Protein AF-A0A1E5V0K7-F1 (afdb_monomer_lite)

InterPro domains:
  IPR002051 Haem oxygenase [cd19165] (76-277)
  IPR002051 Haem oxygenase [cd19165] (381-585)
  IPR016053 Haem oxygenase-like [PF01126] (112-277)
  IPR016053 Haem oxygenase-like [PF01126] (389-583)
  IPR016084 Haem oxygenase-like, multi-helical [G3DSA:1.20.910.10] (64-282)
  IPR016084 Haem oxygenase-like, multi-helical [G3DSA:1.20.910.10] (379-586)
  IPR016084 Haem oxygenase-like, multi-helical [SSF48613] (85-282)
  IPR016084 Haem oxygenase-like, multi-helical [SSF48613] (390-585)
  IPR016951 Haem oxygenase (decyclizing), plant [PTHR35703] (357-586)

Structure (mmCIF, N/CA/C/O backbone):
data_AF-A0A1E5V0K7-F1
#
_entry.id   AF-A0A1E5V0K7-F1
#
loop_
_atom_site.group_PDB
_atom_site.id
_atom_site.type_symbol
_atom_site.label_atom_id
_atom_site.label_alt_id
_atom_site.label_comp_id
_atom_site.label_asym_id
_atom_site.label_entity_id
_atom_site.label_seq_id
_atom_site.pdbx_PDB_ins_code
_atom_site.Cartn_x
_atom_site.Cartn_y
_atom_site.Cartn_z
_atom_site.occupancy
_atom_site.B_iso_or_equiv
_atom_site.auth_seq_id
_atom_site.auth_comp_id
_atom_site.auth_asym_id
_atom_site.auth_atom_id
_atom_site.pdbx_PDB_model_num
ATOM 1 N N . MET A 1 1 ? 48.742 53.142 16.021 1.00 32.09 1 MET A N 1
ATOM 2 C CA . MET A 1 1 ? 50.030 52.478 16.337 1.00 32.09 1 MET A CA 1
ATOM 3 C C . MET A 1 1 ? 49.741 51.025 16.699 1.00 32.09 1 MET A C 1
ATOM 5 O O . MET A 1 1 ? 48.633 50.768 17.151 1.00 32.09 1 MET A O 1
ATOM 9 N N . ALA A 1 2 ? 50.679 50.103 16.459 1.00 31.11 2 ALA A N 1
ATOM 10 C CA . ALA A 1 2 ? 50.606 48.703 16.924 1.00 31.11 2 ALA A CA 1
ATOM 11 C C . ALA A 1 2 ? 51.073 48.598 18.407 1.00 31.11 2 ALA A C 1
ATOM 13 O O . ALA A 1 2 ? 51.435 49.647 18.953 1.00 31.11 2 ALA A O 1
ATOM 14 N N . PRO A 1 3 ? 51.017 47.430 19.091 1.00 40.12 3 PRO A N 1
ATOM 15 C CA . PRO A 1 3 ? 51.696 46.164 18.727 1.00 40.12 3 PRO A CA 1
ATOM 16 C C . PRO A 1 3 ? 50.721 44.976 18.501 1.00 40.12 3 PRO A C 1
ATOM 18 O O . PRO A 1 3 ? 49.546 45.110 18.820 1.00 40.12 3 PRO A O 1
ATOM 21 N N . ALA A 1 4 ? 51.040 43.811 17.910 1.00 26.02 4 ALA A N 1
ATOM 22 C CA . ALA A 1 4 ? 52.273 43.136 17.442 1.00 26.02 4 ALA A CA 1
ATOM 23 C C . ALA A 1 4 ? 52.945 42.101 18.391 1.00 26.02 4 ALA A C 1
ATOM 25 O O . ALA A 1 4 ? 53.364 42.445 19.490 1.00 26.02 4 ALA A O 1
ATOM 26 N N . LEU A 1 5 ? 53.171 40.884 17.847 1.00 27.39 5 LEU A N 1
ATOM 27 C CA . LEU A 1 5 ? 53.907 39.716 18.404 1.00 27.39 5 LEU A CA 1
ATOM 28 C C . LEU A 1 5 ? 53.176 38.963 19.553 1.00 27.39 5 LEU A C 1
ATOM 30 O O . LEU A 1 5 ? 52.331 39.547 20.218 1.00 27.39 5 LEU A O 1
ATOM 34 N N . LEU A 1 6 ? 53.374 37.656 19.812 1.00 27.02 6 LEU A N 1
ATOM 35 C CA . LEU A 1 6 ? 54.462 36.707 19.473 1.00 27.02 6 LEU A CA 1
ATOM 36 C C . LEU A 1 6 ? 53.987 35.370 18.833 1.00 27.02 6 LEU A C 1
ATOM 38 O O . LEU A 1 6 ? 52.801 35.169 18.589 1.00 27.02 6 LEU A O 1
ATOM 42 N N . SER A 1 7 ? 54.946 34.480 18.532 1.00 25.33 7 SER A N 1
ATOM 43 C CA . SER A 1 7 ? 54.825 33.333 17.609 1.00 25.33 7 SER A CA 1
ATOM 44 C C . SER A 1 7 ? 54.813 31.927 18.250 1.00 25.33 7 SER A C 1
ATOM 46 O O . SER A 1 7 ? 55.135 31.735 19.419 1.00 25.33 7 SER A O 1
ATOM 48 N N . VAL A 1 8 ? 54.501 30.945 17.395 1.00 27.03 8 VAL A N 1
ATOM 49 C CA . VAL A 1 8 ? 54.567 29.471 17.538 1.00 27.03 8 VAL A CA 1
ATOM 50 C C . VAL A 1 8 ? 55.904 28.938 18.095 1.00 27.03 8 VAL A C 1
ATOM 52 O O . VAL A 1 8 ? 56.964 29.453 17.736 1.00 27.03 8 VAL A O 1
ATOM 55 N N . PRO A 1 9 ? 55.873 27.814 18.839 1.00 29.50 9 PRO A N 1
ATOM 56 C CA . PRO A 1 9 ? 56.767 26.681 18.556 1.00 29.50 9 PRO A CA 1
ATOM 57 C C . PRO A 1 9 ? 56.004 25.374 18.241 1.00 29.50 9 PRO A C 1
ATOM 59 O O . PRO A 1 9 ? 54.864 25.182 18.654 1.00 29.50 9 PRO A O 1
ATOM 62 N N . SER A 1 10 ? 56.643 24.481 17.477 1.00 25.75 10 SER A N 1
ATOM 63 C CA . SER A 1 10 ? 56.070 23.214 16.984 1.00 25.75 10 SER A CA 1
ATOM 64 C C . SER A 1 10 ? 56.356 22.027 17.914 1.00 25.75 10 SER A C 1
ATOM 66 O O . SER A 1 10 ? 57.390 22.002 18.581 1.00 25.75 10 SER A O 1
ATOM 68 N N . ALA A 1 11 ? 55.495 21.005 17.880 1.00 26.42 11 ALA A N 1
ATOM 69 C CA . ALA A 1 11 ? 55.787 19.659 18.370 1.00 26.42 11 ALA A CA 1
ATOM 70 C C . ALA A 1 11 ? 55.129 18.604 17.459 1.00 26.42 11 ALA A C 1
ATOM 72 O O . ALA A 1 11 ? 53.927 18.659 17.208 1.00 26.42 11 ALA A O 1
ATOM 73 N N . HIS A 1 12 ? 55.915 17.639 16.971 1.00 27.56 12 HIS A N 1
ATOM 74 C CA . HIS A 1 12 ? 55.406 16.471 16.244 1.00 27.56 12 HIS A CA 1
ATOM 75 C C . HIS A 1 12 ? 54.978 15.371 17.223 1.00 27.56 12 HIS A C 1
ATOM 77 O O . HIS A 1 12 ? 55.759 15.026 18.107 1.00 27.56 12 HIS A O 1
ATOM 83 N N . SER A 1 13 ? 53.832 14.735 16.966 1.00 27.98 13 SER A N 1
ATOM 84 C CA . SER A 1 13 ? 53.517 13.380 17.440 1.00 27.98 13 SER A CA 1
ATOM 85 C C . SER A 1 13 ? 52.736 12.629 16.364 1.00 27.98 13 SER A C 1
ATOM 87 O O . SER A 1 13 ? 51.769 13.154 15.818 1.00 27.98 13 SER A O 1
ATOM 89 N N . ILE A 1 14 ? 53.169 11.406 16.059 1.00 31.89 14 ILE A N 1
ATOM 90 C CA . ILE A 1 14 ? 52.495 10.475 15.143 1.00 31.89 14 ILE A CA 1
ATOM 91 C C . ILE A 1 14 ? 51.407 9.728 15.923 1.00 31.89 14 ILE A C 1
ATOM 93 O O . ILE A 1 14 ? 51.673 9.278 17.037 1.00 31.89 14 ILE A O 1
ATOM 97 N N . LEU A 1 15 ? 50.228 9.544 15.325 1.00 30.67 15 LEU A N 1
ATOM 98 C CA . LEU A 1 15 ? 49.236 8.556 15.759 1.00 30.67 15 LEU A CA 1
ATOM 99 C C . LEU A 1 15 ? 48.608 7.873 14.538 1.00 30.67 15 LEU A C 1
ATOM 101 O O . LEU A 1 15 ? 47.581 8.313 14.024 1.00 30.67 15 LEU A O 1
ATOM 105 N N . ASP A 1 16 ? 49.226 6.778 14.100 1.00 28.05 16 ASP A N 1
ATOM 106 C CA . ASP A 1 16 ? 48.548 5.781 13.275 1.00 28.05 16 ASP A CA 1
ATOM 107 C C . ASP A 1 16 ? 47.546 5.015 14.150 1.00 28.05 16 ASP A C 1
ATOM 109 O O . ASP A 1 16 ? 47.929 4.373 15.131 1.00 28.05 16 ASP A O 1
ATOM 113 N N . HIS A 1 17 ? 46.266 5.042 13.778 1.00 31.77 17 HIS A N 1
ATOM 114 C CA . HIS A 1 17 ? 45.238 4.187 14.370 1.00 31.77 17 HIS A CA 1
ATOM 115 C C . HIS A 1 17 ? 44.541 3.376 13.278 1.00 31.77 17 HIS A C 1
ATOM 117 O O . HIS A 1 17 ? 43.591 3.824 12.640 1.00 31.77 17 HIS A O 1
ATOM 123 N N . THR A 1 18 ? 45.033 2.156 13.071 1.00 30.38 18 THR A N 1
ATOM 124 C CA . THR A 1 18 ? 44.388 1.139 12.238 1.00 30.38 18 THR A CA 1
ATOM 125 C C . THR A 1 18 ? 43.171 0.530 12.953 1.00 30.38 18 THR A C 1
ATOM 127 O O . THR A 1 18 ? 43.249 0.252 14.152 1.00 30.38 18 THR A O 1
ATOM 130 N N . PRO A 1 19 ? 42.046 0.281 12.252 1.00 33.84 19 PRO A N 1
ATOM 131 C CA . PRO A 1 19 ? 40.911 -0.441 12.824 1.00 33.84 19 PRO A CA 1
ATOM 132 C C . PRO A 1 19 ? 41.261 -1.888 13.198 1.00 33.84 19 PRO A C 1
ATOM 134 O O . PRO A 1 19 ? 42.067 -2.547 12.537 1.00 33.84 19 PRO A O 1
ATOM 137 N N . THR A 1 20 ? 40.637 -2.395 14.261 1.00 31.05 20 THR A N 1
ATOM 138 C CA . THR A 1 20 ? 40.946 -3.712 14.835 1.00 31.05 20 THR A CA 1
ATOM 139 C C . THR A 1 20 ? 40.478 -4.865 13.942 1.00 31.05 20 THR A C 1
ATOM 141 O O . THR A 1 20 ? 39.284 -5.036 13.707 1.00 31.05 20 THR A O 1
ATOM 144 N N . SER A 1 21 ? 41.416 -5.706 13.499 1.00 30.95 21 SER A N 1
ATOM 145 C CA . SER A 1 21 ? 41.111 -6.945 12.770 1.00 30.95 21 SER A CA 1
ATOM 146 C C . SER A 1 21 ? 40.391 -7.975 13.653 1.00 30.95 21 SER A C 1
ATOM 148 O O . SER A 1 21 ? 40.605 -8.030 14.866 1.00 30.95 21 SER A O 1
ATOM 150 N N . CYS A 1 22 ? 39.548 -8.814 13.045 1.00 35.72 22 CYS A N 1
ATOM 151 C CA . CYS A 1 22 ? 38.752 -9.822 13.746 1.00 35.72 22 CYS A CA 1
ATOM 152 C C . CYS A 1 22 ? 39.619 -10.843 14.509 1.00 35.72 22 CYS A C 1
ATOM 154 O O . CYS A 1 22 ? 40.640 -11.321 14.009 1.00 35.72 22 CYS A O 1
ATOM 156 N N . PHE A 1 23 ? 39.168 -11.231 15.707 1.00 31.86 23 PHE A N 1
ATOM 157 C CA . PHE A 1 23 ? 39.853 -12.214 16.551 1.00 31.86 23 PHE A CA 1
ATOM 158 C C . PHE A 1 23 ? 40.032 -13.566 15.843 1.00 31.86 23 PHE A C 1
ATOM 160 O O . PHE A 1 23 ? 39.068 -14.195 15.408 1.00 31.86 23 PHE A O 1
ATOM 167 N N . ARG A 1 24 ? 41.275 -14.059 15.816 1.00 28.42 24 ARG A N 1
ATOM 168 C CA . ARG A 1 24 ? 41.638 -15.395 15.328 1.00 28.42 24 ARG A CA 1
ATOM 169 C C . ARG A 1 24 ? 42.298 -16.180 16.459 1.00 28.42 24 ARG A C 1
ATOM 171 O O . ARG A 1 24 ? 43.298 -15.732 17.007 1.00 28.42 24 ARG A O 1
ATOM 178 N N . ALA A 1 25 ? 41.747 -17.341 16.806 1.00 27.17 25 ALA A N 1
ATOM 179 C CA . ALA A 1 25 ? 42.315 -18.198 17.846 1.00 27.17 25 ALA A CA 1
ATOM 180 C C . ALA A 1 25 ? 43.564 -18.949 17.341 1.00 27.17 25 ALA A C 1
ATOM 182 O O . ALA A 1 25 ? 43.553 -19.496 16.235 1.00 27.17 25 ALA A O 1
ATOM 183 N N . GLU A 1 26 ? 44.619 -19.006 18.157 1.00 29.30 26 GLU A N 1
ATOM 184 C CA . GLU A 1 26 ? 45.833 -19.781 17.868 1.00 29.30 26 GLU A CA 1
ATOM 185 C C . GLU A 1 26 ? 45.735 -21.241 18.359 1.00 29.30 26 GLU A C 1
ATOM 187 O O . GLU A 1 26 ? 45.245 -21.488 19.464 1.00 29.30 26 GLU A O 1
ATOM 192 N N . PRO A 1 27 ? 46.267 -22.218 17.599 1.00 32.12 27 PRO A N 1
ATOM 193 C CA . PRO A 1 27 ? 46.617 -23.546 18.096 1.00 32.12 27 PRO A CA 1
ATOM 194 C C . PRO A 1 27 ? 48.106 -23.626 18.521 1.00 32.12 27 PRO A C 1
ATOM 196 O O . PRO A 1 27 ? 48.951 -22.933 17.950 1.00 32.12 27 PRO A O 1
ATOM 199 N N . PRO A 1 28 ? 48.475 -24.493 19.485 1.00 35.56 28 PRO A N 1
ATOM 200 C CA . PRO A 1 28 ? 49.832 -24.539 20.033 1.00 35.56 28 PRO A CA 1
ATOM 201 C C . PRO A 1 28 ? 50.878 -25.231 19.134 1.00 35.56 28 PRO A C 1
ATOM 203 O O . PRO A 1 28 ? 50.610 -26.183 18.404 1.00 35.56 28 PRO A O 1
ATOM 206 N N . VAL A 1 29 ? 52.116 -24.757 19.277 1.00 32.62 29 VAL A N 1
ATOM 207 C CA . VAL A 1 29 ? 53.377 -25.202 18.642 1.00 32.62 29 VAL A CA 1
ATOM 208 C C . VAL A 1 29 ? 53.978 -26.359 19.499 1.00 32.62 29 VAL A C 1
ATOM 210 O O . VAL A 1 29 ? 53.774 -26.362 20.708 1.00 32.62 29 VAL A O 1
ATOM 213 N N . ARG A 1 30 ? 54.689 -27.402 19.010 1.00 31.67 30 ARG A N 1
ATOM 214 C CA . ARG A 1 30 ? 55.854 -27.416 18.091 1.00 31.67 30 ARG A CA 1
ATOM 215 C C . ARG A 1 30 ? 56.202 -28.800 17.490 1.00 31.67 30 ARG A C 1
ATOM 217 O O . ARG A 1 30 ? 56.016 -29.816 18.151 1.00 31.67 30 ARG A O 1
ATOM 224 N N . ALA A 1 31 ? 56.971 -28.722 16.386 1.00 27.22 31 ALA A N 1
ATOM 225 C CA . ALA A 1 31 ? 57.964 -29.685 15.850 1.00 27.22 31 ALA A CA 1
ATOM 226 C C . ALA A 1 31 ? 57.413 -30.883 15.031 1.00 27.22 31 ALA A C 1
ATOM 228 O O . ALA A 1 31 ? 56.237 -31.197 15.137 1.00 27.22 31 ALA A O 1
ATOM 229 N N . THR A 1 32 ? 58.187 -31.564 14.165 1.00 28.39 32 THR A N 1
ATOM 230 C CA . THR A 1 32 ? 59.632 -31.480 13.806 1.00 28.39 32 THR A CA 1
ATOM 231 C C . THR A 1 32 ? 59.856 -31.334 12.277 1.00 28.39 32 THR A C 1
ATOM 233 O O . THR A 1 32 ? 58.899 -31.290 11.511 1.00 28.39 32 THR A O 1
ATOM 236 N N . ASN A 1 33 ? 61.120 -31.264 11.818 1.00 26.86 33 ASN A N 1
ATOM 237 C CA . ASN A 1 33 ? 61.512 -31.323 10.396 1.00 26.86 33 ASN A CA 1
ATOM 238 C C . ASN A 1 33 ? 62.125 -32.689 10.029 1.00 26.86 33 ASN A C 1
ATOM 240 O O . ASN A 1 33 ? 63.016 -33.148 10.742 1.00 26.86 33 ASN A O 1
ATOM 244 N N . VAL A 1 34 ? 61.790 -33.232 8.850 1.00 25.78 34 VAL A N 1
ATOM 245 C CA . VAL A 1 34 ? 62.660 -34.127 8.051 1.00 25.78 34 VAL A CA 1
ATOM 246 C C . VAL A 1 34 ? 62.476 -33.787 6.563 1.00 25.78 34 VAL A C 1
ATOM 248 O O . VAL A 1 34 ? 61.362 -33.515 6.124 1.00 25.78 34 VAL A O 1
ATOM 251 N N . VAL A 1 35 ? 63.564 -33.787 5.788 1.00 28.94 35 VAL A N 1
ATOM 252 C CA . VAL A 1 35 ? 63.595 -33.471 4.345 1.00 28.94 35 VAL A CA 1
ATOM 253 C C . VAL A 1 35 ? 63.892 -34.734 3.540 1.00 28.94 35 VAL A C 1
ATOM 255 O O . VAL A 1 35 ? 64.806 -35.458 3.916 1.00 28.94 35 VAL A O 1
ATOM 258 N N . PHE A 1 36 ? 63.228 -34.942 2.393 1.00 25.61 36 PHE A N 1
ATOM 259 C CA . PHE A 1 36 ? 63.778 -35.742 1.285 1.00 25.61 36 PHE A CA 1
ATOM 260 C C . PHE A 1 36 ? 63.220 -35.326 -0.090 1.00 25.61 36 PHE A C 1
ATOM 262 O O . PHE A 1 36 ? 62.045 -34.999 -0.224 1.00 25.61 36 PHE A O 1
ATOM 269 N N . GLN A 1 37 ? 64.076 -35.369 -1.119 1.00 28.58 37 GLN A N 1
ATOM 270 C CA . GLN A 1 37 ? 63.733 -35.200 -2.541 1.00 28.58 37 GLN A CA 1
ATOM 271 C C . GLN A 1 37 ? 63.910 -36.534 -3.284 1.00 28.58 37 GLN A C 1
ATOM 273 O O . GLN A 1 37 ? 64.971 -37.136 -3.137 1.00 28.58 37 GLN A O 1
ATOM 278 N N . ILE A 1 38 ? 62.980 -36.924 -4.168 1.00 27.58 38 ILE A N 1
ATOM 279 C CA . ILE A 1 38 ? 63.233 -37.840 -5.307 1.00 27.58 38 ILE A CA 1
ATOM 280 C C . ILE A 1 38 ? 62.466 -37.335 -6.557 1.00 27.58 38 ILE A C 1
ATOM 282 O O . ILE A 1 38 ? 61.512 -36.567 -6.448 1.00 27.58 38 ILE A O 1
ATOM 286 N N . ARG A 1 39 ? 62.961 -37.690 -7.753 1.00 26.80 39 ARG A N 1
ATOM 287 C CA . ARG A 1 39 ? 62.566 -37.199 -9.093 1.00 26.80 39 ARG A CA 1
ATOM 288 C C . ARG A 1 39 ? 61.373 -37.948 -9.738 1.00 26.80 39 ARG A C 1
ATOM 290 O O . ARG A 1 39 ? 61.072 -39.063 -9.321 1.00 26.80 39 ARG A O 1
ATOM 297 N N . PRO A 1 40 ? 60.737 -37.373 -10.785 1.00 33.53 40 PRO A N 1
ATOM 298 C CA . PRO A 1 40 ? 59.642 -38.001 -11.541 1.00 33.53 40 PRO A CA 1
ATOM 299 C C . PRO A 1 40 ? 60.114 -39.019 -12.599 1.00 33.53 40 PRO A C 1
ATOM 301 O O . PRO A 1 40 ? 61.291 -39.056 -12.961 1.00 33.53 40 PRO A O 1
ATOM 304 N N . VAL A 1 41 ? 59.164 -39.786 -13.152 1.00 27.48 41 VAL A N 1
ATOM 305 C CA . VAL A 1 41 ? 59.339 -40.716 -14.290 1.00 27.48 41 VAL A CA 1
ATOM 306 C C . VAL A 1 41 ? 58.225 -40.483 -15.325 1.00 27.48 41 VAL A C 1
ATOM 308 O O . VAL A 1 41 ? 57.110 -40.117 -14.961 1.00 27.48 41 VAL A O 1
ATOM 311 N N . SER A 1 42 ? 58.530 -40.665 -16.613 1.00 28.92 42 SER A N 1
ATOM 312 C CA . SER A 1 42 ? 57.655 -40.377 -17.761 1.00 28.92 42 SER A CA 1
ATOM 313 C C . SER A 1 42 ? 57.113 -41.636 -18.466 1.00 28.92 42 SER A C 1
ATOM 315 O O . SER A 1 42 ? 57.687 -42.718 -18.366 1.00 28.92 42 SER A O 1
ATOM 317 N N . GLY A 1 43 ? 56.009 -41.476 -19.211 1.00 26.55 43 GLY A N 1
ATOM 318 C CA . GLY A 1 43 ? 55.403 -42.481 -20.104 1.00 26.55 43 GLY A CA 1
ATOM 319 C C . GLY A 1 43 ? 55.268 -41.957 -21.545 1.00 26.55 43 GLY A C 1
ATOM 320 O O . GLY A 1 43 ? 55.342 -40.749 -21.765 1.00 26.55 43 GLY A O 1
ATOM 321 N N . VAL A 1 44 ? 55.130 -42.851 -22.535 1.00 28.30 44 VAL A N 1
ATOM 322 C CA . VAL A 1 44 ? 55.473 -42.578 -23.954 1.00 28.30 44 VAL A CA 1
ATOM 323 C C . VAL A 1 44 ? 54.261 -42.612 -24.916 1.00 28.30 44 VAL A C 1
ATOM 325 O O . VAL A 1 44 ? 53.227 -43.205 -24.626 1.00 28.30 44 VAL A O 1
ATOM 328 N N . VAL A 1 45 ? 54.404 -41.938 -26.067 1.00 27.72 45 VAL A N 1
ATOM 329 C CA . VAL A 1 45 ? 53.388 -41.611 -27.096 1.00 27.72 45 VAL A CA 1
ATOM 330 C C . VAL A 1 45 ? 53.386 -42.584 -28.290 1.00 27.72 45 VAL A C 1
ATOM 332 O O . VAL A 1 45 ? 54.469 -42.968 -28.729 1.00 27.72 45 VAL A O 1
ATOM 335 N N . SER A 1 46 ? 52.212 -42.877 -28.891 1.00 27.59 46 SER A N 1
ATOM 336 C CA . SER A 1 46 ? 51.989 -43.265 -30.320 1.00 27.59 46 SER A CA 1
ATOM 337 C C . SER A 1 46 ? 50.497 -43.575 -30.618 1.00 27.59 46 SER A C 1
ATOM 339 O O . SER A 1 46 ? 49.810 -43.988 -29.694 1.00 27.59 46 SER A O 1
ATOM 341 N N . ILE A 1 47 ? 49.902 -43.467 -31.829 1.00 28.66 47 ILE A N 1
ATOM 342 C CA . ILE A 1 47 ? 50.275 -42.857 -33.135 1.00 28.66 47 ILE A CA 1
ATOM 343 C C . ILE A 1 47 ? 49.001 -42.659 -34.021 1.00 28.66 47 ILE A C 1
ATOM 345 O O . ILE A 1 47 ? 48.064 -43.441 -33.906 1.00 28.66 47 ILE A O 1
ATOM 349 N N . ALA A 1 48 ? 49.035 -41.706 -34.975 1.00 27.89 48 ALA A N 1
ATOM 350 C CA . ALA A 1 48 ? 48.109 -41.513 -36.127 1.00 27.89 48 ALA A CA 1
ATOM 351 C C . ALA A 1 48 ? 46.624 -41.119 -35.839 1.00 27.89 48 ALA A C 1
ATOM 353 O O . ALA A 1 48 ? 46.123 -41.308 -34.742 1.00 27.89 48 ALA A O 1
ATOM 354 N N . ALA A 1 49 ? 45.864 -40.507 -36.770 1.00 27.52 49 ALA A N 1
ATOM 355 C CA . ALA A 1 49 ? 46.107 -40.238 -38.201 1.00 27.52 49 ALA A CA 1
ATOM 356 C C . ALA A 1 49 ? 45.677 -38.818 -38.669 1.00 27.52 49 ALA A C 1
ATOM 358 O O . ALA A 1 49 ? 44.840 -38.167 -38.053 1.00 27.52 49 ALA A O 1
ATOM 359 N N . ARG A 1 50 ? 46.221 -38.354 -39.810 1.00 30.06 50 ARG A N 1
ATOM 360 C CA . ARG A 1 50 ? 45.880 -37.079 -40.491 1.00 30.06 50 ARG A CA 1
ATOM 361 C C . ARG A 1 50 ? 45.040 -37.302 -41.758 1.00 30.06 50 ARG A C 1
ATOM 363 O O . ARG A 1 50 ? 45.449 -38.104 -42.595 1.00 30.06 50 ARG A O 1
ATOM 370 N N . ARG A 1 51 ? 44.001 -36.480 -41.975 1.00 29.34 51 ARG A N 1
ATOM 371 C CA . ARG A 1 51 ? 43.408 -36.028 -43.269 1.00 29.34 51 ARG A CA 1
ATOM 372 C C . ARG A 1 51 ? 42.221 -35.093 -42.943 1.00 29.34 51 ARG A C 1
ATOM 374 O O . ARG A 1 51 ? 41.534 -35.361 -41.973 1.00 29.34 51 ARG A O 1
ATOM 381 N N . ARG A 1 52 ? 41.909 -34.026 -43.688 1.00 28.62 52 ARG A N 1
ATOM 382 C CA . ARG A 1 52 ? 42.623 -33.304 -44.765 1.00 28.62 52 ARG A CA 1
ATOM 383 C C . ARG A 1 52 ? 42.019 -31.886 -44.833 1.00 28.62 52 ARG A C 1
ATOM 385 O O . ARG A 1 52 ? 40.810 -31.765 -44.682 1.00 28.62 52 ARG A O 1
ATOM 392 N N . LEU A 1 53 ? 42.818 -30.845 -45.077 1.00 27.77 53 LEU A N 1
ATOM 393 C CA . LEU A 1 53 ? 42.292 -29.492 -45.315 1.00 27.77 53 LEU A CA 1
ATOM 394 C C . LEU A 1 53 ? 41.953 -29.314 -46.807 1.00 27.77 53 LEU A C 1
ATOM 396 O O . LEU A 1 53 ? 42.718 -29.770 -47.657 1.00 27.77 53 LEU A O 1
ATOM 400 N N . VAL A 1 54 ? 40.846 -28.634 -47.108 1.00 28.45 54 VAL A N 1
ATOM 401 C CA . VAL A 1 54 ? 40.487 -28.075 -48.427 1.00 28.45 54 VAL A CA 1
ATOM 402 C C . VAL A 1 54 ? 39.864 -26.700 -48.159 1.00 28.45 54 VAL A C 1
ATOM 404 O O . VAL A 1 54 ? 39.238 -26.521 -47.116 1.00 28.45 54 VAL A O 1
ATOM 407 N N . ALA A 1 55 ? 40.078 -25.722 -49.039 1.00 26.64 55 ALA A N 1
ATOM 408 C CA . ALA A 1 55 ? 39.716 -24.325 -48.801 1.00 26.64 55 ALA A CA 1
ATOM 409 C C . ALA A 1 55 ? 39.097 -23.658 -50.040 1.00 26.64 55 ALA A C 1
ATOM 411 O O . ALA A 1 55 ? 39.373 -24.089 -51.159 1.00 26.64 55 ALA A O 1
ATOM 412 N N . ALA A 1 56 ? 38.383 -22.549 -49.794 1.00 26.11 56 ALA A N 1
ATOM 413 C CA . ALA A 1 56 ? 37.841 -21.594 -50.772 1.00 26.11 56 ALA A CA 1
ATOM 414 C C . ALA A 1 56 ? 36.686 -22.114 -51.672 1.00 26.11 56 ALA A C 1
ATOM 416 O O . ALA A 1 56 ? 36.532 -23.325 -51.830 1.00 26.11 56 ALA A O 1
ATOM 417 N N . PRO A 1 57 ? 35.872 -21.217 -52.279 1.00 32.38 57 PRO A N 1
ATOM 418 C CA . PRO A 1 57 ? 35.934 -19.749 -52.242 1.00 32.38 57 PRO A CA 1
ATOM 419 C C . PRO A 1 57 ? 34.780 -19.074 -51.476 1.00 32.38 57 PRO A C 1
ATOM 421 O O . PRO A 1 57 ? 33.797 -19.704 -51.097 1.00 32.38 57 PRO A O 1
ATOM 424 N N . ALA A 1 58 ? 34.905 -17.760 -51.282 1.00 34.38 58 ALA A N 1
ATOM 425 C CA . ALA A 1 58 ? 33.808 -16.905 -50.841 1.00 34.38 58 ALA A CA 1
ATOM 426 C C . ALA A 1 58 ? 32.888 -16.533 -52.018 1.00 34.38 58 ALA A C 1
ATOM 428 O O . ALA A 1 58 ? 33.355 -16.363 -53.145 1.00 34.38 58 ALA A O 1
ATOM 429 N N . ALA A 1 59 ? 31.601 -16.337 -51.732 1.00 29.30 59 ALA A N 1
ATOM 430 C CA . ALA A 1 59 ? 30.632 -15.719 -52.630 1.00 29.30 59 ALA A CA 1
ATOM 431 C C . ALA A 1 59 ? 29.757 -14.753 -51.819 1.00 29.30 59 ALA A C 1
ATOM 433 O O . ALA A 1 59 ? 29.305 -15.092 -50.727 1.00 29.30 59 ALA A O 1
ATOM 434 N N . SER A 1 60 ? 29.545 -13.542 -52.330 1.00 37.03 60 SER A N 1
ATOM 435 C CA . SER A 1 60 ? 28.718 -12.523 -51.682 1.00 37.03 60 SER A CA 1
ATOM 436 C C . SER A 1 60 ? 27.236 -12.736 -51.995 1.00 37.03 60 SER A C 1
ATOM 438 O O . SER A 1 60 ? 26.845 -12.658 -53.159 1.00 37.03 60 SER A O 1
ATOM 440 N N . ALA A 1 61 ? 26.415 -12.918 -50.962 1.00 30.97 61 ALA A N 1
ATOM 441 C CA . ALA A 1 61 ? 24.959 -12.843 -51.047 1.00 30.97 61 ALA A CA 1
ATOM 442 C C . ALA A 1 61 ? 24.465 -11.800 -50.033 1.00 30.97 61 ALA A C 1
ATOM 444 O O . ALA A 1 61 ? 24.465 -12.043 -48.828 1.00 30.97 61 ALA A O 1
ATOM 445 N N . THR A 1 62 ? 24.104 -10.611 -50.520 1.00 35.59 62 THR A N 1
ATOM 446 C CA . THR A 1 62 ? 23.634 -9.499 -49.679 1.00 35.59 62 THR A CA 1
ATOM 447 C C . THR A 1 62 ? 22.140 -9.653 -49.405 1.00 35.59 62 THR A C 1
ATOM 449 O O . THR A 1 62 ? 21.315 -9.004 -50.045 1.00 35.59 62 THR A O 1
ATOM 452 N N . GLU A 1 63 ? 21.781 -10.529 -48.470 1.00 29.38 63 GLU A N 1
ATOM 453 C CA . GLU A 1 63 ? 20.395 -10.678 -48.023 1.00 29.38 63 GLU A CA 1
ATOM 454 C C . GLU A 1 63 ? 20.134 -9.746 -46.831 1.00 29.38 63 GLU A C 1
ATOM 456 O O . GLU A 1 63 ? 20.582 -9.983 -45.709 1.00 29.38 63 GLU A O 1
ATOM 461 N N . MET A 1 64 ? 19.455 -8.625 -47.094 1.00 33.50 64 MET A N 1
ATOM 462 C CA . MET A 1 64 ? 19.140 -7.622 -46.074 1.00 33.50 64 MET A CA 1
ATOM 463 C C . MET A 1 64 ? 18.005 -8.105 -45.166 1.00 33.50 64 MET A C 1
ATOM 465 O O . MET A 1 64 ? 16.836 -7.788 -45.389 1.00 33.50 64 MET A O 1
ATOM 469 N N . ALA A 1 65 ? 18.362 -8.813 -44.094 1.00 29.12 65 ALA A N 1
ATOM 470 C CA . ALA A 1 65 ? 17.512 -8.866 -42.910 1.00 29.12 65 ALA A CA 1
ATOM 471 C C . ALA A 1 65 ? 17.194 -7.422 -42.452 1.00 29.12 65 ALA A C 1
ATOM 473 O O . ALA A 1 65 ? 18.086 -6.566 -42.493 1.00 29.12 65 ALA A O 1
ATOM 474 N N . PRO A 1 66 ? 15.949 -7.115 -42.041 1.00 31.78 66 PRO A N 1
ATOM 475 C CA . PRO A 1 66 ? 15.587 -5.764 -41.635 1.00 31.78 66 PRO A CA 1
ATOM 476 C C . PRO A 1 66 ? 16.418 -5.354 -40.419 1.00 31.78 66 PRO A C 1
ATOM 478 O O . PRO A 1 66 ? 16.459 -6.069 -39.417 1.00 31.78 66 PRO A O 1
ATOM 481 N N . ALA A 1 67 ? 17.079 -4.201 -40.510 1.00 31.28 67 ALA A N 1
ATOM 482 C CA . ALA A 1 67 ? 17.859 -3.667 -39.405 1.00 31.28 67 ALA A CA 1
ATOM 483 C C . ALA A 1 67 ? 16.934 -3.410 -38.207 1.00 31.28 67 ALA A C 1
ATOM 485 O O . ALA A 1 67 ? 16.086 -2.516 -38.248 1.00 31.28 67 ALA A O 1
ATOM 486 N N . ALA A 1 68 ? 17.105 -4.197 -37.140 1.00 33.59 68 ALA A N 1
ATOM 487 C CA . ALA A 1 68 ? 16.529 -3.876 -35.844 1.00 33.59 68 ALA A CA 1
ATOM 488 C C . ALA A 1 68 ? 17.008 -2.470 -35.462 1.00 33.59 68 ALA A C 1
ATOM 490 O O . ALA A 1 68 ? 18.201 -2.177 -35.547 1.00 33.59 68 ALA A O 1
ATOM 491 N N . SER A 1 69 ? 16.073 -1.582 -35.124 1.00 35.19 69 SER A N 1
ATOM 492 C CA . SER A 1 69 ? 16.368 -0.155 -35.004 1.00 35.19 69 SER A CA 1
ATOM 493 C C . SER A 1 69 ? 17.465 0.101 -33.972 1.00 35.19 69 SER A C 1
ATOM 495 O O . SER A 1 69 ? 17.357 -0.361 -32.835 1.00 35.19 69 SER A O 1
ATOM 497 N N . GLU A 1 70 ? 18.455 0.911 -34.348 1.00 40.06 70 GLU A N 1
ATOM 498 C CA . GLU A 1 70 ? 19.667 1.268 -33.584 1.00 40.06 70 GLU A CA 1
ATOM 499 C C . GLU A 1 70 ? 19.378 2.162 -32.349 1.00 40.06 70 GLU A C 1
ATOM 501 O O . GLU A 1 70 ? 20.183 2.986 -31.923 1.00 40.06 70 GLU A O 1
ATOM 506 N N . ALA A 1 71 ? 18.171 2.035 -31.789 1.00 37.75 71 ALA A N 1
ATOM 507 C CA . ALA A 1 71 ? 17.612 2.854 -30.727 1.00 37.75 71 ALA A CA 1
ATOM 508 C C . ALA A 1 71 ? 16.580 2.112 -29.844 1.00 37.75 71 ALA A C 1
ATOM 510 O O . ALA A 1 71 ? 15.798 2.782 -29.161 1.00 37.75 71 ALA A O 1
ATOM 511 N N . GLU A 1 72 ? 16.578 0.766 -29.767 1.00 39.50 72 GLU A N 1
ATOM 512 C CA . GLU A 1 72 ? 16.003 0.117 -28.571 1.00 39.50 72 GLU A CA 1
ATOM 513 C C . GLU A 1 72 ? 16.905 0.462 -27.377 1.00 39.50 72 GLU A C 1
ATOM 515 O O . GLU A 1 72 ? 17.885 -0.216 -27.072 1.00 39.50 72 GLU A O 1
ATOM 520 N N . ARG A 1 73 ? 16.609 1.604 -26.747 1.00 43.69 73 ARG A N 1
ATOM 521 C CA . ARG A 1 73 ? 17.400 2.191 -25.667 1.00 43.69 73 ARG A CA 1
ATOM 522 C C . ARG A 1 73 ? 17.520 1.181 -24.530 1.00 43.69 73 ARG A C 1
ATOM 524 O O . ARG A 1 73 ? 16.557 0.983 -23.788 1.00 43.69 73 ARG A O 1
ATOM 531 N N . ALA A 1 74 ? 18.706 0.581 -24.403 1.00 59.44 74 ALA A N 1
ATOM 532 C CA . ALA A 1 74 ? 19.005 -0.424 -23.392 1.00 59.44 74 ALA A CA 1
ATOM 533 C C . ALA A 1 74 ? 18.502 0.042 -22.020 1.00 59.44 74 ALA A C 1
ATOM 535 O O . ALA A 1 74 ? 18.799 1.157 -21.577 1.00 59.44 74 ALA A O 1
ATOM 536 N N . LYS A 1 75 ? 17.670 -0.793 -21.389 1.00 75.06 75 LYS A N 1
ATOM 537 C CA . LYS A 1 75 ? 16.980 -0.440 -20.145 1.00 75.06 75 LYS A CA 1
ATOM 538 C C . LYS A 1 75 ? 18.036 -0.122 -19.076 1.00 75.06 75 LYS A C 1
ATOM 540 O O . LYS A 1 75 ? 18.986 -0.894 -18.950 1.00 75.06 75 LYS A O 1
ATOM 545 N N . PRO A 1 76 ? 17.914 0.993 -18.328 1.00 93.00 76 PRO A N 1
ATOM 546 C CA . PRO A 1 76 ? 18.872 1.321 -17.278 1.00 93.00 76 PRO A CA 1
ATOM 547 C C . PRO A 1 76 ? 18.999 0.152 -16.300 1.00 93.00 76 PRO A C 1
ATOM 549 O O . PRO A 1 76 ? 17.981 -0.408 -15.892 1.00 93.00 76 PRO A O 1
ATOM 552 N N . PHE A 1 77 ? 20.225 -0.221 -15.925 1.00 96.38 77 PHE A N 1
ATOM 553 C CA . PHE A 1 77 ? 20.488 -1.429 -15.134 1.00 96.38 77 PHE A CA 1
ATOM 554 C C . PHE A 1 77 ? 19.706 -1.464 -13.807 1.00 96.38 77 PHE A C 1
ATOM 556 O O . PHE A 1 77 ? 19.283 -2.525 -13.352 1.00 96.38 77 PHE A O 1
ATOM 563 N N . ILE A 1 78 ? 19.402 -0.298 -13.231 1.00 96.31 78 ILE A N 1
ATOM 564 C CA . ILE A 1 78 ? 18.551 -0.191 -12.041 1.00 96.31 78 ILE A CA 1
ATOM 565 C C . ILE A 1 78 ? 17.139 -0.776 -12.224 1.00 96.31 78 ILE A C 1
ATOM 567 O O . ILE A 1 78 ? 16.542 -1.233 -11.251 1.00 96.31 78 ILE A O 1
ATOM 571 N N . GLU A 1 79 ? 16.598 -0.795 -13.446 1.00 95.06 79 GLU A N 1
ATOM 572 C CA . GLU A 1 79 ? 15.310 -1.426 -13.752 1.00 95.06 79 GLU A CA 1
ATOM 573 C C . GLU A 1 79 ? 15.435 -2.954 -13.848 1.00 95.06 79 GLU A C 1
ATOM 575 O O . GLU A 1 79 ? 14.478 -3.660 -13.535 1.00 95.06 79 GLU A O 1
ATOM 580 N N . GLU A 1 80 ? 16.616 -3.489 -14.185 1.00 96.44 80 GLU A N 1
ATOM 581 C CA . GLU A 1 80 ? 16.902 -4.923 -14.046 1.00 96.44 80 GLU A CA 1
ATOM 582 C C . GLU A 1 80 ? 16.985 -5.322 -12.569 1.00 96.44 80 GLU A C 1
ATOM 584 O O . GLU A 1 80 ? 16.314 -6.270 -12.162 1.00 96.44 80 GLU A O 1
ATOM 589 N N . MET A 1 81 ? 17.718 -4.558 -11.747 1.00 96.31 81 MET A N 1
ATOM 590 C CA . MET A 1 81 ? 17.785 -4.773 -10.292 1.00 96.31 81 MET A CA 1
ATOM 591 C C . MET A 1 81 ? 16.395 -4.675 -9.652 1.00 96.31 81 MET A C 1
ATOM 593 O O . MET A 1 81 ? 15.994 -5.547 -8.881 1.00 96.31 81 MET A O 1
ATOM 597 N N . ARG A 1 82 ? 15.611 -3.657 -10.031 1.00 94.31 82 ARG A N 1
ATOM 598 C CA . ARG A 1 82 ? 14.217 -3.510 -9.601 1.00 94.31 82 ARG A CA 1
ATOM 599 C C . ARG A 1 82 ? 13.378 -4.714 -10.024 1.00 94.31 82 ARG A C 1
ATOM 601 O O . ARG A 1 82 ? 12.620 -5.233 -9.209 1.00 94.31 82 ARG A O 1
ATOM 608 N N . ALA A 1 83 ? 13.496 -5.171 -11.270 1.00 93.62 83 ALA A N 1
ATOM 609 C CA . ALA A 1 83 ? 12.755 -6.329 -11.756 1.00 93.62 83 ALA A CA 1
ATOM 610 C C . ALA A 1 83 ? 13.166 -7.628 -11.044 1.00 93.62 83 ALA A C 1
ATOM 612 O O . ALA A 1 83 ? 12.297 -8.454 -10.779 1.00 93.62 83 ALA A O 1
ATOM 613 N N . ALA A 1 84 ? 14.444 -7.812 -10.701 1.00 95.19 84 ALA A N 1
ATOM 614 C CA . ALA A 1 84 ? 14.911 -8.941 -9.900 1.00 95.19 84 ALA A CA 1
ATOM 615 C C . ALA A 1 84 ? 14.298 -8.911 -8.491 1.00 95.19 84 ALA A C 1
ATOM 617 O O . ALA A 1 84 ? 13.615 -9.861 -8.109 1.00 95.19 84 ALA A O 1
ATOM 618 N N . ALA A 1 85 ? 14.426 -7.788 -7.775 1.00 93.44 85 ALA A N 1
ATOM 619 C CA . ALA A 1 85 ? 13.847 -7.599 -6.443 1.00 93.44 85 ALA A CA 1
ATOM 620 C C . ALA A 1 85 ? 12.322 -7.814 -6.430 1.00 93.44 85 ALA A C 1
ATOM 622 O O . ALA A 1 85 ? 11.791 -8.528 -5.582 1.00 93.44 85 ALA A O 1
ATOM 623 N N . MET A 1 86 ? 11.594 -7.256 -7.405 1.00 91.62 86 MET A N 1
ATOM 624 C CA . MET A 1 86 ? 10.134 -7.393 -7.466 1.00 91.62 86 MET A CA 1
ATOM 625 C C . MET A 1 86 ? 9.661 -8.828 -7.722 1.00 91.62 86 MET A C 1
ATOM 627 O O . MET A 1 86 ? 8.572 -9.165 -7.271 1.00 91.62 86 MET A O 1
ATOM 631 N N . ARG A 1 87 ? 10.459 -9.691 -8.371 1.00 93.94 87 ARG A N 1
ATOM 632 C CA . ARG A 1 87 ? 10.113 -11.112 -8.586 1.00 93.94 87 ARG A CA 1
ATOM 633 C C . ARG A 1 87 ? 10.163 -11.945 -7.301 1.00 93.94 87 ARG A C 1
ATOM 635 O O . ARG A 1 87 ? 9.499 -12.977 -7.246 1.00 93.94 87 ARG A O 1
ATOM 642 N N . LEU A 1 88 ? 10.914 -11.509 -6.286 1.00 92.00 88 LEU A N 1
ATOM 643 C CA . LEU A 1 88 ? 11.042 -12.192 -4.988 1.00 92.00 88 LEU A CA 1
ATOM 644 C C . LEU A 1 88 ? 9.826 -11.984 -4.070 1.00 92.00 88 LEU A C 1
ATOM 646 O O . LEU A 1 88 ? 9.683 -12.658 -3.053 1.00 92.00 88 LEU A O 1
ATOM 650 N N . HIS A 1 89 ? 8.918 -11.088 -4.447 1.00 87.94 89 HIS A N 1
ATOM 651 C CA . HIS A 1 89 ? 7.613 -10.928 -3.818 1.00 87.94 89 HIS A CA 1
ATOM 652 C C . HIS A 1 89 ? 6.580 -11.927 -4.365 1.00 87.94 89 HIS A C 1
ATOM 654 O O . HIS A 1 89 ? 6.730 -12.469 -5.466 1.00 87.94 89 HIS A O 1
ATOM 660 N N . THR A 1 90 ? 5.487 -12.133 -3.624 1.00 87.69 90 THR A N 1
ATOM 661 C CA . THR A 1 90 ? 4.259 -12.722 -4.191 1.00 87.69 90 THR A CA 1
ATOM 662 C C . THR A 1 90 ? 3.516 -11.717 -5.068 1.00 87.69 90 THR A C 1
ATOM 664 O O . THR A 1 90 ? 3.753 -10.512 -4.977 1.00 87.69 90 THR A O 1
ATOM 667 N N . LYS A 1 91 ? 2.546 -12.193 -5.858 1.00 85.56 91 LYS A N 1
ATOM 668 C CA . LYS A 1 91 ? 1.633 -11.325 -6.626 1.00 85.56 91 LYS A CA 1
ATOM 669 C C . LYS A 1 91 ? 0.821 -10.357 -5.749 1.00 85.56 91 LYS A C 1
ATOM 671 O O . LYS A 1 91 ? 0.539 -9.247 -6.189 1.00 85.56 91 LYS A O 1
ATOM 676 N N . ASP A 1 92 ? 0.499 -10.741 -4.509 1.00 81.06 92 ASP A N 1
ATOM 677 C CA . ASP A 1 92 ? -0.171 -9.865 -3.529 1.00 81.06 92 ASP A CA 1
ATOM 678 C C . ASP A 1 92 ? 0.758 -8.765 -2.982 1.00 81.06 92 ASP A C 1
ATOM 680 O O . ASP A 1 92 ? 0.300 -7.694 -2.585 1.00 81.06 92 ASP A O 1
ATOM 684 N N . GLN A 1 93 ? 2.068 -9.028 -2.929 1.00 75.56 93 GLN A N 1
ATOM 685 C CA . GLN A 1 93 ? 3.088 -8.087 -2.454 1.00 75.56 93 GLN A CA 1
ATOM 686 C C . GLN A 1 93 ? 3.602 -7.162 -3.572 1.00 75.56 93 GLN A C 1
ATOM 688 O O . GLN A 1 93 ? 3.934 -6.007 -3.310 1.00 75.56 93 GLN A O 1
ATOM 693 N N . SER A 1 94 ? 3.672 -7.651 -4.813 1.00 82.69 94 SER A N 1
ATOM 694 C CA . SER A 1 94 ? 4.026 -6.874 -6.004 1.00 82.69 94 SER A CA 1
ATOM 695 C C . SER A 1 94 ? 3.415 -7.496 -7.257 1.00 82.69 94 SER A C 1
ATOM 697 O O . SER A 1 94 ? 3.514 -8.702 -7.461 1.00 82.69 94 SER A O 1
ATOM 699 N N . ARG A 1 95 ? 2.868 -6.666 -8.157 1.00 83.12 95 ARG A N 1
ATOM 700 C CA . ARG A 1 95 ? 2.293 -7.097 -9.450 1.00 83.12 95 ARG A CA 1
ATOM 701 C C . ARG A 1 95 ? 3.249 -7.985 -10.260 1.00 83.12 95 ARG A C 1
ATOM 703 O O . ARG A 1 95 ? 2.808 -8.909 -10.935 1.00 83.12 95 ARG A O 1
ATOM 710 N N . ASP A 1 96 ? 4.547 -7.699 -10.180 1.00 83.69 96 ASP A N 1
ATOM 711 C CA . ASP A 1 96 ? 5.592 -8.378 -10.956 1.00 83.69 96 ASP A CA 1
ATOM 712 C C . ASP A 1 96 ? 6.217 -9.574 -10.189 1.00 83.69 96 ASP A C 1
ATOM 714 O O . ASP A 1 96 ? 7.200 -10.169 -10.644 1.00 83.69 96 ASP A O 1
ATOM 718 N N . GLY A 1 97 ? 5.630 -9.922 -9.035 1.00 88.38 97 GLY A N 1
ATOM 719 C CA . GLY A 1 97 ? 6.025 -10.996 -8.125 1.00 88.38 97 GLY A CA 1
ATOM 720 C C . GLY A 1 97 ? 5.844 -12.407 -8.682 1.00 88.38 97 GLY A C 1
ATOM 721 O O . GLY A 1 97 ? 4.937 -12.682 -9.474 1.00 88.38 97 GLY A O 1
ATOM 722 N N . ARG A 1 98 ? 6.743 -13.310 -8.275 1.00 91.69 98 ARG A N 1
ATOM 723 C CA . ARG A 1 98 ? 6.851 -14.685 -8.793 1.00 91.69 98 ARG A CA 1
ATOM 724 C C . ARG A 1 98 ? 7.042 -15.768 -7.728 1.00 91.69 98 ARG A C 1
ATOM 726 O O . ARG A 1 98 ? 7.100 -16.932 -8.106 1.00 91.69 98 ARG A O 1
ATOM 733 N N . LYS A 1 99 ? 7.133 -15.436 -6.435 1.00 87.12 99 LYS A N 1
ATOM 734 C CA . LYS A 1 99 ? 7.067 -16.454 -5.371 1.00 87.12 99 LYS A CA 1
ATOM 735 C C . LYS A 1 99 ? 5.602 -16.828 -5.109 1.00 87.12 99 LYS A C 1
ATOM 737 O O . LYS A 1 99 ? 4.750 -15.944 -5.020 1.00 87.12 99 LYS A O 1
ATOM 742 N N . ASP A 1 100 ? 5.314 -18.118 -4.949 1.00 84.56 100 ASP A N 1
ATOM 743 C CA . ASP A 1 100 ? 3.957 -18.613 -4.652 1.00 84.56 100 ASP A CA 1
ATOM 744 C C . ASP A 1 100 ? 3.523 -18.324 -3.204 1.00 84.56 100 ASP A C 1
ATOM 746 O O . ASP A 1 100 ? 2.342 -18.144 -2.917 1.00 84.56 100 ASP A O 1
ATOM 750 N N . ALA A 1 101 ? 4.495 -18.236 -2.293 1.00 84.75 101 ALA A N 1
ATOM 751 C CA . ALA A 1 101 ? 4.323 -17.866 -0.893 1.00 84.75 101 ALA A CA 1
ATOM 752 C C . ALA A 1 101 ? 5.282 -16.715 -0.537 1.00 84.75 101 ALA A C 1
ATOM 754 O O . ALA A 1 101 ? 6.362 -16.622 -1.128 1.00 84.75 101 ALA A O 1
ATOM 755 N N . PRO A 1 102 ? 4.923 -15.822 0.403 1.00 83.19 102 PRO A N 1
ATOM 756 C CA . PRO A 1 102 ? 5.813 -14.743 0.807 1.00 83.19 102 PRO A CA 1
ATOM 757 C C . PRO A 1 102 ? 7.014 -15.318 1.562 1.00 83.19 102 PRO A C 1
ATOM 759 O O . PRO A 1 102 ? 6.868 -16.268 2.327 1.00 83.19 102 PRO A O 1
ATOM 762 N N . MET A 1 103 ? 8.193 -14.713 1.381 1.00 83.69 103 MET A N 1
ATOM 763 C CA . MET A 1 103 ? 9.423 -15.134 2.075 1.00 83.69 103 MET A CA 1
ATOM 764 C C . MET A 1 103 ? 9.345 -14.962 3.606 1.00 83.69 103 MET A C 1
ATOM 766 O O . MET A 1 103 ? 10.176 -15.508 4.322 1.00 83.69 103 MET A O 1
ATOM 770 N N . GLU A 1 104 ? 8.338 -14.233 4.097 1.00 83.88 104 GLU A N 1
ATOM 771 C CA . GLU A 1 104 ? 8.064 -13.961 5.510 1.00 83.88 104 GLU A CA 1
ATOM 772 C C . GLU A 1 104 ? 6.552 -14.028 5.797 1.00 83.88 104 GLU A C 1
ATOM 774 O O . GLU A 1 104 ? 5.743 -13.642 4.939 1.00 83.88 104 GLU A O 1
ATOM 779 N N . PRO A 1 105 ? 6.121 -14.447 7.002 1.00 84.88 105 PRO A N 1
ATOM 780 C CA . PRO A 1 105 ? 4.747 -14.257 7.451 1.00 84.88 105 PRO A CA 1
ATOM 781 C C . PRO A 1 105 ? 4.349 -12.764 7.462 1.00 84.88 105 PRO A C 1
ATOM 783 O O . PRO A 1 105 ? 5.155 -11.897 7.796 1.00 84.88 105 PRO A O 1
ATOM 786 N N . PRO A 1 106 ? 3.082 -12.413 7.162 1.00 84.56 106 PRO A N 1
ATOM 787 C CA . PRO A 1 106 ? 2.630 -11.025 7.241 1.00 84.56 106 PRO A CA 1
ATOM 788 C C . PRO A 1 106 ? 2.775 -10.452 8.657 1.00 84.56 106 PRO A C 1
ATOM 790 O O . PRO A 1 106 ? 2.324 -11.084 9.609 1.00 84.56 106 PRO A O 1
ATOM 793 N N . VAL A 1 107 ? 3.260 -9.208 8.784 1.00 84.75 107 VAL A N 1
ATOM 794 C CA . VAL A 1 107 ? 3.501 -8.486 10.064 1.00 84.75 107 VAL A CA 1
ATOM 795 C C . VAL A 1 107 ? 2.307 -8.499 11.039 1.00 84.75 107 VAL A C 1
ATOM 797 O O . VAL A 1 107 ? 2.474 -8.395 12.254 1.00 84.75 107 VAL A O 1
ATOM 800 N N . ALA A 1 108 ? 1.080 -8.682 10.539 1.00 83.88 108 ALA A N 1
ATOM 801 C CA . ALA A 1 108 ? -0.101 -8.917 11.372 1.00 83.88 108 ALA A CA 1
ATOM 802 C C . ALA A 1 108 ? 0.068 -10.124 12.321 1.00 83.88 108 ALA A C 1
ATOM 804 O O . ALA A 1 108 ? -0.310 -10.020 13.485 1.00 83.88 108 ALA A O 1
ATOM 805 N N . LYS A 1 109 ? 0.706 -11.207 11.856 1.00 86.31 109 LYS A N 1
ATOM 806 C CA . LYS A 1 109 ? 1.013 -12.428 12.617 1.00 86.31 109 LYS A CA 1
ATOM 807 C C . LYS A 1 109 ? 2.233 -12.315 13.538 1.00 86.31 109 LYS A C 1
ATOM 809 O O . LYS A 1 109 ? 2.456 -13.237 14.303 1.00 86.31 109 LYS A O 1
ATOM 814 N N . TRP A 1 110 ? 3.034 -11.252 13.446 1.00 89.56 110 TRP A N 1
ATOM 815 C CA . TRP A 1 110 ? 4.266 -11.140 14.235 1.00 89.56 110 TRP A CA 1
ATOM 816 C C . TRP A 1 110 ? 4.009 -10.892 15.727 1.00 89.56 110 TRP A C 1
ATOM 818 O O . TRP A 1 110 ? 3.124 -10.102 16.066 1.00 89.56 110 TRP A O 1
ATOM 828 N N . GLU A 1 111 ? 4.852 -11.450 16.592 1.00 88.69 111 GLU A N 1
ATOM 829 C CA . GLU A 1 111 ? 4.876 -11.181 18.041 1.00 88.69 111 GLU A CA 1
ATOM 830 C C . GLU A 1 111 ? 6.204 -10.512 18.467 1.00 88.69 111 GLU A C 1
ATOM 832 O O . GLU A 1 111 ? 7.032 -11.137 19.134 1.00 88.69 111 GLU A O 1
ATOM 837 N N . PRO A 1 112 ? 6.455 -9.247 18.070 1.00 92.56 112 PRO A N 1
ATOM 838 C CA . PRO A 1 112 ? 7.661 -8.527 18.468 1.00 92.56 112 PRO A CA 1
ATOM 839 C C . PRO A 1 112 ? 7.638 -8.172 19.961 1.00 92.56 112 PRO A C 1
ATOM 841 O O . PRO A 1 112 ? 6.594 -7.825 20.510 1.00 92.56 112 PRO A O 1
ATOM 844 N N . THR A 1 113 ? 8.817 -8.155 20.586 1.00 94.06 113 THR A N 1
ATOM 845 C CA . THR A 1 113 ? 9.061 -7.508 21.889 1.00 94.06 113 THR A CA 1
ATOM 846 C C . THR A 1 113 ? 10.003 -6.314 21.713 1.00 94.06 113 THR A C 1
ATOM 848 O O . THR A 1 113 ? 10.641 -6.173 20.663 1.00 94.06 113 THR A O 1
ATOM 851 N N . VAL A 1 114 ? 10.127 -5.455 22.729 1.00 94.56 114 VAL A N 1
ATOM 852 C CA . VAL A 1 114 ? 11.053 -4.309 22.673 1.00 94.56 114 VAL A CA 1
ATOM 853 C C . VAL A 1 114 ? 12.507 -4.786 22.575 1.00 94.56 114 VAL A C 1
ATOM 855 O O . VAL A 1 114 ? 13.285 -4.234 21.808 1.00 94.56 114 VAL A O 1
ATOM 858 N N . GLU A 1 115 ? 12.866 -5.875 23.253 1.00 94.56 115 GLU A N 1
ATOM 859 C CA . GLU A 1 115 ? 14.211 -6.467 23.243 1.00 94.56 115 GLU A CA 1
ATOM 860 C C . GLU A 1 115 ? 14.548 -7.093 21.882 1.00 94.56 115 GLU A C 1
ATOM 862 O O . GLU A 1 115 ? 15.675 -6.968 21.397 1.00 94.56 115 GLU A O 1
ATOM 867 N N . ALA A 1 116 ? 13.572 -7.752 21.245 1.00 94.06 116 ALA A N 1
ATOM 868 C CA . ALA A 1 116 ? 13.712 -8.267 19.884 1.00 94.06 116 ALA A CA 1
ATOM 869 C C . ALA A 1 116 ? 13.879 -7.128 18.865 1.00 94.06 116 ALA A C 1
ATOM 871 O O . ALA A 1 116 ? 14.699 -7.231 17.951 1.00 94.06 116 ALA A O 1
ATOM 872 N N . TYR A 1 117 ? 13.145 -6.026 19.048 1.00 95.38 117 TYR A N 1
ATOM 873 C CA . TYR A 1 117 ? 13.237 -4.853 18.186 1.00 95.38 117 TYR A CA 1
ATOM 874 C C . TYR A 1 117 ? 14.557 -4.090 18.357 1.00 95.38 117 TYR A C 1
ATOM 876 O O . TYR A 1 117 ? 15.209 -3.771 17.365 1.00 95.38 117 TYR A O 1
ATOM 884 N N . ILE A 1 118 ? 15.009 -3.874 19.597 1.00 96.75 118 ILE A N 1
ATOM 885 C CA . ILE A 1 118 ? 16.326 -3.292 19.892 1.00 96.75 118 ILE A CA 1
ATOM 886 C C . ILE A 1 118 ? 17.433 -4.137 19.249 1.00 96.75 118 ILE A C 1
ATOM 888 O O . ILE A 1 118 ? 18.324 -3.573 18.622 1.00 96.75 118 ILE A O 1
ATOM 892 N N . ARG A 1 119 ? 17.370 -5.476 19.328 1.00 96.75 119 ARG A N 1
ATOM 893 C CA . ARG A 1 119 ? 18.361 -6.348 18.671 1.00 96.75 119 ARG A CA 1
ATOM 894 C C . ARG A 1 119 ? 18.362 -6.186 17.151 1.00 96.75 119 ARG A C 1
ATOM 896 O O . ARG A 1 119 ? 19.430 -6.033 16.573 1.00 96.75 119 ARG A O 1
ATOM 903 N N . PHE A 1 120 ? 17.188 -6.125 16.522 1.00 96.25 120 PHE A N 1
ATOM 904 C CA . PHE A 1 120 ? 17.063 -5.807 15.095 1.00 96.25 120 PHE A CA 1
ATOM 905 C C . PHE A 1 120 ? 17.703 -4.447 14.744 1.00 96.25 120 PHE A C 1
ATOM 907 O O . PHE A 1 120 ? 18.385 -4.349 13.724 1.00 96.25 120 PHE A O 1
ATOM 914 N N . LEU A 1 121 ? 17.550 -3.416 15.586 1.00 97.56 121 LEU A N 1
ATOM 915 C CA . LEU A 1 121 ? 18.207 -2.117 15.387 1.00 97.56 121 LEU A CA 1
ATOM 916 C C . LEU A 1 121 ? 19.735 -2.182 15.582 1.00 97.56 121 LEU A C 1
ATOM 918 O O . LEU A 1 121 ? 20.456 -1.562 14.804 1.00 97.56 121 LEU A O 1
ATOM 922 N N . VAL A 1 122 ? 20.246 -2.949 16.556 1.00 98.38 122 VAL A N 1
ATOM 923 C CA . VAL A 1 122 ? 21.696 -3.187 16.737 1.00 98.38 122 VAL A CA 1
ATOM 924 C C . VAL A 1 122 ? 22.291 -3.911 15.527 1.00 98.38 122 VAL A C 1
ATOM 926 O O . VAL A 1 122 ? 23.314 -3.480 14.996 1.00 98.38 122 VAL A O 1
ATOM 929 N N . ASP A 1 123 ? 21.630 -4.964 15.049 1.00 98.00 123 ASP A N 1
ATOM 930 C CA . ASP A 1 123 ? 22.080 -5.746 13.895 1.00 98.00 123 ASP A CA 1
ATOM 931 C C . ASP A 1 123 ? 22.074 -4.912 12.608 1.00 98.00 123 ASP A C 1
ATOM 933 O O . ASP A 1 123 ? 23.018 -4.969 11.819 1.00 98.00 123 ASP A O 1
ATOM 937 N N . ASN A 1 124 ? 21.047 -4.076 12.419 1.00 98.19 124 ASN A N 1
ATOM 938 C CA . ASN A 1 124 ? 21.023 -3.113 11.320 1.00 98.19 124 ASN A CA 1
ATOM 939 C C . ASN A 1 124 ? 22.124 -2.062 11.470 1.00 98.19 124 ASN A C 1
ATOM 941 O O . ASN A 1 124 ? 22.739 -1.716 10.468 1.00 98.19 124 ASN A O 1
ATOM 945 N N . LYS A 1 125 ? 22.407 -1.572 12.686 1.00 98.56 125 LYS A N 1
ATOM 946 C CA . LYS A 1 125 ? 23.463 -0.576 12.908 1.00 98.56 125 LYS A CA 1
ATOM 947 C C . LYS A 1 125 ? 24.812 -1.115 12.444 1.00 98.56 125 LYS A C 1
ATOM 949 O O . LYS A 1 125 ? 25.463 -0.440 11.657 1.00 98.56 125 LYS A O 1
ATOM 954 N N . LEU A 1 126 ? 25.173 -2.333 12.853 1.00 98.56 126 LEU A N 1
ATOM 955 C CA . LEU A 1 126 ? 26.413 -2.979 12.418 1.00 98.56 126 LEU A CA 1
ATOM 956 C C . LEU A 1 126 ? 26.466 -3.139 10.888 1.00 98.56 126 LEU A C 1
ATOM 958 O O . LEU A 1 126 ? 27.471 -2.809 10.268 1.00 98.56 126 LEU A O 1
ATOM 962 N N . VAL A 1 127 ? 25.376 -3.600 10.265 1.00 98.62 127 VAL A N 1
ATOM 963 C CA . VAL A 1 127 ? 25.313 -3.788 8.804 1.00 98.62 127 VAL A CA 1
ATOM 964 C C . VAL A 1 127 ? 25.423 -2.461 8.043 1.00 98.62 127 VAL A C 1
ATOM 966 O O . VAL A 1 127 ? 26.131 -2.403 7.040 1.00 98.62 127 VAL A O 1
ATOM 969 N N . PHE A 1 128 ? 24.783 -1.385 8.511 1.00 98.69 128 PHE A N 1
ATOM 970 C CA . PHE A 1 128 ? 24.915 -0.059 7.899 1.00 98.69 128 PHE A CA 1
ATOM 971 C C . PHE A 1 128 ? 26.293 0.568 8.153 1.00 98.69 128 PHE A C 1
ATOM 973 O O . PHE A 1 128 ? 26.868 1.110 7.217 1.00 98.69 128 PHE A O 1
ATOM 980 N N . GLU A 1 129 ? 26.879 0.418 9.346 1.00 98.62 129 GLU A N 1
ATOM 981 C CA . GLU A 1 129 ? 28.271 0.822 9.614 1.00 98.62 129 GLU A CA 1
ATOM 982 C C . GLU A 1 129 ? 29.264 0.105 8.689 1.00 98.62 129 GLU A C 1
ATOM 984 O O . GLU A 1 129 ? 30.177 0.745 8.177 1.00 98.62 129 GLU A O 1
ATOM 989 N N . THR A 1 130 ? 29.070 -1.187 8.405 1.00 98.56 130 THR A N 1
ATOM 990 C CA . THR A 1 130 ? 29.881 -1.915 7.416 1.00 98.56 130 THR A CA 1
ATOM 991 C C . THR A 1 130 ? 29.662 -1.406 5.990 1.00 98.56 130 THR A C 1
ATOM 993 O O . THR A 1 130 ? 30.640 -1.162 5.286 1.00 98.56 130 THR A O 1
ATOM 996 N N . LEU A 1 131 ? 28.411 -1.226 5.542 1.00 98.44 131 LEU A N 1
ATOM 997 C CA . LEU A 1 131 ? 28.123 -0.701 4.198 1.00 98.44 131 LEU A CA 1
ATOM 998 C C . LEU A 1 131 ? 28.757 0.681 3.981 1.00 98.44 131 LEU A C 1
ATOM 1000 O O . LEU A 1 131 ? 29.343 0.928 2.929 1.00 98.44 131 LEU A O 1
ATOM 1004 N N . GLU A 1 132 ? 28.655 1.552 4.983 1.00 98.25 132 GLU A N 1
ATOM 1005 C CA . GLU A 1 132 ? 29.181 2.918 4.964 1.00 98.25 132 GLU A CA 1
ATOM 1006 C C . GLU A 1 132 ? 30.716 2.907 5.039 1.00 98.25 132 GLU A C 1
ATOM 1008 O O . GLU A 1 132 ? 31.365 3.516 4.194 1.00 98.25 132 GLU A O 1
ATOM 1013 N N . ALA A 1 133 ? 31.324 2.110 5.925 1.00 97.88 133 ALA A N 1
ATOM 1014 C CA . ALA A 1 133 ? 32.780 1.985 6.014 1.00 97.88 133 ALA A CA 1
ATOM 1015 C C . ALA A 1 133 ? 33.425 1.399 4.743 1.00 97.88 133 ALA A C 1
ATOM 1017 O O . ALA A 1 133 ? 34.495 1.852 4.340 1.00 97.88 133 ALA A O 1
ATOM 1018 N N . VAL A 1 134 ? 32.801 0.419 4.080 1.00 97.81 134 VAL A N 1
ATOM 1019 C CA . VAL A 1 134 ? 33.269 -0.098 2.778 1.00 97.81 134 VAL A CA 1
ATOM 1020 C C . VAL A 1 134 ? 33.269 1.009 1.717 1.00 97.81 134 VAL A C 1
ATOM 1022 O O . VAL A 1 134 ? 34.228 1.146 0.949 1.00 97.81 134 VAL A O 1
ATOM 1025 N N . VAL A 1 135 ? 32.203 1.812 1.692 1.00 97.38 135 VAL A N 1
ATOM 1026 C CA . VAL A 1 135 ? 32.006 2.921 0.753 1.00 97.38 135 VAL A CA 1
ATOM 1027 C C . VAL A 1 135 ? 32.978 4.079 1.018 1.00 97.38 135 VAL A C 1
ATOM 1029 O O . VAL A 1 135 ? 33.572 4.609 0.075 1.00 97.38 135 VAL A O 1
ATOM 1032 N N . ASP A 1 136 ? 33.229 4.413 2.282 1.00 96.19 136 ASP A N 1
ATOM 1033 C CA . ASP A 1 136 ? 34.166 5.463 2.700 1.00 96.19 136 ASP A CA 1
ATOM 1034 C C . ASP A 1 136 ? 35.632 5.075 2.468 1.00 96.19 136 ASP A C 1
ATOM 1036 O O . ASP A 1 136 ? 36.425 5.905 2.019 1.00 96.19 136 ASP A O 1
ATOM 1040 N N . ARG A 1 137 ? 36.004 3.802 2.684 1.00 94.88 137 ARG A N 1
ATOM 1041 C CA . ARG A 1 137 ? 37.351 3.294 2.346 1.00 94.88 137 ARG A CA 1
ATOM 1042 C C . ARG A 1 137 ? 37.649 3.342 0.845 1.00 94.88 137 ARG A C 1
ATOM 1044 O O . ARG A 1 137 ? 38.820 3.322 0.475 1.00 94.88 137 ARG A O 1
ATOM 1051 N N . ALA A 1 138 ? 36.616 3.358 -0.005 1.00 90.44 138 ALA A N 1
ATOM 1052 C CA . ALA A 1 138 ? 36.697 3.502 -1.462 1.00 90.44 138 ALA A CA 1
ATOM 1053 C C . ALA A 1 138 ? 37.733 2.591 -2.167 1.00 90.44 138 ALA A C 1
ATOM 1055 O O . ALA A 1 138 ? 38.300 2.956 -3.198 1.00 90.44 138 ALA A O 1
ATOM 1056 N N . ALA A 1 139 ? 37.970 1.386 -1.628 1.00 90.75 139 ALA A N 1
ATOM 1057 C CA . ALA A 1 139 ? 38.972 0.440 -2.137 1.00 90.75 139 ALA A CA 1
ATOM 1058 C C . ALA A 1 139 ? 38.717 0.023 -3.600 1.00 90.75 139 ALA A C 1
ATOM 1060 O O . ALA A 1 139 ? 39.650 -0.265 -4.350 1.00 90.75 139 ALA A O 1
ATOM 1061 N N . VAL A 1 140 ? 37.449 0.054 -4.018 1.00 93.50 140 VAL A N 1
ATOM 1062 C CA . VAL A 1 140 ? 37.033 0.043 -5.421 1.00 93.50 140 VAL A CA 1
ATOM 1063 C C . VAL A 1 140 ? 36.740 1.498 -5.815 1.00 93.50 140 VAL A C 1
ATOM 1065 O O . VAL A 1 140 ? 35.861 2.100 -5.198 1.00 93.50 140 VAL A O 1
ATOM 1068 N N . PRO A 1 141 ? 37.405 2.088 -6.832 1.00 89.69 141 PRO A N 1
ATOM 1069 C CA . PRO A 1 141 ? 37.368 3.540 -7.058 1.00 89.69 141 PRO A CA 1
ATOM 1070 C C . PRO A 1 141 ? 35.973 4.156 -7.227 1.00 89.69 141 PRO A C 1
ATOM 1072 O O . PRO A 1 141 ? 35.759 5.311 -6.869 1.00 89.69 141 PRO A O 1
ATOM 1075 N N . TRP A 1 142 ? 35.013 3.396 -7.758 1.00 93.00 142 TRP A N 1
ATOM 1076 C CA . TRP A 1 142 ? 33.642 3.862 -7.956 1.00 93.00 142 TRP A CA 1
ATOM 1077 C C . TRP A 1 142 ? 32.742 3.734 -6.715 1.00 93.00 142 TRP A C 1
ATOM 1079 O O . TRP A 1 142 ? 31.621 4.232 -6.747 1.00 93.00 142 TRP A O 1
ATOM 1089 N N . TYR A 1 143 ? 33.203 3.150 -5.601 1.00 96.25 143 TYR A N 1
ATOM 1090 C CA . TYR A 1 143 ? 32.478 3.224 -4.322 1.00 96.25 143 TYR A CA 1
ATOM 1091 C C . TYR A 1 143 ? 32.346 4.665 -3.813 1.00 96.25 143 TYR A C 1
ATOM 1093 O O . TYR A 1 143 ? 31.350 4.975 -3.166 1.00 96.25 143 TYR A O 1
ATOM 1101 N N . ALA A 1 144 ? 33.267 5.567 -4.175 1.00 93.44 144 ALA A N 1
ATOM 1102 C CA . ALA A 1 144 ? 33.162 6.991 -3.851 1.00 93.44 144 ALA A CA 1
ATOM 1103 C C . ALA A 1 144 ? 31.873 7.642 -4.401 1.00 93.44 144 ALA A C 1
ATOM 1105 O O . ALA A 1 144 ? 31.344 8.574 -3.799 1.00 93.44 144 ALA A O 1
ATOM 1106 N N . GLU A 1 145 ? 31.296 7.110 -5.487 1.00 95.62 145 GLU A N 1
ATOM 1107 C CA . GLU A 1 145 ? 29.983 7.546 -5.982 1.00 95.62 145 GLU A CA 1
ATOM 1108 C C . GLU A 1 145 ? 28.862 7.264 -4.973 1.00 95.62 145 GLU A C 1
ATOM 1110 O O . GLU A 1 145 ? 27.849 7.953 -4.985 1.00 95.62 145 GLU A O 1
ATOM 1115 N N . PHE A 1 146 ? 29.006 6.295 -4.071 1.00 96.69 146 PHE A N 1
ATOM 1116 C CA . PHE A 1 146 ? 27.993 5.952 -3.068 1.00 96.69 146 PHE A CA 1
ATOM 1117 C C . PHE A 1 146 ? 28.184 6.655 -1.720 1.00 96.69 146 PHE A C 1
ATOM 1119 O O . PHE A 1 146 ? 27.374 6.447 -0.824 1.00 96.69 146 PHE A O 1
ATOM 1126 N N . GLN A 1 147 ? 29.180 7.535 -1.594 1.00 95.75 147 GLN A N 1
ATOM 1127 C CA . GLN A 1 147 ? 29.349 8.398 -0.424 1.00 95.75 147 GLN A CA 1
ATOM 1128 C C . GLN A 1 147 ? 28.324 9.547 -0.420 1.00 95.75 147 GLN A C 1
ATOM 1130 O O . GLN A 1 147 ? 27.894 10.026 -1.482 1.00 95.75 147 GLN A O 1
ATOM 1135 N N . ASN A 1 148 ? 27.990 10.032 0.783 1.00 94.06 148 ASN A N 1
ATOM 1136 C CA . ASN A 1 148 ? 27.201 11.246 1.035 1.00 94.06 148 ASN A CA 1
ATOM 1137 C C . ASN A 1 148 ? 25.899 11.317 0.204 1.00 94.06 148 ASN A C 1
ATOM 1139 O O . ASN A 1 148 ? 25.596 12.311 -0.460 1.00 94.06 148 ASN A O 1
ATOM 1143 N N . THR A 1 149 ? 25.137 10.225 0.192 1.00 94.62 149 THR A N 1
ATOM 1144 C CA . THR A 1 149 ? 23.870 10.091 -0.545 1.00 94.62 149 THR A CA 1
ATOM 1145 C C . THR A 1 149 ? 22.681 10.729 0.169 1.00 94.62 149 THR A C 1
ATOM 1147 O O . THR A 1 149 ? 21.652 10.985 -0.465 1.00 94.62 149 THR A O 1
ATOM 1150 N N . GLY A 1 150 ? 22.810 10.966 1.475 1.00 94.81 150 GLY A N 1
ATOM 1151 C CA . GLY A 1 150 ? 21.728 11.341 2.374 1.00 94.81 150 GLY A CA 1
ATOM 1152 C C . GLY A 1 150 ? 20.893 10.147 2.842 1.00 94.81 150 GLY A C 1
ATOM 1153 O O . GLY A 1 150 ? 19.944 10.353 3.592 1.00 94.81 150 GLY A O 1
ATOM 1154 N N . LEU A 1 151 ? 21.197 8.914 2.407 1.00 95.88 151 LEU A N 1
ATOM 1155 C CA . LEU A 1 151 ? 20.490 7.702 2.832 1.00 95.88 151 LEU A CA 1
ATOM 1156 C C . LEU A 1 151 ? 21.144 6.997 4.028 1.00 95.88 151 LEU A C 1
ATOM 1158 O O . LEU A 1 151 ? 20.482 6.149 4.623 1.00 95.88 151 LEU A O 1
ATOM 1162 N N . GLU A 1 152 ? 22.378 7.354 4.388 1.00 96.81 152 GLU A N 1
ATOM 1163 C CA . GLU A 1 152 ? 23.214 6.761 5.444 1.00 96.81 152 GLU A CA 1
ATOM 1164 C C . GLU A 1 152 ? 22.449 6.634 6.779 1.00 96.81 152 GLU A C 1
ATOM 1166 O O . GLU A 1 152 ? 21.675 7.526 7.146 1.00 96.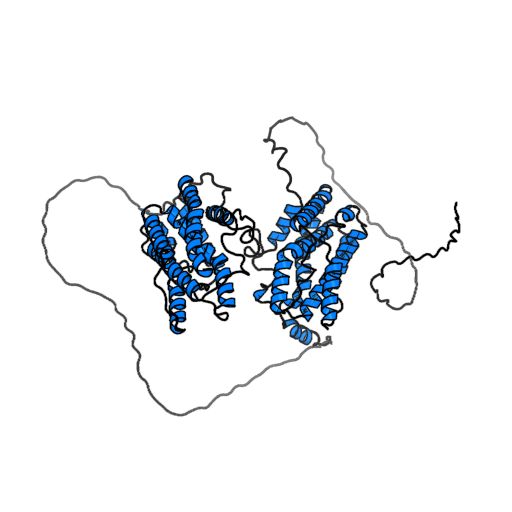81 152 GLU A O 1
ATOM 1171 N N . ARG A 1 153 ? 22.585 5.496 7.477 1.00 97.31 153 ARG A N 1
ATOM 1172 C CA . ARG A 1 153 ? 21.733 5.072 8.612 1.00 97.31 153 ARG A CA 1
ATOM 1173 C C . ARG A 1 153 ? 22.484 4.768 9.911 1.00 97.31 153 ARG A C 1
ATOM 1175 O O . ARG A 1 153 ? 21.812 4.691 10.941 1.00 97.31 153 ARG A O 1
ATOM 1182 N N . SER A 1 154 ? 23.812 4.620 9.905 1.00 97.75 154 SER A N 1
ATOM 1183 C CA . SER A 1 154 ? 24.597 4.284 11.110 1.00 97.75 154 SER A CA 1
ATOM 1184 C C . SER A 1 154 ? 24.347 5.242 12.289 1.00 97.75 154 SER A C 1
ATOM 1186 O O . SER A 1 154 ? 23.946 4.814 13.374 1.00 97.75 154 SER A O 1
ATOM 1188 N N . GLU A 1 155 ? 24.519 6.549 12.070 1.00 98.00 155 GLU A N 1
ATOM 1189 C CA . GLU A 1 155 ? 24.342 7.587 13.092 1.00 98.00 155 GLU A CA 1
ATOM 1190 C C . GLU A 1 155 ? 22.876 7.758 13.552 1.00 98.00 155 GLU A C 1
ATOM 1192 O O . GLU A 1 155 ? 22.658 7.809 14.763 1.00 98.00 155 GLU A O 1
ATOM 1197 N N . PRO A 1 156 ? 21.847 7.780 12.675 1.00 98.00 156 PRO A N 1
ATOM 1198 C CA . PRO A 1 156 ? 20.446 7.695 13.103 1.00 98.00 156 PRO A CA 1
ATOM 1199 C C . PRO A 1 156 ? 20.151 6.488 14.010 1.00 98.00 156 PRO A C 1
ATOM 1201 O O . PRO A 1 156 ? 19.596 6.654 15.095 1.00 98.00 156 PRO A O 1
ATOM 1204 N N . LEU A 1 157 ? 20.599 5.283 13.631 1.00 98.31 157 LEU A N 1
ATOM 1205 C CA . LEU A 1 157 ? 20.420 4.066 14.438 1.00 98.31 157 LEU A CA 1
ATOM 1206 C C . LEU A 1 157 ? 21.131 4.148 15.793 1.00 98.31 157 LEU A C 1
ATOM 1208 O O . LEU A 1 157 ? 20.591 3.727 16.814 1.00 98.31 157 LEU A O 1
ATOM 1212 N N . LYS A 1 158 ? 22.336 4.717 15.825 1.00 98.44 158 LYS A N 1
ATOM 1213 C CA . LYS A 1 158 ? 23.109 4.973 17.047 1.00 98.44 158 LYS A CA 1
ATOM 1214 C C . LYS A 1 158 ? 22.375 5.922 18.003 1.00 98.44 158 LYS A C 1
ATOM 1216 O O . LYS A 1 158 ? 22.400 5.678 19.209 1.00 98.44 158 LYS A O 1
ATOM 1221 N N . ARG A 1 159 ? 21.686 6.952 17.492 1.00 98.38 159 ARG A N 1
ATOM 1222 C CA . ARG A 1 159 ? 20.870 7.883 18.299 1.00 98.38 159 ARG A CA 1
ATOM 1223 C C . ARG A 1 159 ? 19.548 7.265 18.763 1.00 98.38 159 ARG A C 1
ATOM 1225 O O . ARG A 1 159 ? 19.163 7.469 19.913 1.00 98.38 159 ARG A O 1
ATOM 1232 N N . ASP A 1 160 ? 18.902 6.435 17.944 1.00 98.19 160 ASP A N 1
ATOM 1233 C CA . ASP A 1 160 ? 17.742 5.635 18.369 1.00 98.19 160 ASP A CA 1
ATOM 1234 C C . ASP A 1 160 ? 18.108 4.640 19.488 1.00 98.19 160 ASP A C 1
ATOM 1236 O O . ASP A 1 160 ? 17.415 4.564 20.502 1.00 98.19 160 ASP A O 1
ATOM 1240 N N . LEU A 1 161 ? 19.228 3.921 19.360 1.00 98.38 161 LEU A N 1
ATOM 1241 C CA . LEU A 1 161 ? 19.715 2.984 20.382 1.00 98.38 161 LEU A CA 1
ATOM 1242 C C . LEU A 1 161 ? 20.157 3.688 21.675 1.00 98.38 161 LEU A C 1
ATOM 1244 O O . LEU A 1 161 ? 19.950 3.156 22.765 1.00 98.38 161 LEU A O 1
ATOM 1248 N N . GLU A 1 162 ? 20.728 4.890 21.582 1.00 98.19 162 GLU A N 1
ATOM 1249 C CA . GLU A 1 162 ? 21.007 5.724 22.755 1.00 98.19 162 GLU A CA 1
ATOM 1250 C C . GLU A 1 162 ? 19.715 6.203 23.437 1.00 98.19 162 GLU A C 1
ATOM 1252 O O . GLU A 1 162 ? 19.620 6.159 24.662 1.00 98.19 162 GLU A O 1
ATOM 1257 N N . TRP A 1 163 ? 18.668 6.547 22.680 1.00 97.56 163 TRP A N 1
ATOM 1258 C CA . TRP A 1 163 ? 17.357 6.844 23.263 1.00 97.56 163 TRP A CA 1
ATOM 1259 C C . TRP A 1 163 ? 16.766 5.634 24.011 1.00 97.56 163 TRP A C 1
ATOM 1261 O O . TRP A 1 163 ? 16.310 5.790 25.145 1.00 97.56 163 TRP A O 1
ATOM 1271 N N . PHE A 1 164 ? 16.843 4.417 23.455 1.00 97.56 164 PHE A N 1
ATOM 1272 C CA . PHE A 1 164 ? 16.420 3.196 24.163 1.00 97.56 164 PHE A CA 1
ATOM 1273 C C . PHE A 1 164 ? 17.219 2.953 25.455 1.00 97.56 164 PHE A C 1
ATOM 1275 O O . PHE A 1 164 ? 16.631 2.582 26.474 1.00 97.56 164 PHE A O 1
ATOM 1282 N N . ARG A 1 165 ? 18.534 3.218 25.447 1.00 97.88 165 ARG A N 1
ATOM 1283 C CA . ARG A 1 165 ? 19.389 3.166 26.646 1.00 97.88 165 ARG A CA 1
ATOM 1284 C C . ARG A 1 165 ? 18.922 4.167 27.709 1.00 97.88 165 ARG A C 1
ATOM 1286 O O . ARG A 1 165 ? 18.848 3.815 28.883 1.00 97.88 165 ARG A O 1
ATOM 1293 N N . GLN A 1 166 ? 18.544 5.380 27.304 1.00 97.44 166 GLN A N 1
ATOM 1294 C CA . GLN A 1 166 ? 18.010 6.418 28.196 1.00 97.44 166 GLN A CA 1
ATOM 1295 C C . GLN A 1 166 ? 16.611 6.091 28.746 1.00 97.44 166 GLN A C 1
ATOM 1297 O O . GLN A 1 166 ? 16.297 6.498 29.861 1.00 97.44 166 GLN A O 1
ATOM 1302 N N . GLN A 1 167 ? 15.798 5.307 28.026 1.00 95.88 167 GLN A N 1
ATOM 1303 C CA . GLN A 1 167 ? 14.551 4.731 28.561 1.00 95.88 167 GLN A CA 1
ATOM 1304 C C . GLN A 1 167 ? 14.791 3.526 29.500 1.00 95.88 167 GLN A C 1
ATOM 1306 O O . GLN A 1 167 ? 13.837 2.931 29.996 1.00 95.88 167 GLN A O 1
ATOM 1311 N N . GLY A 1 168 ? 16.050 3.156 29.769 1.00 96.44 168 GLY A N 1
ATOM 1312 C CA . GLY A 1 168 ? 16.419 2.085 30.697 1.00 96.44 168 GLY A CA 1
ATOM 1313 C C . GLY A 1 168 ? 16.508 0.686 30.080 1.00 96.44 168 GLY A C 1
ATOM 1314 O O . GLY A 1 168 ? 16.691 -0.282 30.819 1.00 96.44 168 GLY A O 1
ATOM 1315 N N . HIS A 1 169 ? 16.411 0.543 28.754 1.00 97.06 169 HIS A N 1
ATOM 1316 C CA . HIS A 1 169 ? 16.575 -0.758 28.103 1.00 97.06 169 HIS A CA 1
ATOM 1317 C C . HIS A 1 169 ? 18.052 -1.145 27.955 1.00 97.06 169 HIS A C 1
ATOM 1319 O O . HIS A 1 169 ? 18.905 -0.335 27.583 1.00 97.06 169 HIS A O 1
ATOM 1325 N N . THR A 1 170 ? 18.357 -2.425 28.172 1.00 96.69 170 THR A N 1
ATOM 1326 C CA . THR A 1 170 ? 19.670 -2.991 27.847 1.00 96.69 170 THR A CA 1
ATOM 1327 C C . THR A 1 170 ? 19.841 -3.080 26.333 1.00 96.69 170 THR A C 1
ATOM 1329 O O . THR A 1 170 ? 19.096 -3.790 25.659 1.00 96.69 170 THR A O 1
ATOM 1332 N N . ILE A 1 171 ? 20.858 -2.400 25.803 1.00 97.88 171 ILE A N 1
ATOM 1333 C CA . ILE A 1 171 ? 21.293 -2.574 24.415 1.00 97.88 171 ILE A CA 1
ATOM 1334 C C . ILE A 1 171 ? 22.214 -3.805 24.366 1.00 97.88 171 ILE A C 1
ATOM 1336 O O . ILE A 1 171 ? 23.230 -3.797 25.064 1.00 97.88 171 ILE A O 1
ATOM 1340 N N . PRO A 1 172 ? 21.865 -4.873 23.623 1.00 96.38 172 PRO A N 1
ATOM 1341 C CA . PRO A 1 172 ? 22.694 -6.065 23.501 1.00 96.38 172 PRO A CA 1
ATOM 1342 C C . PRO A 1 172 ? 23.856 -5.837 22.526 1.00 96.38 172 PRO A C 1
ATOM 1344 O O . PRO A 1 172 ? 23.825 -4.914 21.713 1.00 96.38 172 PRO A O 1
ATOM 1347 N N . GLU A 1 173 ? 24.832 -6.742 22.554 1.00 94.69 173 GLU A N 1
ATOM 1348 C CA . GLU A 1 173 ? 25.777 -6.906 21.447 1.00 94.69 173 GLU A CA 1
ATOM 1349 C C . GLU A 1 173 ? 25.061 -7.400 20.169 1.00 94.69 173 GLU A C 1
ATOM 1351 O O . GLU A 1 173 ? 23.992 -8.023 20.271 1.00 94.69 173 GLU A O 1
ATOM 1356 N N . PRO A 1 174 ? 25.634 -7.163 18.972 1.00 95.50 174 PRO A N 1
ATOM 1357 C CA . PRO A 1 174 ? 25.115 -7.696 17.715 1.00 95.50 174 PRO A CA 1
ATOM 1358 C C . PRO A 1 174 ? 24.941 -9.220 17.732 1.00 95.50 174 PRO A C 1
ATOM 1360 O O . PRO A 1 174 ? 25.743 -9.965 18.300 1.00 95.50 174 PRO A O 1
ATOM 1363 N N . SER A 1 175 ? 23.881 -9.698 17.088 1.00 91.31 175 SER A N 1
ATOM 1364 C CA . SER A 1 175 ? 23.567 -11.117 16.970 1.00 91.31 175 SER A CA 1
ATOM 1365 C C . SER A 1 175 ? 24.473 -11.822 15.961 1.00 91.31 175 SER A C 1
ATOM 1367 O O . SER A 1 175 ? 25.116 -11.205 15.109 1.00 91.31 175 SER A O 1
ATOM 1369 N N . ALA A 1 176 ? 24.460 -13.157 15.992 1.00 87.94 176 ALA A N 1
ATOM 1370 C CA . ALA A 1 176 ? 25.136 -13.964 14.981 1.00 87.94 176 ALA A CA 1
ATOM 1371 C C . ALA A 1 176 ? 24.666 -13.634 13.548 1.00 87.94 176 ALA A C 1
ATOM 1373 O O . ALA A 1 176 ? 25.483 -13.682 12.636 1.00 87.94 176 ALA A O 1
ATOM 1374 N N . ALA A 1 177 ? 23.400 -13.243 13.342 1.00 89.56 177 ALA A N 1
ATOM 1375 C CA . ALA A 1 177 ? 22.902 -12.841 12.025 1.00 89.56 177 ALA A CA 1
ATOM 1376 C C . ALA A 1 177 ? 23.507 -11.500 11.572 1.00 89.56 177 ALA A C 1
ATOM 1378 O O . ALA A 1 177 ? 24.018 -11.411 10.455 1.00 89.56 177 ALA A O 1
ATOM 1379 N N . GLY A 1 178 ? 23.521 -10.490 12.453 1.00 92.25 178 GLY A N 1
ATOM 1380 C CA . GLY A 1 178 ? 24.153 -9.194 12.185 1.00 92.25 178 GLY A CA 1
ATOM 1381 C C . GLY A 1 178 ? 25.649 -9.327 11.889 1.00 92.25 178 GLY A C 1
ATOM 1382 O O . GLY A 1 178 ? 26.126 -8.823 10.874 1.00 92.25 178 GLY A O 1
ATOM 1383 N N . ILE A 1 179 ? 26.375 -10.082 12.721 1.00 91.94 179 ILE A N 1
ATOM 1384 C CA . ILE A 1 179 ? 27.818 -10.328 12.563 1.00 91.94 179 ILE A CA 1
ATOM 1385 C C . ILE A 1 179 ? 28.111 -11.110 11.277 1.00 91.94 179 ILE A C 1
ATOM 1387 O O . ILE A 1 179 ? 28.966 -10.697 10.499 1.00 91.94 179 ILE A O 1
ATOM 1391 N N . THR A 1 180 ? 27.406 -12.220 11.014 1.00 92.94 180 THR A N 1
ATOM 1392 C CA . THR A 1 180 ? 27.615 -13.002 9.783 1.00 92.94 180 THR A CA 1
ATOM 1393 C C . THR A 1 180 ? 27.344 -12.165 8.537 1.00 92.94 180 THR A C 1
ATOM 1395 O O . THR A 1 180 ? 28.120 -12.250 7.586 1.00 92.94 180 THR A O 1
ATOM 1398 N N . TYR A 1 181 ? 26.300 -11.329 8.536 1.00 97.38 181 TYR A N 1
ATOM 1399 C CA . TYR A 1 181 ? 25.998 -10.493 7.379 1.00 97.38 181 TYR A CA 1
ATOM 1400 C C . TYR A 1 181 ? 27.040 -9.379 7.185 1.00 97.38 181 TYR A C 1
ATOM 1402 O O . TYR A 1 181 ? 27.523 -9.198 6.071 1.00 97.38 181 TYR A O 1
ATOM 1410 N N . ALA A 1 182 ? 27.469 -8.700 8.252 1.00 97.12 182 ALA A N 1
ATOM 1411 C CA . ALA A 1 182 ? 28.530 -7.694 8.185 1.00 97.12 182 ALA A CA 1
ATOM 1412 C C . ALA A 1 182 ? 29.868 -8.279 7.685 1.00 97.12 182 ALA A C 1
ATOM 1414 O O . ALA A 1 182 ? 30.450 -7.768 6.730 1.00 97.12 182 ALA A O 1
ATOM 1415 N N . CYS A 1 183 ? 30.323 -9.406 8.245 1.00 93.44 183 CYS A N 1
ATOM 1416 C CA . CYS A 1 183 ? 31.543 -10.075 7.777 1.00 93.44 183 CYS A CA 1
ATOM 1417 C C . CYS A 1 183 ? 31.437 -10.558 6.319 1.00 93.44 183 CYS A C 1
ATOM 1419 O O . CYS A 1 183 ? 32.430 -10.527 5.595 1.00 93.44 183 CYS A O 1
ATOM 1421 N N . PHE A 1 184 ? 30.249 -10.984 5.876 1.00 96.69 184 PHE A N 1
ATOM 1422 C CA . PHE A 1 184 ? 30.003 -11.331 4.476 1.00 96.69 184 PHE A CA 1
ATOM 1423 C C . PHE A 1 184 ? 30.066 -10.103 3.556 1.00 96.69 184 PHE A C 1
ATOM 1425 O O . PHE A 1 184 ? 30.649 -10.197 2.482 1.00 96.69 184 PHE A O 1
ATOM 1432 N N . LEU A 1 185 ? 29.521 -8.953 3.965 1.00 97.94 185 LEU A N 1
ATOM 1433 C CA . LEU A 1 185 ? 29.560 -7.719 3.172 1.00 97.94 185 LEU A CA 1
ATOM 1434 C C . LEU A 1 185 ? 30.983 -7.179 2.996 1.00 97.94 185 LEU A C 1
ATOM 1436 O O . LEU A 1 185 ? 31.326 -6.767 1.890 1.00 97.94 185 LEU A O 1
ATOM 1440 N N . GLU A 1 186 ? 31.814 -7.238 4.040 1.00 95.88 186 GLU A N 1
ATOM 1441 C CA . GLU A 1 186 ? 33.249 -6.935 3.946 1.00 95.88 186 GLU A CA 1
ATOM 1442 C C . GLU A 1 186 ? 33.939 -7.835 2.904 1.00 95.88 186 GLU A C 1
ATOM 1444 O O . GLU A 1 186 ? 34.491 -7.341 1.921 1.00 95.88 186 GLU A O 1
ATOM 1449 N N . ASP A 1 187 ? 33.828 -9.159 3.061 1.00 94.69 187 ASP A N 1
ATOM 1450 C CA . ASP A 1 187 ? 34.455 -10.163 2.187 1.00 94.69 187 ASP A CA 1
ATOM 1451 C C . ASP A 1 187 ? 33.970 -10.073 0.723 1.00 94.69 187 ASP A C 1
ATOM 1453 O O . ASP A 1 187 ? 34.751 -10.220 -0.223 1.00 94.69 187 ASP A O 1
ATOM 1457 N N . LEU A 1 188 ? 32.682 -9.775 0.530 1.00 96.94 188 LEU A N 1
ATOM 1458 C CA . LEU A 1 188 ? 32.064 -9.565 -0.776 1.00 96.94 188 LEU A CA 1
ATOM 1459 C C . LEU A 1 188 ? 32.551 -8.271 -1.439 1.00 96.94 188 LEU A C 1
ATOM 1461 O O . LEU A 1 188 ? 32.763 -8.262 -2.651 1.00 96.94 188 LEU A O 1
ATOM 1465 N N . SER A 1 189 ? 32.766 -7.202 -0.665 1.00 97.12 189 SER A N 1
ATOM 1466 C CA . SER A 1 189 ? 33.169 -5.892 -1.193 1.00 97.12 189 SER A CA 1
ATOM 1467 C C . SER A 1 189 ? 34.532 -5.887 -1.886 1.00 97.12 189 SER A C 1
ATOM 1469 O O . SER A 1 189 ? 34.753 -5.063 -2.774 1.00 97.12 189 SER A O 1
ATOM 1471 N N . GLU A 1 190 ? 35.422 -6.811 -1.514 1.00 94.12 190 GLU A N 1
ATOM 1472 C CA . GLU A 1 190 ? 36.727 -7.001 -2.153 1.00 94.12 190 GLU A CA 1
ATOM 1473 C C . GLU A 1 190 ? 36.668 -8.035 -3.289 1.00 94.12 190 GLU A C 1
ATOM 1475 O O . GLU A 1 190 ? 37.289 -7.846 -4.336 1.00 94.12 190 GLU A O 1
ATOM 1480 N N . LYS A 1 191 ? 35.924 -9.136 -3.105 1.00 96.50 191 LYS A N 1
ATOM 1481 C CA . LYS A 1 191 ? 35.914 -10.277 -4.043 1.00 96.50 191 LYS A CA 1
ATOM 1482 C C . LYS A 1 191 ? 34.957 -10.123 -5.221 1.00 96.50 191 LYS A C 1
ATOM 1484 O O . LYS A 1 191 ? 35.227 -10.669 -6.288 1.00 96.50 191 LYS A O 1
ATOM 1489 N N . ASN A 1 192 ? 33.827 -9.451 -5.022 1.00 97.62 192 ASN A N 1
ATOM 1490 C CA . ASN A 1 192 ? 32.819 -9.198 -6.049 1.00 97.62 192 ASN A CA 1
ATOM 1491 C C . ASN A 1 192 ? 32.093 -7.866 -5.753 1.00 97.62 192 ASN A C 1
ATOM 1493 O O . ASN A 1 192 ? 30.984 -7.856 -5.209 1.00 97.62 192 ASN A O 1
ATOM 1497 N N . PRO A 1 193 ? 32.707 -6.724 -6.110 1.00 97.50 193 PRO A N 1
ATOM 1498 C CA . PRO A 1 193 ? 32.129 -5.398 -5.887 1.00 97.50 193 PRO A CA 1
ATOM 1499 C C . PRO A 1 193 ? 30.725 -5.211 -6.480 1.00 97.50 193 PRO A C 1
ATOM 1501 O O . PRO A 1 193 ? 29.879 -4.514 -5.921 1.00 97.50 193 PRO A O 1
ATOM 1504 N N . GLN A 1 194 ? 30.454 -5.844 -7.619 1.00 97.81 194 GLN A N 1
ATOM 1505 C CA . GLN A 1 194 ? 29.187 -5.749 -8.335 1.00 97.81 194 GLN A CA 1
ATOM 1506 C C . GLN A 1 194 ? 28.071 -6.469 -7.561 1.00 97.81 194 GLN A C 1
ATOM 1508 O O . GLN A 1 194 ? 26.973 -5.929 -7.413 1.00 97.81 194 GLN A O 1
ATOM 1513 N N . ALA A 1 195 ? 28.368 -7.621 -6.957 1.00 97.75 195 ALA A N 1
ATOM 1514 C CA . ALA A 1 195 ? 27.502 -8.259 -5.967 1.00 97.75 195 ALA A CA 1
ATOM 1515 C C . ALA A 1 195 ? 27.288 -7.397 -4.710 1.00 97.75 195 ALA A C 1
ATOM 1517 O O . ALA A 1 195 ? 26.154 -7.268 -4.247 1.00 97.75 195 ALA A O 1
ATOM 1518 N N . PHE A 1 196 ? 28.333 -6.754 -4.176 1.00 98.38 196 PHE A N 1
ATOM 1519 C CA . PHE A 1 196 ? 28.192 -5.851 -3.025 1.00 98.38 196 PHE A CA 1
ATOM 1520 C C . PHE A 1 196 ? 27.186 -4.714 -3.297 1.00 98.38 196 PHE A C 1
ATOM 1522 O O . PHE A 1 196 ? 26.335 -4.427 -2.451 1.00 98.38 196 PHE A O 1
ATOM 1529 N N . VAL A 1 197 ? 27.173 -4.142 -4.509 1.00 97.94 197 VAL A N 1
ATOM 1530 C CA . VAL A 1 197 ? 26.167 -3.138 -4.920 1.00 97.94 197 VAL A CA 1
ATOM 1531 C C . VAL A 1 197 ? 24.732 -3.679 -4.876 1.00 97.94 197 VAL A C 1
ATOM 1533 O O . VAL A 1 197 ? 23.809 -2.915 -4.591 1.00 97.94 197 VAL A O 1
ATOM 1536 N N . CYS A 1 198 ? 24.511 -4.980 -5.088 1.00 98.38 198 CYS A N 1
ATOM 1537 C CA . CYS A 1 198 ? 23.187 -5.582 -4.917 1.00 98.38 198 CYS A CA 1
ATOM 1538 C C . CYS A 1 198 ? 22.721 -5.550 -3.456 1.00 98.38 198 CYS A C 1
ATOM 1540 O O . CYS A 1 198 ? 21.566 -5.221 -3.178 1.00 98.38 198 CYS A O 1
ATOM 1542 N N . HIS A 1 199 ? 23.618 -5.836 -2.513 1.00 98.31 199 HIS A N 1
ATOM 1543 C CA . HIS A 1 199 ? 23.305 -5.772 -1.087 1.00 98.31 199 HIS A CA 1
ATOM 1544 C C . HIS A 1 199 ? 23.130 -4.332 -0.591 1.00 98.31 199 HIS A C 1
ATOM 1546 O O . HIS A 1 199 ? 22.157 -4.054 0.111 1.00 98.31 199 HIS A O 1
ATOM 1552 N N . PHE A 1 200 ? 23.998 -3.409 -1.021 1.00 98.00 200 PHE A N 1
ATOM 1553 C CA . PHE A 1 200 ? 23.843 -1.968 -0.799 1.00 98.00 200 PHE A CA 1
ATOM 1554 C C . PHE A 1 200 ? 22.468 -1.484 -1.293 1.00 98.00 200 PHE A C 1
ATOM 1556 O O . PHE A 1 200 ? 21.702 -0.882 -0.538 1.00 98.00 200 PHE A O 1
ATOM 1563 N N . TYR A 1 201 ? 22.108 -1.819 -2.540 1.00 97.44 201 TYR A N 1
ATOM 1564 C CA . TYR A 1 201 ? 20.796 -1.516 -3.109 1.00 97.44 201 TYR A CA 1
ATOM 1565 C C . TYR A 1 201 ? 19.667 -2.106 -2.257 1.00 97.44 201 TYR A C 1
ATOM 1567 O O . TYR A 1 201 ? 18.757 -1.372 -1.871 1.00 97.44 201 TYR A O 1
ATOM 1575 N N . ASN A 1 202 ? 19.719 -3.400 -1.929 1.00 96.50 202 ASN A N 1
ATOM 1576 C CA . ASN A 1 202 ? 18.645 -4.037 -1.177 1.00 96.50 202 ASN A CA 1
ATOM 1577 C C . ASN A 1 202 ? 18.439 -3.374 0.192 1.00 96.50 202 ASN A C 1
ATOM 1579 O O . ASN A 1 202 ? 17.314 -3.001 0.510 1.00 96.50 202 ASN A O 1
ATOM 1583 N N . MET A 1 203 ? 19.501 -3.152 0.973 1.00 96.69 203 MET A N 1
ATOM 1584 C CA . MET A 1 203 ? 19.378 -2.563 2.312 1.00 96.69 203 MET A CA 1
ATOM 1585 C C . MET A 1 203 ? 18.788 -1.146 2.266 1.00 96.69 203 MET A C 1
ATOM 1587 O O . MET A 1 203 ? 17.765 -0.884 2.908 1.00 96.69 203 MET A O 1
ATOM 1591 N N . TYR A 1 204 ? 19.349 -0.237 1.461 1.00 96.25 204 TYR A N 1
ATOM 1592 C CA . TYR A 1 204 ? 18.843 1.140 1.402 1.00 96.25 204 TYR A CA 1
ATOM 1593 C C . TYR A 1 204 ? 17.446 1.237 0.761 1.00 96.25 204 TYR A C 1
ATOM 1595 O O . TYR A 1 204 ? 16.597 1.989 1.252 1.00 96.25 204 TYR A O 1
ATOM 1603 N N . PHE A 1 205 ? 17.135 0.467 -0.290 1.00 94.75 205 PHE A N 1
ATOM 1604 C CA . PHE A 1 205 ? 15.813 0.533 -0.931 1.00 94.75 205 PHE A CA 1
ATOM 1605 C C . PHE A 1 205 ? 14.719 -0.250 -0.191 1.00 94.75 205 PHE A C 1
ATOM 1607 O O . PHE A 1 205 ? 13.566 0.185 -0.218 1.00 94.75 205 PHE A O 1
ATOM 1614 N N . ALA A 1 206 ? 15.045 -1.319 0.544 1.00 91.19 206 ALA A N 1
ATOM 1615 C CA . ALA A 1 206 ? 14.093 -1.970 1.441 1.00 91.19 206 ALA A CA 1
ATOM 1616 C C . ALA A 1 206 ? 13.687 -1.024 2.580 1.00 91.19 206 ALA A C 1
ATOM 1618 O O . ALA A 1 206 ? 12.493 -0.808 2.803 1.00 91.19 206 ALA A O 1
ATOM 1619 N N . HIS A 1 207 ? 14.656 -0.397 3.258 1.00 92.12 207 HIS A N 1
ATOM 1620 C CA . HIS A 1 207 ? 14.382 0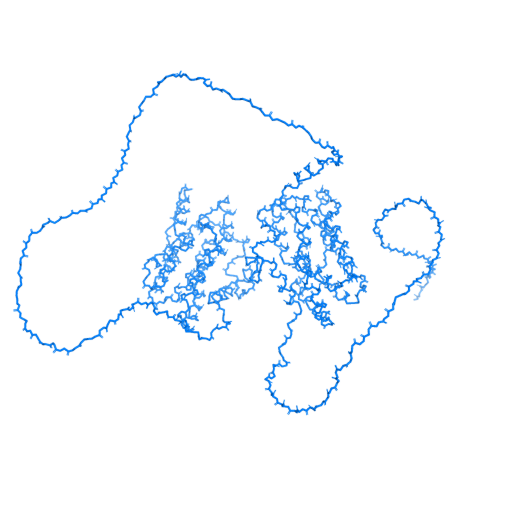.438 4.431 1.00 92.12 207 HIS A CA 1
ATOM 1621 C C . HIS A 1 207 ? 13.707 1.770 4.089 1.00 92.12 207 HIS A C 1
ATOM 1623 O O . HIS A 1 207 ? 12.790 2.181 4.800 1.00 92.12 207 HIS A O 1
ATOM 1629 N N . THR A 1 208 ? 14.059 2.394 2.960 1.00 90.12 208 THR A N 1
ATOM 1630 C CA . THR A 1 208 ? 13.399 3.627 2.484 1.00 90.12 208 THR A CA 1
ATOM 1631 C C . THR A 1 208 ? 11.986 3.408 1.920 1.00 90.12 208 THR A C 1
ATOM 1633 O O . THR A 1 208 ? 11.247 4.380 1.754 1.00 90.12 208 THR A O 1
ATOM 1636 N N . ALA A 1 209 ? 11.577 2.160 1.650 1.00 83.50 209 ALA A N 1
ATOM 1637 C CA . ALA A 1 209 ? 10.244 1.812 1.151 1.00 83.50 209 ALA A CA 1
ATOM 1638 C C . ALA A 1 209 ? 9.447 0.940 2.143 1.00 83.50 209 ALA A C 1
ATOM 1640 O O . ALA A 1 209 ? 8.731 1.467 2.997 1.00 83.50 209 ALA A O 1
ATOM 1641 N N . GLY A 1 210 ? 9.550 -0.390 2.039 1.00 78.75 210 GLY A N 1
ATOM 1642 C CA . GLY A 1 210 ? 8.774 -1.330 2.857 1.00 78.75 210 GLY A CA 1
ATOM 1643 C C . GLY A 1 210 ? 9.111 -1.253 4.349 1.00 78.75 210 GLY A C 1
ATOM 1644 O O . GLY A 1 210 ? 8.215 -1.338 5.190 1.00 78.75 210 GLY A O 1
ATOM 1645 N N . GLY A 1 211 ? 10.382 -1.007 4.678 1.00 86.12 211 GLY A N 1
ATOM 1646 C CA . GLY A 1 211 ? 10.882 -0.909 6.047 1.00 86.12 211 GLY A CA 1
ATOM 1647 C C . GLY A 1 211 ? 10.186 0.169 6.874 1.00 86.12 211 GLY A C 1
ATOM 1648 O O . GLY A 1 211 ? 9.869 -0.098 8.027 1.00 86.12 211 GLY A O 1
ATOM 1649 N N . ARG A 1 212 ? 9.832 1.324 6.290 1.00 89.19 212 ARG A N 1
ATOM 1650 C CA . ARG A 1 212 ? 9.056 2.375 6.987 1.00 89.19 212 ARG A CA 1
ATOM 1651 C C . ARG A 1 212 ? 7.678 1.873 7.438 1.00 89.19 212 ARG A C 1
ATOM 1653 O O . ARG A 1 212 ? 7.228 2.174 8.540 1.00 89.19 212 ARG A O 1
ATOM 1660 N N . ILE A 1 213 ? 7.011 1.075 6.598 1.00 87.31 213 ILE A N 1
ATOM 1661 C CA . ILE A 1 213 ? 5.681 0.507 6.880 1.00 87.31 213 ILE A CA 1
ATOM 1662 C C . ILE A 1 213 ? 5.780 -0.622 7.917 1.00 87.31 213 ILE A C 1
ATOM 1664 O O . ILE A 1 213 ? 4.907 -0.748 8.775 1.00 87.31 213 ILE A O 1
ATOM 1668 N N . ILE A 1 214 ? 6.831 -1.443 7.843 1.00 87.75 214 ILE A N 1
ATOM 1669 C CA . ILE A 1 214 ? 7.093 -2.531 8.797 1.00 87.75 214 ILE A CA 1
ATOM 1670 C C . ILE A 1 214 ? 7.465 -1.948 10.166 1.00 87.75 214 ILE A C 1
ATOM 1672 O O . ILE A 1 214 ? 6.819 -2.279 11.155 1.00 87.75 214 ILE A O 1
ATOM 1676 N N . GLY A 1 215 ? 8.432 -1.027 10.210 1.00 90.19 215 GLY A N 1
ATOM 1677 C CA . GLY A 1 215 ? 8.891 -0.341 11.416 1.00 90.19 215 GLY A CA 1
ATOM 1678 C C . GLY A 1 215 ? 7.757 0.360 12.152 1.00 90.19 215 GLY A C 1
ATOM 1679 O O . GLY A 1 215 ? 7.580 0.123 13.342 1.00 90.19 215 GLY A O 1
ATOM 1680 N N . LYS A 1 216 ? 6.902 1.109 11.437 1.00 90.06 216 LYS A N 1
ATOM 1681 C CA . LYS A 1 216 ? 5.701 1.714 12.032 1.00 90.06 216 LYS A CA 1
ATOM 1682 C C . LYS A 1 216 ? 4.752 0.673 12.641 1.00 90.06 216 LYS A C 1
ATOM 1684 O O . LYS A 1 216 ? 4.339 0.834 13.783 1.00 90.06 216 LYS A O 1
ATOM 1689 N N . LYS A 1 217 ? 4.444 -0.417 11.929 1.00 90.44 217 LYS A N 1
ATOM 1690 C CA . LYS A 1 217 ? 3.570 -1.494 12.445 1.00 90.44 217 LYS A CA 1
ATOM 1691 C C . LYS A 1 217 ? 4.160 -2.223 13.655 1.00 90.44 217 LYS A C 1
ATOM 1693 O O . LYS A 1 217 ? 3.402 -2.684 14.503 1.00 90.44 217 LYS A O 1
ATOM 1698 N N . VAL A 1 218 ? 5.486 -2.350 13.732 1.00 91.81 218 VAL A N 1
ATOM 1699 C CA . VAL A 1 218 ? 6.163 -2.908 14.910 1.00 91.81 218 VAL A CA 1
ATOM 1700 C C . VAL A 1 218 ? 6.108 -1.912 16.067 1.00 91.81 218 VAL A C 1
ATOM 1702 O O . VAL A 1 218 ? 5.625 -2.279 17.131 1.00 91.81 218 VAL A O 1
ATOM 1705 N N . ALA A 1 219 ? 6.483 -0.648 15.855 1.00 91.00 219 ALA A N 1
ATOM 1706 C CA . ALA A 1 219 ? 6.417 0.404 16.872 1.00 91.00 219 ALA A CA 1
ATOM 1707 C C . ALA A 1 219 ? 5.004 0.581 17.461 1.00 91.00 219 ALA A C 1
ATOM 1709 O O . ALA A 1 219 ? 4.861 0.690 18.677 1.00 91.00 219 ALA A O 1
ATOM 1710 N N . GLU A 1 220 ? 3.958 0.508 16.627 1.00 91.56 220 GLU A N 1
ATOM 1711 C CA . GLU A 1 220 ? 2.552 0.476 17.059 1.00 91.56 220 GLU A CA 1
ATOM 1712 C C . GLU A 1 220 ? 2.245 -0.740 17.962 1.00 91.56 220 GLU A C 1
ATOM 1714 O O . GLU A 1 220 ? 1.571 -0.586 18.985 1.00 91.56 220 GLU A O 1
ATOM 1719 N N . LYS A 1 221 ? 2.763 -1.934 17.623 1.00 92.81 221 LYS A N 1
ATOM 1720 C CA . LYS A 1 221 ? 2.568 -3.186 18.382 1.00 92.81 221 LYS A CA 1
ATOM 1721 C C . LYS A 1 221 ? 3.288 -3.222 19.733 1.00 92.81 221 LYS A C 1
ATOM 1723 O O . LYS A 1 221 ? 2.714 -3.746 20.679 1.00 92.81 221 LYS A O 1
ATOM 1728 N N . ILE A 1 222 ? 4.508 -2.688 19.825 1.00 93.38 222 ILE A N 1
ATOM 1729 C CA . ILE A 1 222 ? 5.301 -2.637 21.075 1.00 93.38 222 ILE A CA 1
ATOM 1730 C C . ILE A 1 222 ? 5.280 -1.261 21.760 1.00 93.38 222 ILE A C 1
ATOM 1732 O O . ILE A 1 222 ? 6.089 -0.990 22.641 1.00 93.38 222 ILE A O 1
ATOM 1736 N N . HIS A 1 223 ? 4.333 -0.404 21.369 1.00 91.69 223 HIS A N 1
ATOM 1737 C CA . HIS A 1 223 ? 4.007 0.875 22.010 1.00 91.69 223 HIS A CA 1
ATOM 1738 C C . HIS A 1 223 ? 5.198 1.839 22.193 1.00 91.69 223 HIS A C 1
ATOM 1740 O O . HIS A 1 223 ? 5.272 2.573 23.182 1.00 91.69 223 HIS A O 1
ATOM 1746 N N . ILE A 1 224 ? 6.111 1.876 21.217 1.00 91.19 224 ILE A N 1
ATOM 1747 C CA . ILE A 1 224 ? 7.214 2.847 21.185 1.00 91.19 224 ILE A CA 1
ATOM 1748 C C . ILE A 1 224 ? 6.639 4.255 20.975 1.00 91.19 224 ILE A C 1
ATOM 1750 O O . ILE A 1 224 ? 5.898 4.494 20.024 1.00 91.19 224 ILE A O 1
ATOM 1754 N N . GLN A 1 225 ? 7.003 5.192 21.856 1.00 84.81 225 GLN A N 1
ATOM 1755 C CA . GLN A 1 225 ? 6.497 6.576 21.855 1.00 84.81 225 GLN A CA 1
ATOM 1756 C C . GLN A 1 225 ? 7.431 7.586 21.153 1.00 84.81 225 GLN A C 1
ATOM 1758 O O . GLN A 1 225 ? 7.210 8.791 21.245 1.00 84.81 225 GLN A O 1
ATOM 1763 N N . LYS A 1 226 ? 8.468 7.107 20.452 1.00 88.25 226 LYS A N 1
ATOM 1764 C CA . LYS A 1 226 ? 9.384 7.908 19.625 1.00 88.25 226 LYS A CA 1
ATOM 1765 C C . LYS A 1 226 ? 9.152 7.618 18.136 1.00 88.25 226 LYS A C 1
ATOM 1767 O O . LYS A 1 226 ? 9.060 6.454 17.747 1.00 88.25 226 LYS A O 1
ATOM 1772 N N . GLU A 1 227 ? 9.134 8.658 17.302 1.00 89.06 227 GLU A N 1
ATOM 1773 C CA . GLU A 1 227 ? 9.360 8.506 15.858 1.00 89.06 227 GLU A CA 1
ATOM 1774 C C . GLU A 1 227 ? 10.869 8.295 15.629 1.00 89.06 227 GLU A C 1
ATOM 1776 O O . GLU A 1 227 ? 11.702 9.069 16.105 1.00 89.06 227 GLU A O 1
ATOM 1781 N N . LEU A 1 228 ? 11.224 7.146 15.046 1.00 93.62 228 LEU A N 1
ATOM 1782 C CA . LEU A 1 228 ? 12.597 6.633 15.024 1.00 93.62 228 LEU A CA 1
ATOM 1783 C C . LEU A 1 228 ? 13.372 7.202 13.837 1.00 93.62 228 LEU A C 1
ATOM 1785 O O . LEU A 1 228 ? 12.979 7.015 12.681 1.00 93.62 228 LEU A O 1
ATOM 1789 N N . GLU A 1 229 ? 14.510 7.822 14.135 1.00 95.75 229 GLU A N 1
ATOM 1790 C CA . GLU A 1 229 ? 15.352 8.555 13.184 1.00 95.75 229 GLU A CA 1
ATOM 1791 C C . GLU A 1 229 ? 15.866 7.647 12.055 1.00 95.75 229 GLU A C 1
ATOM 1793 O O . GLU A 1 229 ? 16.080 8.090 10.926 1.00 95.75 229 GLU A O 1
ATOM 1798 N N . PHE A 1 230 ? 15.983 6.342 12.317 1.00 96.62 230 PHE A N 1
ATOM 1799 C CA . PHE A 1 230 ? 16.246 5.312 11.315 1.00 96.62 230 PHE A CA 1
ATOM 1800 C C . PHE A 1 230 ? 15.317 5.384 10.084 1.00 96.62 230 PHE A C 1
ATOM 1802 O O . PHE A 1 230 ? 15.772 5.127 8.965 1.00 96.62 230 PHE A O 1
ATOM 1809 N N . TYR A 1 231 ? 14.046 5.773 10.257 1.00 95.06 231 TYR A N 1
ATOM 1810 C CA . TYR A 1 231 ? 13.044 5.893 9.183 1.00 95.06 231 TYR A CA 1
ATOM 1811 C C . TYR A 1 231 ? 12.747 7.343 8.756 1.00 95.06 231 TYR A C 1
ATOM 1813 O O . TYR A 1 231 ? 11.738 7.594 8.071 1.00 95.06 231 TYR A O 1
ATOM 1821 N N . GLU A 1 232 ? 13.626 8.276 9.127 1.00 92.50 232 GLU A N 1
ATOM 1822 C CA . GLU A 1 232 ? 13.546 9.702 8.814 1.00 92.50 232 GLU A CA 1
ATOM 1823 C C . GLU A 1 232 ? 14.768 10.168 8.014 1.00 92.50 232 GLU A C 1
ATOM 1825 O O . GLU A 1 232 ? 15.892 9.705 8.208 1.00 92.50 232 GLU A O 1
ATOM 1830 N N . TRP A 1 233 ? 14.545 11.073 7.064 1.00 93.12 233 TRP A N 1
ATOM 1831 C CA . TRP A 1 233 ? 15.562 11.531 6.117 1.00 93.12 233 TRP A CA 1
ATOM 1832 C C . TRP A 1 233 ? 15.470 13.048 5.957 1.00 93.12 233 TRP A C 1
ATOM 1834 O O . TRP A 1 233 ? 14.380 13.586 5.756 1.00 93.12 233 TRP A O 1
ATOM 1844 N N . GLU A 1 234 ? 16.610 13.734 6.030 1.00 90.69 234 GLU A N 1
ATOM 1845 C CA . GLU A 1 234 ? 16.685 15.195 5.953 1.00 90.69 234 GLU A CA 1
ATOM 1846 C C . GLU A 1 234 ? 16.479 15.685 4.510 1.00 90.69 234 GLU A C 1
ATOM 1848 O O . GLU A 1 234 ? 17.415 15.855 3.731 1.00 90.69 234 GLU A O 1
ATOM 1853 N N . GLY A 1 235 ? 15.215 15.898 4.136 1.00 89.88 235 GLY A N 1
ATOM 1854 C CA . GLY A 1 235 ? 14.822 16.458 2.844 1.00 89.88 235 GLY A CA 1
ATOM 1855 C C . GLY A 1 235 ? 14.055 15.478 1.955 1.00 89.88 235 GLY A C 1
ATOM 1856 O O . GLY A 1 235 ? 13.258 14.661 2.416 1.00 89.88 235 GLY A O 1
ATOM 1857 N N . ASN A 1 236 ? 14.223 15.600 0.635 1.00 91.38 236 ASN A N 1
ATOM 1858 C CA . ASN A 1 236 ? 13.389 14.871 -0.320 1.00 91.38 236 ASN A CA 1
ATOM 1859 C C . ASN A 1 236 ? 13.914 13.448 -0.578 1.00 91.38 236 ASN A C 1
ATOM 1861 O O . ASN A 1 236 ? 14.707 13.215 -1.493 1.00 91.38 236 ASN A O 1
ATOM 1865 N N . LEU A 1 237 ? 13.386 12.482 0.177 1.00 90.81 237 LEU A N 1
ATOM 1866 C CA . LEU A 1 237 ? 13.695 11.056 0.032 1.00 90.81 237 LEU A CA 1
ATOM 1867 C C . LEU A 1 237 ? 13.481 10.509 -1.395 1.00 90.81 237 LEU A C 1
ATOM 1869 O O . LEU A 1 237 ? 14.236 9.648 -1.842 1.00 90.81 237 LEU A O 1
ATOM 1873 N N . SER A 1 238 ? 12.489 11.007 -2.145 1.00 89.75 238 SER A N 1
ATOM 1874 C CA . SER A 1 238 ? 12.282 10.587 -3.542 1.00 89.75 238 SER A CA 1
ATOM 1875 C C . SER A 1 238 ? 13.436 11.048 -4.437 1.00 89.75 238 SER A C 1
ATOM 1877 O O . SER A 1 238 ? 13.896 10.285 -5.287 1.00 89.75 238 SER A O 1
ATOM 1879 N N . GLN A 1 239 ? 13.956 12.258 -4.202 1.00 92.38 239 GLN A N 1
ATOM 1880 C CA . GLN A 1 239 ? 15.130 12.772 -4.904 1.00 92.38 239 GLN A CA 1
ATOM 1881 C C . GLN A 1 239 ? 16.402 12.017 -4.501 1.00 92.38 239 GLN A C 1
ATOM 1883 O O . GLN A 1 239 ? 17.144 11.599 -5.382 1.00 92.38 239 GLN A O 1
ATOM 1888 N N . MET A 1 240 ? 16.628 11.760 -3.206 1.00 94.94 240 MET A N 1
ATOM 1889 C CA . MET A 1 240 ? 17.757 10.941 -2.728 1.00 94.94 240 MET A CA 1
ATOM 1890 C C . MET A 1 240 ? 17.755 9.556 -3.391 1.00 94.94 240 MET A C 1
ATOM 1892 O O . MET A 1 240 ? 18.748 9.137 -3.986 1.00 94.94 240 MET A O 1
ATOM 1896 N N . GLN A 1 241 ? 16.601 8.880 -3.388 1.00 94.12 241 GLN A N 1
ATOM 1897 C CA . GLN A 1 241 ? 16.419 7.614 -4.091 1.00 94.12 241 GLN A CA 1
ATOM 1898 C C . GLN A 1 241 ? 16.728 7.729 -5.592 1.00 94.12 241 GLN A C 1
ATOM 1900 O O . GLN A 1 241 ? 17.390 6.853 -6.139 1.00 94.12 241 GLN A O 1
ATOM 1905 N N . GLN A 1 242 ? 16.256 8.771 -6.285 1.00 93.88 242 GLN A N 1
ATOM 1906 C CA . GLN A 1 242 ? 16.551 8.974 -7.711 1.00 93.88 242 GLN A CA 1
ATOM 1907 C C . GLN A 1 242 ? 18.043 9.228 -7.966 1.00 93.88 242 GLN A C 1
ATOM 1909 O O . GLN A 1 242 ? 18.594 8.645 -8.898 1.00 93.88 242 GLN A O 1
ATOM 1914 N N . ASN A 1 243 ? 18.710 10.004 -7.111 1.00 95.44 243 ASN A N 1
ATOM 1915 C CA . ASN A 1 243 ? 20.144 10.277 -7.197 1.00 95.44 243 ASN A CA 1
ATOM 1916 C C . ASN A 1 243 ? 20.962 8.982 -7.057 1.00 95.44 243 ASN A C 1
ATOM 1918 O O . ASN A 1 243 ? 21.836 8.721 -7.881 1.00 95.44 243 ASN A O 1
ATOM 1922 N N . VAL A 1 244 ? 20.638 8.126 -6.079 1.00 96.50 244 VAL A N 1
ATOM 1923 C CA . VAL A 1 244 ? 21.308 6.823 -5.897 1.00 96.50 244 VAL A CA 1
ATOM 1924 C C . VAL A 1 244 ? 21.021 5.869 -7.061 1.00 96.50 244 VAL A C 1
ATOM 1926 O O . VAL A 1 244 ? 21.938 5.217 -7.553 1.00 96.50 244 VAL A O 1
ATOM 1929 N N . ARG A 1 245 ? 19.789 5.833 -7.590 1.00 96.56 245 ARG A N 1
ATOM 1930 C CA . ARG A 1 245 ? 19.474 5.083 -8.825 1.00 96.56 245 ARG A CA 1
ATOM 1931 C C . ARG A 1 245 ? 20.281 5.591 -10.030 1.00 96.56 245 ARG A C 1
ATOM 1933 O O . ARG A 1 245 ? 20.711 4.787 -10.853 1.00 96.56 245 ARG A O 1
ATOM 1940 N N . GLY A 1 246 ? 20.506 6.903 -10.127 1.00 96.25 246 GLY A N 1
ATOM 1941 C CA . GLY A 1 246 ? 21.379 7.527 -11.125 1.00 96.25 246 GLY A CA 1
ATOM 1942 C C . GLY A 1 246 ? 22.832 7.073 -10.986 1.00 96.25 246 GLY A C 1
ATOM 1943 O O . GLY A 1 246 ? 23.391 6.545 -11.943 1.00 96.25 246 GLY A O 1
ATOM 1944 N N . LYS A 1 247 ? 23.395 7.179 -9.775 1.00 97.00 247 LYS A N 1
ATOM 1945 C CA . LYS A 1 247 ? 24.750 6.720 -9.427 1.00 97.00 247 LYS A CA 1
ATOM 1946 C C . LYS A 1 247 ? 24.955 5.228 -9.742 1.00 97.00 247 LYS A C 1
ATOM 1948 O O . LYS A 1 247 ? 25.933 4.879 -10.393 1.00 97.00 247 LYS A O 1
ATOM 1953 N N . ILE A 1 248 ? 23.996 4.352 -9.413 1.00 97.44 248 ILE A N 1
ATOM 1954 C CA . ILE A 1 248 ? 24.058 2.922 -9.784 1.00 97.44 248 ILE A CA 1
ATOM 1955 C C . ILE A 1 248 ? 24.101 2.736 -11.312 1.00 97.44 248 ILE A C 1
ATOM 1957 O O . ILE A 1 248 ? 24.915 1.959 -11.802 1.00 97.44 248 ILE A O 1
ATOM 1961 N N . ASN A 1 249 ? 23.282 3.460 -12.086 1.00 97.25 249 ASN A N 1
ATOM 1962 C CA . ASN A 1 249 ? 23.323 3.380 -13.554 1.00 97.25 249 ASN A CA 1
ATOM 1963 C C . ASN A 1 249 ? 24.636 3.922 -14.149 1.00 97.25 249 ASN A C 1
ATOM 1965 O O . ASN A 1 249 ? 25.120 3.374 -15.136 1.00 97.25 249 ASN A O 1
ATOM 1969 N N . GLN A 1 250 ? 25.207 4.977 -13.561 1.00 95.31 250 GLN A N 1
ATOM 1970 C CA . GLN A 1 250 ? 26.502 5.543 -13.946 1.00 95.31 250 GLN A CA 1
ATOM 1971 C C . GLN A 1 250 ? 27.625 4.525 -13.725 1.00 95.31 250 GLN A C 1
ATOM 1973 O O . GLN A 1 250 ? 28.350 4.208 -14.666 1.00 95.31 250 GLN A O 1
ATOM 1978 N N . VAL A 1 251 ? 27.716 3.942 -12.527 1.00 95.75 251 VAL A N 1
ATOM 1979 C CA . VAL A 1 251 ? 28.697 2.898 -12.193 1.00 95.75 251 VAL A CA 1
ATOM 1980 C C . VAL A 1 251 ? 28.520 1.667 -13.090 1.00 95.75 251 VAL A C 1
ATOM 1982 O O . VAL A 1 251 ? 29.464 1.232 -13.749 1.00 95.75 251 VAL A O 1
ATOM 1985 N N . ALA A 1 252 ? 27.292 1.157 -13.209 1.00 96.81 252 ALA A N 1
ATOM 1986 C CA . ALA A 1 252 ? 26.988 -0.010 -14.031 1.00 96.81 252 ALA A CA 1
ATOM 1987 C C . ALA A 1 252 ? 27.078 0.250 -15.548 1.00 96.81 252 ALA A C 1
ATOM 1989 O O . ALA A 1 252 ? 26.985 -0.700 -16.327 1.00 96.81 252 ALA A O 1
ATOM 1990 N N . SER A 1 253 ? 27.287 1.489 -16.009 1.00 95.06 253 SER A N 1
ATOM 1991 C CA . SER A 1 253 ? 27.524 1.764 -17.434 1.00 95.06 253 SER A CA 1
ATOM 1992 C C . SER A 1 253 ? 28.834 1.137 -17.929 1.00 95.06 253 SER A C 1
ATOM 1994 O O . SER A 1 253 ? 28.874 0.643 -19.054 1.00 95.06 253 SER A O 1
ATOM 1996 N N . GLY A 1 254 ? 29.857 1.063 -17.068 1.00 93.19 254 GLY A N 1
ATOM 1997 C CA . GLY A 1 254 ? 31.145 0.432 -17.372 1.00 93.19 254 GLY A CA 1
ATOM 1998 C C . GLY A 1 254 ? 31.174 -1.093 -17.217 1.00 93.19 254 GLY A C 1
ATOM 1999 O O . GLY A 1 254 ? 32.124 -1.722 -17.670 1.00 93.19 254 GLY A O 1
ATOM 2000 N N . TRP A 1 255 ? 30.157 -1.700 -16.594 1.00 96.56 255 TRP A N 1
ATOM 2001 C CA . TRP A 1 255 ? 30.120 -3.146 -16.339 1.00 96.56 255 TRP A CA 1
ATOM 2002 C C . TRP A 1 255 ? 29.720 -3.947 -17.584 1.00 96.56 255 TRP A C 1
ATOM 2004 O O . TRP A 1 255 ? 28.753 -3.607 -18.277 1.00 96.56 255 TRP A O 1
ATOM 2014 N N . SER A 1 256 ? 30.380 -5.078 -17.815 1.00 96.94 256 SER A N 1
ATOM 2015 C CA . SER A 1 256 ? 29.949 -6.092 -18.782 1.00 96.94 256 SER A CA 1
ATOM 2016 C C . SER A 1 256 ? 28.616 -6.753 -18.386 1.00 96.94 256 SER A C 1
ATOM 2018 O O . SER A 1 256 ? 28.084 -6.549 -17.293 1.00 96.94 256 SER A O 1
ATOM 2020 N N . ARG A 1 257 ? 28.055 -7.580 -19.281 1.00 96.06 257 ARG A N 1
ATOM 2021 C CA . ARG A 1 257 ? 26.846 -8.370 -18.983 1.00 96.06 257 ARG A CA 1
ATOM 2022 C C . ARG A 1 257 ? 27.077 -9.344 -17.822 1.00 96.06 257 ARG A C 1
ATOM 2024 O O . ARG A 1 257 ? 26.260 -9.373 -16.916 1.00 96.06 257 ARG A O 1
ATOM 2031 N N . ALA A 1 258 ? 28.214 -10.041 -17.799 1.00 97.50 258 ALA A N 1
ATOM 2032 C CA . ALA A 1 258 ? 28.538 -11.009 -16.749 1.00 97.50 258 ALA A CA 1
ATOM 2033 C C . ALA A 1 258 ? 28.669 -10.360 -15.358 1.00 97.50 258 ALA A C 1
ATOM 2035 O O . ALA A 1 258 ? 28.205 -10.920 -14.374 1.00 97.50 258 ALA A O 1
ATOM 2036 N N . GLU A 1 259 ? 29.240 -9.157 -15.277 1.00 97.62 259 GLU A N 1
ATOM 2037 C CA . GLU A 1 259 ? 29.314 -8.369 -14.036 1.00 97.62 259 GLU A CA 1
ATOM 2038 C C . GLU A 1 259 ? 27.935 -7.868 -13.572 1.00 97.62 259 GLU A C 1
ATOM 2040 O O . GLU A 1 259 ? 27.641 -7.824 -12.378 1.00 97.62 259 GLU A O 1
ATOM 2045 N N . LYS A 1 260 ? 27.053 -7.528 -14.520 1.00 98.00 260 LYS A N 1
ATOM 2046 C CA . LYS A 1 260 ? 25.645 -7.215 -14.241 1.00 98.00 260 LYS A CA 1
ATOM 2047 C C . LYS A 1 260 ? 24.877 -8.444 -13.754 1.00 98.00 260 LYS A C 1
ATOM 2049 O O . LYS A 1 260 ? 24.096 -8.322 -12.818 1.00 98.00 260 LYS A O 1
ATOM 2054 N N . ASP A 1 261 ? 25.125 -9.617 -14.327 1.00 97.19 261 ASP A N 1
ATOM 2055 C CA . ASP A 1 261 ? 24.511 -10.876 -13.890 1.00 97.19 261 ASP A CA 1
ATOM 2056 C C . ASP A 1 261 ? 24.996 -11.272 -12.484 1.00 97.19 261 ASP A C 1
ATOM 2058 O O . ASP A 1 261 ? 24.170 -11.524 -11.614 1.00 97.19 261 ASP A O 1
ATOM 2062 N N . GLN A 1 262 ? 26.300 -11.159 -12.199 1.00 96.94 262 GLN A N 1
ATOM 2063 C CA . GLN A 1 262 ? 26.877 -11.325 -10.852 1.00 96.94 262 GLN A CA 1
ATOM 2064 C C . GLN A 1 262 ? 26.241 -10.412 -9.791 1.00 96.94 262 GLN A C 1
ATOM 2066 O O . GLN A 1 262 ? 26.150 -10.791 -8.626 1.00 96.94 262 GLN A O 1
ATOM 2071 N N . CYS A 1 263 ? 25.808 -9.210 -10.179 1.00 98.12 263 CYS A N 1
ATOM 2072 C CA . CYS A 1 263 ? 25.045 -8.318 -9.312 1.00 98.12 263 CYS A CA 1
ATOM 2073 C C . CYS A 1 263 ? 23.605 -8.826 -9.102 1.00 98.12 263 CYS A C 1
ATOM 2075 O O . CYS A 1 263 ? 23.122 -8.857 -7.974 1.00 98.12 263 CYS A O 1
ATOM 2077 N N . LEU A 1 264 ? 22.911 -9.255 -10.161 1.00 97.88 264 LEU A N 1
ATOM 2078 C CA . LEU A 1 264 ? 21.517 -9.712 -10.079 1.00 97.88 264 LEU A CA 1
ATOM 2079 C C . LEU A 1 264 ? 21.351 -11.066 -9.365 1.00 97.88 264 LEU A C 1
ATOM 2081 O O . LEU A 1 264 ? 20.348 -11.257 -8.674 1.00 97.88 264 LEU A O 1
ATOM 2085 N N . ASP A 1 265 ? 22.314 -11.980 -9.500 1.00 97.00 265 ASP A N 1
ATOM 2086 C CA . ASP A 1 265 ? 22.273 -13.330 -8.919 1.00 97.00 265 ASP A CA 1
ATOM 2087 C C . ASP A 1 265 ? 22.293 -13.321 -7.377 1.00 97.00 265 ASP A C 1
ATOM 2089 O O . ASP A 1 265 ? 21.716 -14.203 -6.736 1.00 97.00 265 ASP A O 1
ATOM 2093 N N . GLU A 1 266 ? 22.881 -12.295 -6.752 1.00 97.69 266 GLU A N 1
ATOM 2094 C CA . GLU A 1 266 ? 22.882 -12.151 -5.290 1.00 97.69 266 GLU A CA 1
ATOM 2095 C C . GLU A 1 266 ? 21.579 -11.551 -4.728 1.00 97.69 266 GLU A C 1
ATOM 2097 O O . GLU A 1 266 ? 21.395 -11.532 -3.511 1.00 97.69 266 GLU A O 1
ATOM 2102 N N . MET A 1 267 ? 20.627 -11.111 -5.563 1.00 97.19 267 MET A N 1
ATOM 2103 C CA . MET A 1 267 ? 19.404 -10.434 -5.097 1.00 97.19 267 MET A CA 1
ATOM 2104 C C . MET A 1 267 ? 18.568 -11.289 -4.130 1.00 97.19 267 MET A C 1
ATOM 2106 O O . MET A 1 267 ? 18.057 -10.772 -3.137 1.00 97.19 267 MET A O 1
ATOM 2110 N N . GLU A 1 268 ? 18.454 -12.603 -4.363 1.00 95.06 268 GLU A N 1
ATOM 2111 C CA . GLU A 1 268 ? 17.713 -13.490 -3.449 1.00 95.06 268 GLU A CA 1
ATOM 2112 C C . GLU A 1 268 ? 18.436 -13.682 -2.106 1.00 95.06 268 GLU A C 1
ATOM 2114 O O . GLU A 1 268 ? 17.788 -13.742 -1.059 1.00 95.06 268 GLU A O 1
ATOM 2119 N N . LYS A 1 269 ? 19.774 -13.689 -2.109 1.00 96.44 269 LYS A N 1
ATOM 2120 C CA . LYS A 1 269 ? 20.579 -13.736 -0.882 1.00 96.44 269 LYS A CA 1
ATOM 2121 C C . LYS A 1 269 ? 20.501 -12.419 -0.120 1.00 96.44 269 LYS A C 1
ATOM 2123 O O . LYS A 1 269 ? 20.319 -12.443 1.090 1.00 96.44 269 LYS A O 1
ATOM 2128 N N . ALA A 1 270 ? 20.556 -11.279 -0.810 1.00 97.00 270 ALA A N 1
ATOM 2129 C CA . ALA A 1 270 ? 20.381 -9.962 -0.205 1.00 97.00 270 ALA A CA 1
ATOM 2130 C C . ALA A 1 270 ? 19.028 -9.841 0.507 1.00 97.00 270 ALA A C 1
ATOM 2132 O O . ALA A 1 270 ? 18.980 -9.379 1.650 1.00 97.00 270 ALA A O 1
ATOM 2133 N N . PHE A 1 271 ? 17.954 -10.331 -0.123 1.00 93.00 271 PHE A N 1
ATOM 2134 C CA . PHE A 1 271 ? 16.650 -10.480 0.523 1.00 93.00 271 PHE A CA 1
ATOM 2135 C C . PHE A 1 271 ? 16.742 -11.386 1.758 1.00 93.00 271 PHE A C 1
ATOM 2137 O O . PHE A 1 271 ? 16.406 -10.929 2.848 1.00 93.00 271 PHE A O 1
ATOM 2144 N N . ALA A 1 272 ? 17.247 -12.618 1.626 1.00 92.56 272 ALA A N 1
ATOM 2145 C CA . ALA A 1 272 ? 17.349 -13.572 2.736 1.00 92.56 272 ALA A CA 1
ATOM 2146 C C . ALA A 1 272 ? 18.137 -13.019 3.942 1.00 92.56 272 ALA A C 1
ATOM 2148 O O . ALA A 1 272 ? 17.629 -13.039 5.062 1.00 92.56 272 ALA A O 1
ATOM 2149 N N . SER A 1 273 ? 19.313 -12.423 3.726 1.00 93.69 273 SER A N 1
ATOM 2150 C CA . SER A 1 273 ? 20.102 -11.790 4.790 1.00 93.69 273 SER A CA 1
ATOM 2151 C C . SER A 1 273 ? 19.350 -10.634 5.457 1.00 93.69 273 SER A C 1
ATOM 2153 O O . SER A 1 273 ? 19.346 -10.535 6.681 1.00 93.69 273 SER A O 1
ATOM 2155 N N . SER A 1 274 ? 18.649 -9.794 4.681 1.00 91.75 274 SER A N 1
ATOM 2156 C CA . SER A 1 274 ? 17.825 -8.705 5.233 1.00 91.75 274 SER A CA 1
ATOM 2157 C C . SER A 1 274 ? 16.581 -9.186 5.995 1.00 91.75 274 SER A C 1
ATOM 2159 O O . SER A 1 274 ? 16.043 -8.436 6.806 1.00 91.75 274 SER A O 1
ATOM 2161 N N . ILE A 1 275 ? 16.133 -10.424 5.758 1.00 90.81 275 ILE A N 1
ATOM 2162 C CA . ILE A 1 275 ? 15.047 -11.098 6.484 1.00 90.81 275 ILE A CA 1
ATOM 2163 C C . ILE A 1 275 ? 15.577 -11.692 7.797 1.00 90.81 275 ILE A C 1
ATOM 2165 O O . ILE A 1 275 ? 14.982 -11.481 8.855 1.00 90.81 275 ILE A O 1
ATOM 2169 N N . ASP A 1 276 ? 16.735 -12.357 7.771 1.00 91.25 276 ASP A N 1
ATOM 2170 C CA . ASP A 1 276 ? 17.318 -12.983 8.964 1.00 91.25 276 ASP A CA 1
ATOM 2171 C C . ASP A 1 276 ? 17.604 -11.979 10.098 1.00 91.25 276 ASP A C 1
ATOM 2173 O O . ASP A 1 276 ? 17.357 -12.307 11.260 1.00 91.25 276 ASP A O 1
ATOM 2177 N N . LEU A 1 277 ? 17.977 -10.724 9.791 1.00 92.50 277 LEU A N 1
ATOM 2178 C CA . LEU A 1 277 ? 18.128 -9.656 10.803 1.00 92.50 277 LEU A CA 1
ATOM 2179 C C . LEU A 1 277 ? 16.844 -9.381 11.613 1.00 92.50 277 LEU A C 1
ATOM 2181 O O . LEU A 1 277 ? 16.897 -8.902 12.745 1.00 92.50 277 LEU A O 1
ATOM 2185 N N . ARG A 1 278 ? 15.670 -9.624 11.019 1.00 89.69 278 ARG A N 1
ATOM 2186 C CA . ARG A 1 278 ? 14.336 -9.296 11.563 1.00 89.69 278 ARG A CA 1
ATOM 2187 C C . ARG A 1 278 ? 13.557 -10.519 12.043 1.00 89.69 278 ARG A C 1
ATOM 2189 O O . ARG A 1 278 ? 12.562 -10.363 12.748 1.00 89.69 278 ARG A O 1
ATOM 2196 N N . ARG A 1 279 ? 14.065 -11.721 11.771 1.00 85.69 279 ARG A N 1
ATOM 2197 C CA . ARG A 1 279 ? 13.489 -13.026 12.135 1.00 85.69 279 ARG A CA 1
ATOM 2198 C C . ARG A 1 279 ? 13.173 -13.179 13.628 1.00 85.69 279 ARG A C 1
ATOM 2200 O O . ARG A 1 279 ? 12.202 -13.837 13.993 1.00 85.69 279 ARG A O 1
ATOM 2207 N N . HIS A 1 280 ? 13.935 -12.513 14.499 1.00 80.50 280 HIS A N 1
ATOM 2208 C CA . HIS A 1 280 ? 13.686 -12.470 15.946 1.00 80.50 280 HIS A CA 1
ATOM 2209 C C . HIS A 1 280 ? 12.383 -11.755 16.359 1.00 80.50 280 HIS A C 1
ATOM 2211 O O . HIS A 1 280 ? 11.967 -11.901 17.505 1.00 80.50 280 HIS A O 1
ATOM 2217 N N . MET A 1 281 ? 11.735 -11.004 15.462 1.00 83.62 281 MET A N 1
ATOM 2218 C CA . MET A 1 281 ? 10.446 -10.344 15.712 1.00 83.62 281 MET A CA 1
ATOM 2219 C C . MET A 1 281 ? 9.227 -11.185 15.312 1.00 83.62 281 MET A C 1
ATOM 2221 O O . MET A 1 281 ? 8.099 -10.780 15.589 1.00 83.62 281 MET A O 1
ATOM 2225 N N . GLU A 1 282 ? 9.417 -12.306 14.607 1.00 68.81 282 GLU A N 1
ATOM 2226 C CA . GLU A 1 282 ? 8.304 -12.954 13.911 1.00 68.81 282 GLU A CA 1
ATOM 2227 C C . GLU A 1 282 ? 7.453 -13.859 14.809 1.00 68.81 282 GLU A C 1
ATOM 2229 O O . GLU A 1 282 ? 6.232 -13.760 14.739 1.00 68.81 282 GLU A O 1
ATOM 2234 N N . PHE A 1 283 ? 8.041 -14.716 15.657 1.00 54.16 283 PHE A N 1
ATOM 2235 C CA . PHE A 1 283 ? 7.286 -15.494 16.657 1.00 54.16 283 PHE A CA 1
ATOM 2236 C C . PHE A 1 283 ? 8.179 -16.112 17.754 1.00 54.16 283 PHE A C 1
ATOM 2238 O O . PHE A 1 283 ? 9.343 -16.439 17.524 1.00 54.16 283 PHE A O 1
ATOM 2245 N N . PHE A 1 284 ? 7.606 -16.357 18.937 1.00 34.84 284 PHE A N 1
ATOM 2246 C CA . PHE A 1 284 ? 8.315 -16.738 20.173 1.00 34.84 284 PHE A CA 1
ATOM 2247 C C . PHE A 1 284 ? 8.904 -18.177 20.232 1.00 34.84 284 PHE A C 1
ATOM 2249 O O . PHE A 1 284 ? 9.497 -18.571 21.236 1.00 34.84 284 PHE A O 1
ATOM 2256 N N . LEU A 1 285 ? 8.788 -18.999 19.179 1.00 29.80 285 LEU A N 1
ATOM 2257 C CA . LEU A 1 285 ? 9.141 -20.436 19.233 1.00 29.80 285 LEU A CA 1
ATOM 2258 C C . LEU A 1 285 ? 10.647 -20.761 19.344 1.00 29.80 285 LEU A C 1
ATOM 2260 O O . LEU A 1 285 ? 11.011 -21.924 19.533 1.00 29.80 285 LEU A O 1
ATOM 2264 N N . TYR A 1 286 ? 11.532 -19.761 19.302 1.00 33.78 286 TYR A N 1
ATOM 2265 C CA . TYR A 1 286 ? 12.983 -19.970 19.409 1.00 33.78 286 TYR A CA 1
ATOM 2266 C C . TYR A 1 286 ? 13.431 -20.575 20.756 1.00 33.78 286 TYR A C 1
ATOM 2268 O O . TYR A 1 286 ? 14.483 -21.209 20.828 1.00 33.78 286 TYR A O 1
ATOM 2276 N N . PHE A 1 287 ? 12.621 -20.442 21.815 1.00 27.56 287 PHE A N 1
ATOM 2277 C CA . PHE A 1 287 ? 12.943 -20.976 23.145 1.00 27.56 287 PHE A CA 1
ATOM 2278 C C . PHE A 1 287 ? 12.828 -22.508 23.251 1.00 27.56 287 PHE A C 1
ATOM 2280 O O . PHE A 1 287 ? 13.505 -23.121 24.073 1.00 27.56 287 PHE A O 1
ATOM 2287 N N . VAL A 1 288 ? 12.006 -23.148 22.409 1.00 27.05 288 VAL A N 1
ATOM 2288 C CA . VAL A 1 288 ? 11.827 -24.614 22.415 1.00 27.05 288 VAL A CA 1
ATOM 2289 C C . VAL A 1 288 ? 12.912 -25.306 21.582 1.00 27.05 288 VAL A C 1
ATOM 2291 O O . VAL A 1 288 ? 13.430 -26.349 21.979 1.00 27.05 288 VAL A O 1
ATOM 2294 N N . GLN A 1 289 ? 13.311 -24.705 20.456 1.00 27.36 289 GLN A N 1
ATOM 2295 C CA . GLN A 1 289 ? 14.282 -25.301 19.533 1.00 27.36 289 GLN A CA 1
ATOM 2296 C C . GLN A 1 289 ? 15.696 -25.404 20.133 1.00 27.36 289 GLN A C 1
ATOM 2298 O O . GLN A 1 289 ? 16.399 -26.375 19.859 1.00 27.36 289 GLN A O 1
ATOM 2303 N N . ILE A 1 290 ? 16.103 -24.444 20.974 1.00 32.72 290 ILE A N 1
ATOM 2304 C CA . ILE A 1 290 ? 17.422 -24.453 21.633 1.00 32.72 290 ILE A CA 1
ATOM 2305 C C . ILE A 1 290 ? 17.472 -25.531 22.726 1.00 32.72 290 ILE A C 1
ATOM 2307 O O . ILE A 1 290 ? 18.369 -26.370 22.710 1.00 32.72 290 ILE A O 1
ATOM 2311 N N . ILE A 1 291 ? 16.466 -25.589 23.608 1.00 32.59 291 ILE A N 1
ATOM 2312 C CA . ILE A 1 291 ? 16.410 -26.571 24.710 1.00 32.59 291 ILE A CA 1
ATOM 2313 C C . ILE A 1 291 ? 16.373 -28.022 24.190 1.00 32.59 291 ILE A C 1
ATOM 2315 O O . ILE A 1 291 ? 16.900 -28.923 24.839 1.00 32.59 291 ILE A O 1
ATOM 2319 N N . LEU A 1 292 ? 15.808 -28.258 23.000 1.00 30.48 292 LEU A N 1
ATOM 2320 C CA . LEU A 1 292 ? 15.830 -29.570 22.340 1.00 30.48 292 LEU A CA 1
ATOM 2321 C C . LEU A 1 292 ? 17.121 -29.863 21.548 1.00 30.48 292 LEU A C 1
ATOM 2323 O O . LEU A 1 292 ? 17.343 -31.016 21.184 1.00 30.48 292 LEU A O 1
ATOM 2327 N N . SER A 1 293 ? 17.973 -28.864 21.289 1.00 30.00 293 SER A N 1
ATOM 2328 C CA . SER A 1 293 ? 19.231 -29.029 20.536 1.00 30.00 293 SER A CA 1
ATOM 2329 C C . SER A 1 293 ? 20.427 -29.399 21.421 1.00 30.00 293 SER A C 1
ATOM 2331 O O . SER A 1 293 ? 21.254 -30.207 21.005 1.00 30.00 293 SER A O 1
ATOM 2333 N N . ASP A 1 294 ? 20.501 -28.885 22.654 1.00 32.47 294 ASP A N 1
ATOM 2334 C CA . ASP A 1 294 ? 21.593 -29.192 23.603 1.00 32.47 294 ASP A CA 1
ATOM 2335 C C . ASP A 1 294 ? 21.466 -30.580 24.275 1.00 32.47 294 ASP A C 1
ATOM 2337 O O . ASP A 1 294 ? 22.307 -30.983 25.081 1.00 32.47 294 ASP A O 1
ATOM 2341 N N . ALA A 1 295 ? 20.416 -31.341 23.951 1.00 33.84 295 ALA A N 1
ATOM 2342 C CA . ALA A 1 295 ? 19.985 -32.518 24.700 1.00 33.84 295 ALA A CA 1
ATOM 2343 C C . ALA A 1 295 ? 20.222 -33.872 23.994 1.00 33.84 295 ALA A C 1
ATOM 2345 O O . ALA A 1 295 ? 19.362 -34.751 24.081 1.00 33.84 295 ALA A O 1
ATOM 2346 N N . HIS A 1 296 ? 21.379 -34.097 23.348 1.00 27.95 296 HIS A N 1
ATOM 2347 C CA . HIS A 1 296 ? 21.877 -35.464 23.072 1.00 27.95 296 HIS A CA 1
ATOM 2348 C C . HIS A 1 296 ? 23.423 -35.571 23.036 1.00 27.95 296 HIS A C 1
ATOM 2350 O O . HIS A 1 296 ? 24.079 -34.778 22.360 1.00 27.95 296 HIS A O 1
ATOM 2356 N N . PRO A 1 297 ? 24.037 -36.556 23.729 1.00 35.44 297 PRO A N 1
ATOM 2357 C CA . PRO A 1 297 ? 25.491 -36.741 23.760 1.00 35.44 297 PRO A CA 1
ATOM 2358 C C . PRO A 1 297 ? 26.045 -37.485 22.528 1.00 35.44 297 PRO A C 1
ATOM 2360 O O . PRO A 1 297 ? 25.317 -38.114 21.761 1.00 35.44 297 PRO A O 1
ATOM 2363 N N . ARG A 1 298 ? 27.375 -37.437 22.359 1.00 28.94 298 ARG A N 1
ATOM 2364 C CA . ARG A 1 298 ? 28.107 -38.073 21.243 1.00 28.94 298 ARG A CA 1
ATOM 2365 C C . ARG A 1 298 ? 27.955 -39.609 21.242 1.00 28.94 298 ARG A C 1
ATOM 2367 O O . ARG A 1 298 ? 27.927 -40.205 22.319 1.00 28.94 298 ARG A O 1
ATOM 2374 N N . PRO A 1 299 ? 27.936 -40.267 20.066 1.00 31.17 299 PRO A N 1
ATOM 2375 C CA . PRO A 1 299 ? 27.762 -41.714 19.970 1.00 31.17 299 PRO A CA 1
ATOM 2376 C C . PRO A 1 299 ? 29.009 -42.500 20.404 1.00 31.17 299 PRO A C 1
ATOM 2378 O O . PRO A 1 299 ? 30.140 -42.119 20.102 1.00 31.17 299 PRO A O 1
ATOM 2381 N N . ALA A 1 300 ? 28.777 -43.654 21.031 1.00 31.64 300 ALA A N 1
ATOM 2382 C CA . ALA A 1 300 ? 29.759 -44.719 21.236 1.00 31.64 300 ALA A CA 1
ATOM 2383 C C . ALA A 1 300 ? 29.333 -45.983 20.460 1.00 31.64 300 ALA A C 1
ATOM 2385 O O . ALA A 1 300 ? 28.168 -46.136 20.093 1.00 31.64 300 ALA A O 1
ATOM 2386 N N . MET A 1 301 ? 30.287 -46.867 20.161 1.00 30.42 301 MET A N 1
ATOM 2387 C CA . MET A 1 301 ? 30.103 -47.993 19.233 1.00 30.42 301 MET A CA 1
ATOM 2388 C C . MET A 1 301 ? 29.193 -49.114 19.768 1.00 30.42 301 MET A C 1
ATOM 2390 O O . MET A 1 301 ? 29.204 -49.430 20.955 1.00 30.42 301 MET A O 1
ATOM 2394 N N . ALA A 1 302 ? 28.475 -49.776 18.854 1.00 34.88 302 ALA A N 1
ATOM 2395 C CA . ALA A 1 302 ? 27.783 -51.046 19.102 1.00 34.88 302 ALA A CA 1
ATOM 2396 C C . ALA A 1 302 ? 28.767 -52.235 19.195 1.00 34.88 302 ALA A C 1
ATOM 2398 O O . ALA A 1 302 ? 29.919 -52.118 18.765 1.00 34.88 302 ALA A O 1
ATOM 2399 N N . PRO A 1 303 ? 28.302 -53.409 19.668 1.00 34.50 303 PRO A N 1
ATOM 2400 C CA . PRO A 1 303 ? 28.169 -54.502 18.692 1.00 34.50 303 PRO A CA 1
ATOM 2401 C C . PRO A 1 303 ? 26.966 -55.460 18.877 1.00 34.50 303 PRO A C 1
ATOM 2403 O O . PRO A 1 303 ? 26.659 -55.875 19.985 1.00 34.50 303 PRO A O 1
ATOM 2406 N N . ALA A 1 304 ? 26.407 -55.866 17.726 1.00 30.31 304 ALA A N 1
ATOM 2407 C CA . ALA A 1 304 ? 25.838 -57.173 17.317 1.00 30.31 304 ALA A CA 1
ATOM 2408 C C . ALA A 1 304 ? 24.795 -57.971 18.176 1.00 30.31 304 ALA A C 1
ATOM 2410 O O . ALA A 1 304 ? 24.809 -57.912 19.401 1.00 30.31 304 ALA A O 1
ATOM 2411 N N . PRO A 1 305 ? 23.899 -58.783 17.548 1.00 55.44 305 PRO A N 1
ATOM 2412 C CA . PRO A 1 305 ? 22.741 -59.396 18.225 1.00 55.44 305 PRO A CA 1
ATOM 2413 C C . PRO A 1 305 ? 22.672 -60.945 18.221 1.00 55.44 305 PRO A C 1
ATOM 2415 O O . PRO A 1 305 ? 23.305 -61.617 17.408 1.00 55.44 305 PRO A O 1
ATOM 2418 N N . ALA A 1 306 ? 21.773 -61.495 19.050 1.00 29.89 306 ALA A N 1
ATOM 2419 C CA . ALA A 1 306 ? 21.182 -62.843 18.961 1.00 29.89 306 ALA A CA 1
ATOM 2420 C C . ALA A 1 306 ? 19.900 -62.905 19.838 1.00 29.89 306 ALA A C 1
ATOM 2422 O O . ALA A 1 306 ? 19.800 -62.122 20.776 1.00 29.89 306 ALA A O 1
ATOM 2423 N N . SER A 1 307 ? 18.919 -63.811 19.699 1.00 30.88 307 SER A N 1
ATOM 2424 C CA . SER A 1 307 ? 18.372 -64.595 18.566 1.00 30.88 307 SER A CA 1
ATOM 2425 C C . SER A 1 307 ? 17.138 -65.396 19.067 1.00 30.88 307 SER A C 1
ATOM 2427 O O . SER A 1 307 ? 16.990 -65.554 20.276 1.00 30.88 307 SER A O 1
ATOM 2429 N N . LEU A 1 308 ? 16.348 -65.995 18.159 1.00 30.36 308 LEU A N 1
ATOM 2430 C CA . LEU A 1 308 ? 15.294 -67.011 18.414 1.00 30.36 308 LEU A CA 1
ATOM 2431 C C . LEU A 1 308 ? 13.942 -66.526 19.000 1.00 30.36 308 LEU A C 1
ATOM 2433 O O . LEU A 1 308 ? 13.769 -65.364 19.356 1.00 30.36 308 LEU A O 1
ATOM 2437 N N . SER A 1 309 ? 12.937 -67.416 18.929 1.00 29.73 309 SER A N 1
ATOM 2438 C CA . SER A 1 309 ? 11.535 -67.053 18.619 1.00 29.73 309 SER A CA 1
ATOM 2439 C C . SER A 1 309 ? 10.486 -67.775 19.543 1.00 29.73 309 SER A C 1
ATOM 2441 O O . SER A 1 309 ? 10.868 -68.114 20.660 1.00 29.73 309 SER A O 1
ATOM 2443 N N . PRO A 1 310 ? 9.168 -67.952 19.228 1.00 54.91 310 PRO A N 1
ATOM 2444 C CA . PRO A 1 310 ? 8.079 -67.977 20.237 1.00 54.91 310 PRO A CA 1
ATOM 2445 C C . PRO A 1 310 ? 7.473 -69.413 20.372 1.00 54.91 310 PRO A C 1
ATOM 2447 O O . PRO A 1 310 ? 8.230 -70.359 20.154 1.00 54.91 310 PRO A O 1
ATOM 2450 N N . PRO A 1 311 ? 6.158 -69.688 20.616 1.00 58.81 311 PRO A N 1
ATOM 2451 C CA . PRO A 1 311 ? 5.022 -68.888 21.126 1.00 58.81 311 PRO A CA 1
ATOM 2452 C C . PRO A 1 311 ? 4.158 -69.600 22.205 1.00 58.81 311 PRO A C 1
ATOM 2454 O O . PRO A 1 311 ? 4.312 -70.795 22.451 1.00 58.81 311 PRO A O 1
ATOM 2457 N N . ARG A 1 312 ? 3.107 -68.924 22.709 1.00 30.05 312 ARG A N 1
ATOM 2458 C CA . ARG A 1 312 ? 1.737 -69.498 22.749 1.00 30.05 312 ARG A CA 1
ATOM 2459 C C . ARG A 1 312 ? 0.645 -68.473 23.076 1.00 30.05 312 ARG A C 1
ATOM 2461 O O . ARG A 1 312 ? 0.901 -67.466 23.721 1.00 30.05 312 ARG A O 1
ATOM 2468 N N . ALA A 1 313 ? -0.577 -68.783 22.647 1.00 34.44 313 ALA A N 1
ATOM 2469 C CA . ALA A 1 313 ? -1.816 -68.108 23.032 1.00 34.44 313 ALA A CA 1
ATOM 2470 C C . ALA A 1 313 ? -2.750 -69.097 23.751 1.00 34.44 313 ALA A C 1
ATOM 2472 O O . ALA A 1 313 ? -2.596 -70.308 23.584 1.00 34.44 313 ALA A O 1
ATOM 2473 N N . LEU A 1 314 ? -3.738 -68.584 24.490 1.00 28.50 314 LEU A N 1
ATOM 2474 C CA . LEU A 1 314 ? -4.979 -69.282 24.854 1.00 28.50 314 LEU A CA 1
ATOM 2475 C C . LEU A 1 314 ? -6.084 -68.247 25.159 1.00 28.50 314 LEU A C 1
ATOM 2477 O O . LEU A 1 314 ? -5.809 -67.050 25.217 1.00 28.50 314 LEU A O 1
ATOM 2481 N N . SER A 1 315 ? -7.338 -68.689 25.261 1.00 30.52 315 SER A N 1
ATOM 2482 C CA . SER A 1 315 ? -8.540 -67.835 25.172 1.00 30.52 315 SER A CA 1
ATOM 2483 C C . SER A 1 315 ? -9.552 -68.109 26.299 1.00 30.52 315 SER A C 1
ATOM 2485 O O . SER A 1 315 ? -9.314 -68.997 27.112 1.00 30.52 315 SER A O 1
ATOM 2487 N N . LEU A 1 316 ? -10.722 -67.437 26.239 1.00 27.80 316 LEU A N 1
ATOM 2488 C CA . LEU A 1 316 ? -11.941 -67.647 27.059 1.00 27.80 316 LEU A CA 1
ATOM 2489 C C . LEU A 1 316 ? -11.882 -66.998 28.471 1.00 27.80 316 LEU A C 1
ATOM 2491 O O . LEU A 1 316 ? -10.796 -66.814 29.004 1.00 27.80 316 LEU A O 1
ATOM 2495 N N . LEU A 1 317 ? -12.976 -66.569 29.130 1.00 29.31 317 LEU A N 1
ATOM 2496 C CA . LEU A 1 317 ? -14.434 -66.692 28.892 1.00 29.31 317 LEU A CA 1
ATOM 2497 C C . LEU A 1 317 ? -15.201 -65.355 29.121 1.00 29.31 317 LEU A C 1
ATOM 2499 O O . LEU A 1 317 ? -14.706 -64.440 29.770 1.00 29.31 317 LEU A O 1
ATOM 2503 N N . ALA A 1 318 ? -16.462 -65.315 28.671 1.00 31.73 318 ALA A N 1
ATOM 2504 C CA . ALA A 1 318 ? -17.566 -64.458 29.166 1.00 31.73 318 ALA A CA 1
ATOM 2505 C C . ALA A 1 318 ? -18.685 -65.397 29.739 1.00 31.73 318 ALA A C 1
ATOM 2507 O O . ALA A 1 318 ? -18.471 -66.608 29.605 1.00 31.73 318 ALA A O 1
ATOM 2508 N N . PRO A 1 319 ? -19.854 -64.985 30.325 1.00 52.16 319 PRO A N 1
ATOM 2509 C CA . PRO A 1 319 ? -20.767 -63.923 29.832 1.00 52.16 319 PRO A CA 1
ATOM 2510 C C . PRO A 1 319 ? -21.679 -63.208 30.894 1.00 52.16 319 PRO A C 1
ATOM 2512 O O . PRO A 1 319 ? -21.480 -63.352 32.094 1.00 52.16 319 PRO A O 1
ATOM 2515 N N . ALA A 1 320 ? -22.760 -62.558 30.400 1.00 30.36 320 ALA A N 1
ATOM 2516 C CA . ALA A 1 320 ? -24.059 -62.226 31.053 1.00 30.36 320 ALA A CA 1
ATOM 2517 C C . ALA A 1 320 ? -24.188 -60.891 31.847 1.00 30.36 320 ALA A C 1
ATOM 2519 O O . ALA A 1 320 ? -23.273 -60.518 32.564 1.00 30.36 320 ALA A O 1
ATOM 2520 N N . ARG A 1 321 ? -25.317 -60.137 31.805 1.00 31.33 321 ARG A N 1
ATOM 2521 C CA . ARG A 1 321 ? -26.597 -60.242 31.034 1.00 31.33 321 ARG A CA 1
ATOM 2522 C C . ARG A 1 321 ? -27.428 -58.920 31.083 1.00 31.33 321 ARG A C 1
ATOM 2524 O O . ARG A 1 321 ? -27.505 -58.352 32.159 1.00 31.33 321 ARG A O 1
ATOM 2531 N N . VAL A 1 322 ? -28.195 -58.614 30.008 1.00 30.83 322 VAL A N 1
ATOM 2532 C CA . VAL A 1 322 ? -29.531 -57.909 29.977 1.00 30.83 322 VAL A CA 1
ATOM 2533 C C . VAL A 1 322 ? -29.560 -56.411 30.405 1.00 30.83 322 VAL A C 1
ATOM 2535 O O . VAL A 1 322 ? -28.984 -56.062 31.420 1.00 30.83 322 VAL A O 1
ATOM 2538 N N . SER A 1 323 ? -30.202 -55.433 29.728 1.00 29.61 323 SER A N 1
ATOM 2539 C CA . SER A 1 323 ? -31.298 -55.342 28.709 1.00 29.61 323 SER A CA 1
ATOM 2540 C C . SER A 1 323 ? -31.061 -54.140 27.723 1.00 29.61 323 SER A C 1
ATOM 2542 O O . SER A 1 323 ? -29.941 -53.646 27.711 1.00 29.61 323 SER A O 1
ATOM 2544 N N . SER A 1 324 ? -31.953 -53.582 26.866 1.00 31.41 324 SER A N 1
ATOM 2545 C CA . SER A 1 324 ? -33.397 -53.783 26.550 1.00 31.41 324 SER A CA 1
ATOM 2546 C C . SER A 1 324 ? -33.778 -53.544 25.049 1.00 31.41 324 SER A C 1
ATOM 2548 O O . SER A 1 324 ? -33.447 -54.384 24.216 1.00 31.41 324 SER A O 1
ATOM 2550 N N . GLY A 1 325 ? -34.529 -52.477 24.702 1.00 26.52 325 GLY A N 1
ATOM 2551 C CA . GLY A 1 325 ? -35.144 -52.155 23.389 1.00 26.52 325 GLY A CA 1
ATOM 2552 C C . GLY A 1 325 ? -34.712 -50.786 22.811 1.00 26.52 325 GLY A C 1
ATOM 2553 O O . GLY A 1 325 ? -34.255 -49.936 23.563 1.00 26.52 325 GLY A O 1
ATOM 2554 N N . ARG A 1 326 ? -34.674 -50.543 21.483 1.00 27.70 326 ARG A N 1
ATOM 2555 C CA . ARG A 1 326 ? -35.747 -50.557 20.437 1.00 27.70 326 ARG A CA 1
ATOM 2556 C C . ARG A 1 326 ? -36.689 -49.337 20.618 1.00 27.70 326 ARG A C 1
ATOM 2558 O O . ARG A 1 326 ? -37.115 -49.098 21.737 1.00 27.70 326 ARG A O 1
ATOM 2565 N N . TRP A 1 327 ? -37.014 -48.508 19.609 1.00 26.11 327 TRP A N 1
ATOM 2566 C CA . TRP A 1 327 ? -37.579 -48.857 18.289 1.00 26.11 327 TRP A CA 1
ATOM 2567 C C . TRP A 1 327 ? -37.249 -47.922 17.095 1.00 26.11 327 TRP A C 1
ATOM 2569 O O . TRP A 1 327 ? -37.178 -46.711 17.239 1.00 26.11 327 TRP A O 1
ATOM 2579 N N . ASN A 1 328 ? -37.239 -48.559 15.912 1.00 28.06 328 ASN A N 1
ATOM 2580 C CA . ASN A 1 328 ? -37.613 -48.122 14.551 1.00 28.06 328 ASN A CA 1
ATOM 2581 C C . ASN A 1 328 ? -36.919 -46.987 13.765 1.00 28.06 328 ASN A C 1
ATOM 2583 O O . ASN A 1 328 ? -36.633 -45.893 14.228 1.00 28.06 328 ASN A O 1
ATOM 2587 N N . SER A 1 329 ? -36.796 -47.298 12.471 1.00 27.30 329 SER A N 1
ATOM 2588 C CA . SER A 1 329 ? -36.402 -46.477 11.325 1.00 27.30 329 SER A CA 1
ATOM 2589 C C . SER A 1 329 ? -37.611 -46.060 10.476 1.00 27.30 329 SER A C 1
ATOM 2591 O O . SER A 1 329 ? -38.598 -46.797 10.421 1.00 27.30 329 SER A O 1
ATOM 2593 N N . LEU A 1 330 ? -37.472 -44.995 9.681 1.00 26.59 330 LEU A N 1
ATOM 2594 C CA . LEU A 1 330 ? -38.281 -44.763 8.478 1.00 26.59 330 LEU A CA 1
ATOM 2595 C C . LEU A 1 330 ? -37.392 -44.332 7.305 1.00 26.59 330 LEU A C 1
ATOM 2597 O O . LEU A 1 330 ? -36.430 -43.588 7.473 1.00 26.59 330 LEU A O 1
ATOM 2601 N N . SER A 1 331 ? -37.718 -44.815 6.110 1.00 27.92 331 SER A N 1
ATOM 2602 C CA . SER A 1 331 ? -37.136 -44.406 4.828 1.00 27.92 331 SER A CA 1
ATOM 2603 C C . SER A 1 331 ? -38.143 -44.765 3.737 1.00 27.92 331 SER A C 1
ATOM 2605 O O . SER A 1 331 ? -38.729 -45.845 3.792 1.00 27.92 331 SER A O 1
ATOM 2607 N N . PHE A 1 332 ? -38.363 -43.875 2.770 1.00 25.38 332 PHE A N 1
ATOM 2608 C CA . PHE A 1 332 ? -39.306 -44.092 1.672 1.00 25.38 332 PHE A CA 1
ATOM 2609 C C . PHE A 1 332 ? -38.595 -44.072 0.320 1.00 25.38 332 PHE A C 1
ATOM 2611 O O . PHE A 1 332 ? -37.693 -43.270 0.094 1.00 25.38 332 PHE A O 1
ATOM 2618 N N . SER A 1 333 ? -39.076 -44.923 -0.582 1.00 28.42 333 SER A N 1
ATOM 2619 C CA . SER A 1 333 ? -38.698 -44.970 -1.994 1.00 28.42 333 SER A CA 1
ATOM 2620 C C . SER A 1 333 ? -39.972 -45.001 -2.831 1.00 28.42 333 SER A C 1
ATOM 2622 O O . SER A 1 333 ? -40.953 -45.629 -2.433 1.00 28.42 333 SER A O 1
ATOM 2624 N N . VAL A 1 334 ? -39.958 -44.364 -4.002 1.00 28.34 334 VAL A N 1
ATOM 2625 C CA . VAL A 1 334 ? -41.075 -44.383 -4.957 1.00 28.34 334 VAL A CA 1
ATOM 2626 C C . VAL A 1 334 ? -40.541 -44.748 -6.339 1.00 28.34 334 VAL A C 1
ATOM 2628 O O . VAL A 1 334 ? -39.554 -44.182 -6.800 1.00 28.34 334 VAL A O 1
ATOM 2631 N N . ALA A 1 335 ? -41.212 -45.688 -7.002 1.00 27.31 335 ALA A N 1
ATOM 2632 C CA . ALA A 1 335 ? -40.982 -46.060 -8.393 1.00 27.31 335 ALA A CA 1
ATOM 2633 C C . ALA A 1 335 ? -42.341 -46.231 -9.093 1.00 27.31 335 ALA A C 1
ATOM 2635 O O . ALA A 1 335 ? -43.305 -46.679 -8.475 1.00 27.31 335 ALA A O 1
ATOM 2636 N N . ALA A 1 336 ? -42.427 -45.858 -10.369 1.00 27.73 336 ALA A N 1
ATOM 2637 C CA . ALA A 1 336 ? -43.676 -45.839 -11.138 1.00 27.73 336 ALA A CA 1
ATOM 2638 C C . ALA A 1 336 ? -43.792 -47.033 -12.102 1.00 27.73 336 ALA A C 1
ATOM 2640 O O . ALA A 1 336 ? -42.764 -47.521 -12.563 1.00 27.73 336 ALA A O 1
ATOM 2641 N N . ARG A 1 337 ? -45.026 -47.438 -12.469 1.00 29.48 337 ARG A N 1
ATOM 2642 C CA . ARG A 1 337 ? -45.420 -48.102 -13.744 1.00 29.48 337 ARG A CA 1
ATOM 2643 C C . ARG A 1 337 ? -46.976 -48.165 -13.898 1.00 29.48 337 ARG A C 1
ATOM 2645 O O . ARG A 1 337 ? -47.648 -47.819 -12.930 1.00 29.48 337 ARG A O 1
ATOM 2652 N N . PRO A 1 338 ? -47.558 -48.447 -15.097 1.00 45.19 338 PRO A N 1
ATOM 2653 C CA . PRO A 1 338 ? -48.738 -47.693 -15.577 1.00 45.19 338 PRO A CA 1
ATOM 2654 C C . PRO A 1 338 ? -49.851 -48.518 -16.309 1.00 45.19 338 PRO A C 1
ATOM 2656 O O . PRO A 1 338 ? -49.810 -49.743 -16.329 1.00 45.19 338 PRO A O 1
ATOM 2659 N N . VAL A 1 339 ? -50.741 -47.799 -17.027 1.00 30.33 339 VAL A N 1
ATOM 2660 C CA . VAL A 1 339 ? -51.562 -48.187 -18.218 1.00 30.33 339 VAL A CA 1
ATOM 2661 C C . VAL A 1 339 ? -53.025 -48.645 -18.030 1.00 30.33 339 VAL A C 1
ATOM 2663 O O . VAL A 1 339 ? -53.282 -49.783 -17.667 1.00 30.33 339 VAL A O 1
ATOM 2666 N N . THR A 1 340 ? -53.947 -47.779 -18.486 1.00 30.33 340 THR A N 1
ATOM 2667 C CA . THR A 1 340 ? -55.106 -47.964 -19.418 1.00 30.33 340 THR A CA 1
ATOM 2668 C C . THR A 1 340 ? -55.606 -46.537 -19.761 1.00 30.33 340 THR A C 1
ATOM 2670 O O . THR A 1 340 ? -55.390 -45.645 -18.950 1.00 30.33 340 THR A O 1
ATOM 2673 N N . GLY A 1 341 ? -56.215 -46.154 -20.892 1.00 27.53 341 GLY A N 1
ATOM 2674 C CA . GLY A 1 341 ? -56.835 -46.874 -22.018 1.00 27.53 341 GLY A CA 1
ATOM 2675 C C . GLY A 1 341 ? -58.337 -46.523 -22.095 1.00 27.53 341 GLY A C 1
ATOM 2676 O O . GLY A 1 341 ? -58.984 -46.560 -21.058 1.00 27.53 341 GLY A O 1
ATOM 2677 N N . VAL A 1 342 ? -58.981 -46.182 -23.225 1.00 30.58 342 VAL A N 1
ATOM 2678 C CA . VAL A 1 342 ? -58.612 -46.039 -24.663 1.00 30.58 342 VAL A CA 1
ATOM 2679 C C . VAL A 1 342 ? -59.710 -45.167 -25.343 1.00 30.58 342 VAL A C 1
ATOM 2681 O O . VAL A 1 342 ? -60.827 -45.239 -24.843 1.00 30.58 342 VAL A O 1
ATOM 2684 N N . VAL A 1 343 ? -59.470 -44.425 -26.455 1.00 29.17 343 VAL A N 1
ATOM 2685 C CA . VAL A 1 343 ? -60.410 -44.230 -27.619 1.00 29.17 343 VAL A CA 1
ATOM 2686 C C . VAL A 1 343 ? -59.879 -43.276 -28.735 1.00 29.17 343 VAL A C 1
ATOM 2688 O O . VAL A 1 343 ? -58.874 -42.593 -28.575 1.00 29.17 343 VAL A O 1
ATOM 2691 N N . SER A 1 344 ? -60.558 -43.361 -29.888 1.00 28.72 344 SER A N 1
ATOM 2692 C CA . SER A 1 344 ? -60.560 -42.672 -31.209 1.00 28.72 344 SER A CA 1
ATOM 2693 C C . SER A 1 344 ? -60.885 -41.139 -31.203 1.00 28.72 344 SER A C 1
ATOM 2695 O O . SER A 1 344 ? -61.159 -40.598 -30.139 1.00 28.72 344 SER A O 1
ATOM 2697 N N . VAL A 1 345 ? -60.924 -40.351 -32.304 1.00 29.44 345 VAL A N 1
ATOM 2698 C CA . VAL A 1 345 ? -61.028 -40.629 -33.767 1.00 29.44 345 VAL A CA 1
ATOM 2699 C C . VAL A 1 345 ? -60.214 -39.634 -34.620 1.00 29.44 345 VAL A C 1
ATOM 2701 O O . VAL A 1 345 ? -60.161 -38.451 -34.300 1.00 29.44 345 VAL A O 1
ATOM 2704 N N . ALA A 1 346 ? -59.704 -40.082 -35.776 1.00 34.75 346 ALA A N 1
ATOM 2705 C CA . ALA A 1 346 ? -59.399 -39.235 -36.941 1.00 34.75 346 ALA A CA 1
ATOM 2706 C C . ALA A 1 346 ? -59.665 -39.992 -38.263 1.00 34.75 346 ALA A C 1
ATOM 2708 O O . ALA A 1 346 ? -59.455 -41.206 -38.317 1.00 34.75 346 ALA A O 1
ATOM 2709 N N . PRO A 1 347 ? -60.125 -39.299 -39.322 1.00 48.38 347 PRO A N 1
ATOM 2710 C CA . PRO A 1 347 ? -59.658 -39.596 -40.687 1.00 48.38 347 PRO A CA 1
ATOM 2711 C C . PRO A 1 347 ? -59.516 -38.333 -41.584 1.00 48.38 347 PRO A C 1
ATOM 2713 O O . PRO A 1 347 ? -59.928 -37.250 -41.187 1.00 48.38 347 PRO A O 1
ATOM 2716 N N . ALA A 1 348 ? -59.093 -38.395 -42.857 1.00 30.38 348 ALA A N 1
ATOM 2717 C CA . ALA A 1 348 ? -57.939 -39.060 -43.496 1.00 30.38 348 ALA A CA 1
ATOM 2718 C C . ALA A 1 348 ? -58.045 -38.964 -45.042 1.00 30.38 348 ALA A C 1
ATOM 2720 O O . ALA A 1 348 ? -59.004 -39.471 -45.614 1.00 30.38 348 ALA A O 1
ATOM 2721 N N . SER A 1 349 ? -57.020 -38.424 -45.715 1.00 29.69 349 SER A N 1
ATOM 2722 C CA . SER A 1 349 ? -56.646 -38.709 -47.124 1.00 29.69 349 SER A CA 1
ATOM 2723 C C . SER A 1 349 ? -55.288 -38.030 -47.407 1.00 29.69 349 SER A C 1
ATOM 2725 O O . SER A 1 349 ? -55.138 -36.870 -47.041 1.00 29.69 349 SER A O 1
ATOM 2727 N N . ALA A 1 350 ? -54.201 -38.668 -47.868 1.00 29.52 350 ALA A N 1
ATOM 2728 C CA . ALA A 1 350 ? -53.978 -39.594 -48.997 1.00 29.52 350 ALA A CA 1
ATOM 2729 C C . ALA A 1 350 ? -53.834 -38.867 -50.361 1.00 29.52 350 ALA A C 1
ATOM 2731 O O . ALA A 1 350 ? -54.685 -38.047 -50.682 1.00 29.52 350 ALA A O 1
ATOM 2732 N N . ALA A 1 351 ? -52.828 -39.139 -51.214 1.00 28.45 351 ALA A N 1
ATOM 2733 C CA . ALA A 1 351 ? -51.608 -39.961 -51.055 1.00 28.45 351 ALA A CA 1
ATOM 2734 C C . ALA A 1 351 ? -50.575 -39.731 -52.198 1.00 28.45 351 ALA A C 1
ATOM 2736 O O . ALA A 1 351 ? -50.948 -39.250 -53.262 1.00 28.45 351 ALA A O 1
ATOM 2737 N N . ALA A 1 352 ? -49.339 -40.232 -51.994 1.00 29.44 352 ALA A N 1
ATOM 2738 C CA . ALA A 1 352 ? -48.298 -40.562 -53.000 1.00 29.44 352 ALA A CA 1
ATOM 2739 C C . ALA A 1 352 ? -47.633 -39.387 -53.781 1.00 29.44 352 ALA A C 1
ATOM 2741 O O . ALA A 1 352 ? -48.192 -38.304 -53.869 1.00 29.44 352 ALA A O 1
ATOM 2742 N N . ALA A 1 353 ? -46.414 -39.503 -54.342 1.00 28.81 353 ALA A N 1
ATOM 2743 C CA . ALA A 1 353 ? -45.454 -40.626 -54.442 1.00 28.81 353 ALA A CA 1
ATOM 2744 C C . ALA A 1 353 ? -43.982 -40.086 -54.378 1.00 28.81 353 ALA A C 1
ATOM 2746 O O . ALA A 1 353 ? -43.758 -38.929 -54.709 1.00 28.81 353 ALA A O 1
ATOM 2747 N N . VAL A 1 354 ? -42.979 -40.771 -53.788 1.00 29.53 354 VAL A N 1
ATOM 2748 C CA . VAL A 1 354 ? -42.063 -41.776 -54.418 1.00 29.53 354 VAL A CA 1
ATOM 2749 C C . VAL A 1 354 ? -41.309 -41.200 -55.639 1.00 29.53 354 VAL A C 1
ATOM 2751 O O . VAL A 1 354 ? -41.960 -40.834 -56.605 1.00 29.53 354 VAL A O 1
ATOM 2754 N N . THR A 1 355 ? -39.970 -41.101 -55.738 1.00 27.42 355 THR A N 1
ATOM 2755 C CA . THR A 1 355 ? -38.788 -41.471 -54.900 1.00 27.42 355 THR A CA 1
ATOM 2756 C C . THR A 1 355 ? -37.625 -40.497 -55.261 1.00 27.42 355 THR A C 1
ATOM 2758 O O . THR A 1 355 ? -37.769 -39.741 -56.211 1.00 27.42 355 THR A O 1
ATOM 2761 N N . ALA A 1 356 ? -36.460 -40.402 -54.603 1.00 30.45 356 ALA A N 1
ATOM 2762 C CA . ALA A 1 356 ? -35.543 -41.466 -54.176 1.00 30.45 356 ALA A CA 1
ATOM 2763 C C . ALA A 1 356 ? -34.633 -41.058 -53.002 1.00 30.45 356 ALA A C 1
ATOM 2765 O O . ALA A 1 356 ? -34.454 -39.884 -52.698 1.00 30.45 356 ALA A O 1
ATOM 2766 N N . GLN A 1 357 ? -34.046 -42.058 -52.341 1.00 29.28 357 GLN A N 1
ATOM 2767 C CA . GLN A 1 357 ? -33.394 -41.916 -51.040 1.00 29.28 357 GLN A CA 1
ATOM 2768 C C . GLN A 1 357 ? -32.146 -42.801 -50.964 1.00 29.28 357 GLN A C 1
ATOM 2770 O O . GLN A 1 357 ? -32.221 -43.982 -51.309 1.00 29.28 357 GLN A O 1
ATOM 2775 N N . ARG A 1 358 ? -31.018 -42.289 -50.443 1.00 26.64 358 ARG A N 1
ATOM 2776 C CA . ARG A 1 358 ? -29.952 -43.154 -49.900 1.00 26.64 358 ARG A CA 1
ATOM 2777 C C . ARG A 1 358 ? -29.010 -42.456 -48.906 1.00 26.64 358 ARG A C 1
ATOM 2779 O O . ARG A 1 358 ? -28.049 -41.828 -49.318 1.00 26.64 358 ARG A O 1
ATOM 2786 N N . ARG A 1 359 ? -29.238 -42.773 -47.619 1.00 24.67 359 ARG A N 1
ATOM 2787 C CA . ARG A 1 359 ? -28.310 -42.699 -46.460 1.00 24.67 359 ARG A CA 1
ATOM 2788 C C . ARG A 1 359 ? -27.950 -41.259 -46.011 1.00 24.67 359 ARG A C 1
ATOM 2790 O O . ARG A 1 359 ? -27.741 -40.398 -46.845 1.00 24.67 359 ARG A O 1
ATOM 2797 N N . LEU A 1 360 ? -28.049 -40.871 -44.729 1.00 23.78 360 LEU A N 1
ATOM 2798 C CA . LEU A 1 360 ? -27.518 -41.459 -43.474 1.00 23.78 360 LEU A CA 1
ATOM 2799 C C . LEU A 1 360 ? -25.975 -41.485 -43.486 1.00 23.78 360 LEU A C 1
ATOM 2801 O O . LEU A 1 360 ? -25.392 -41.907 -44.475 1.00 23.78 360 LEU A O 1
ATOM 2805 N N . VAL A 1 361 ? -25.256 -41.072 -42.438 1.00 25.09 361 VAL A N 1
ATOM 2806 C CA . VAL A 1 361 ? -25.583 -41.055 -40.993 1.00 25.09 361 VAL A CA 1
ATOM 2807 C C . VAL A 1 361 ? -25.333 -39.666 -40.366 1.00 25.09 361 VAL A C 1
ATOM 2809 O O . VAL A 1 361 ? -24.678 -38.818 -40.961 1.00 25.09 361 VAL A O 1
ATOM 2812 N N . ALA A 1 362 ? -25.894 -39.425 -39.179 1.00 23.00 362 ALA A N 1
ATOM 2813 C CA . ALA A 1 362 ? -25.766 -38.180 -38.424 1.00 23.00 362 ALA A CA 1
ATOM 2814 C C . ALA A 1 362 ? -24.396 -37.982 -37.746 1.00 23.00 362 ALA A C 1
ATOM 2816 O O . ALA A 1 362 ? -23.770 -38.944 -37.310 1.00 23.00 362 ALA A O 1
ATOM 2817 N N . ALA A 1 363 ? -24.050 -36.715 -37.506 1.00 24.83 363 ALA A N 1
ATOM 2818 C CA . ALA A 1 363 ? -23.406 -36.277 -36.269 1.00 24.83 363 ALA A CA 1
ATOM 2819 C C . ALA A 1 363 ? -23.795 -34.815 -35.991 1.00 24.83 363 ALA A C 1
ATOM 2821 O O . ALA A 1 363 ? -23.432 -33.923 -36.751 1.00 24.83 363 ALA A O 1
ATOM 2822 N N . ALA A 1 364 ? -24.531 -34.568 -34.905 1.00 34.94 364 ALA A N 1
ATOM 2823 C CA . ALA A 1 364 ? -24.578 -33.243 -34.296 1.00 34.94 364 ALA A CA 1
ATOM 2824 C C . ALA A 1 364 ? -23.430 -33.187 -33.281 1.00 34.94 364 ALA A C 1
ATOM 2826 O O . ALA A 1 364 ? -23.449 -33.912 -32.288 1.00 34.94 364 ALA A O 1
ATOM 2827 N N . ALA A 1 365 ? -22.415 -32.377 -33.566 1.00 23.67 365 ALA A N 1
ATOM 2828 C CA . ALA A 1 365 ? -21.257 -32.156 -32.707 1.00 23.67 365 ALA A CA 1
ATOM 2829 C C . ALA A 1 365 ? -20.890 -30.668 -32.745 1.00 23.67 365 ALA A C 1
ATOM 2831 O O . ALA A 1 365 ? -21.195 -29.980 -33.721 1.00 23.67 365 ALA A O 1
ATOM 2832 N N . ALA A 1 366 ? -20.291 -30.168 -31.665 1.00 32.59 366 ALA A N 1
ATOM 2833 C CA . ALA A 1 366 ? -20.039 -28.744 -31.483 1.00 32.59 366 ALA A CA 1
ATOM 2834 C C . ALA A 1 366 ? -19.188 -28.155 -32.619 1.00 32.59 366 ALA A C 1
ATOM 2836 O O . ALA A 1 366 ? -18.105 -28.652 -32.919 1.00 32.59 366 ALA A O 1
ATOM 2837 N N . THR A 1 367 ? -19.660 -27.054 -33.207 1.00 25.20 367 THR A N 1
ATOM 2838 C CA . THR A 1 367 ? -18.768 -26.114 -33.892 1.00 25.20 367 THR A CA 1
ATOM 2839 C C . THR A 1 367 ? -18.235 -25.171 -32.825 1.00 25.20 367 THR A C 1
ATOM 2841 O O . THR A 1 367 ? -18.978 -24.330 -32.322 1.00 25.20 367 THR A O 1
ATOM 2844 N N . GLU A 1 368 ? -16.973 -25.339 -32.440 1.00 29.14 368 GLU A N 1
ATOM 2845 C CA . GLU A 1 368 ? -16.286 -24.362 -31.598 1.00 29.14 368 GLU A CA 1
ATOM 2846 C C . GLU A 1 368 ? -16.266 -23.011 -32.322 1.00 29.14 368 GLU A C 1
ATOM 2848 O O . GLU A 1 368 ? -15.784 -22.911 -33.453 1.00 29.14 368 GLU A O 1
ATOM 2853 N N . MET A 1 369 ? -16.769 -21.956 -31.678 1.00 32.09 369 MET A N 1
ATOM 2854 C CA . MET A 1 369 ? -16.503 -20.600 -32.148 1.00 32.09 369 MET A CA 1
ATOM 2855 C C . MET A 1 369 ? -15.076 -20.237 -31.748 1.00 32.09 369 MET A C 1
ATOM 2857 O O . MET A 1 369 ? -14.827 -19.790 -30.629 1.00 32.09 369 MET A O 1
ATOM 2861 N N . ALA A 1 370 ? -14.135 -20.473 -32.663 1.00 26.81 370 ALA A N 1
ATOM 2862 C CA . ALA A 1 370 ? -12.756 -20.036 -32.502 1.00 26.81 370 ALA A CA 1
ATOM 2863 C C . ALA A 1 370 ? -12.713 -18.514 -32.239 1.00 26.81 370 ALA A C 1
ATOM 2865 O O . ALA A 1 370 ? -13.432 -17.764 -32.908 1.00 26.81 370 ALA A O 1
ATOM 2866 N N . PRO A 1 371 ? -11.890 -18.035 -31.288 1.00 33.88 371 PRO A N 1
ATOM 2867 C CA . PRO A 1 371 ? -11.823 -16.616 -30.973 1.00 33.88 371 PRO A CA 1
ATOM 2868 C C . PRO A 1 371 ? -11.261 -15.835 -32.165 1.00 33.88 371 PRO A C 1
ATOM 2870 O O . PRO A 1 371 ? -10.179 -16.138 -32.671 1.00 33.88 371 PRO A O 1
ATOM 2873 N N . ALA A 1 372 ? -11.986 -14.803 -32.598 1.00 30.08 372 ALA A N 1
ATOM 2874 C CA . ALA A 1 372 ? -11.523 -13.878 -33.625 1.00 30.08 372 ALA A CA 1
ATOM 2875 C C . ALA A 1 372 ? -10.398 -12.994 -33.055 1.00 30.08 372 ALA A C 1
ATOM 2877 O O . ALA A 1 372 ? -10.643 -11.937 -32.480 1.00 30.08 372 ALA A O 1
ATOM 2878 N N . ALA A 1 373 ? -9.153 -13.454 -33.181 1.00 39.94 373 ALA A N 1
ATOM 2879 C CA . ALA A 1 373 ? -7.979 -12.740 -32.695 1.00 39.94 373 ALA A CA 1
ATOM 2880 C C . ALA A 1 373 ? -7.689 -11.495 -33.556 1.00 39.94 373 ALA A C 1
ATOM 2882 O O . ALA A 1 373 ? -7.012 -11.577 -34.581 1.00 39.94 373 ALA A O 1
ATOM 2883 N N . SER A 1 374 ? -8.192 -10.332 -33.131 1.00 37.72 374 SER A N 1
ATOM 2884 C CA . SER A 1 374 ? -7.978 -9.044 -33.803 1.00 37.72 374 SER A CA 1
ATOM 2885 C C . SER A 1 374 ? -7.360 -7.980 -32.882 1.00 37.72 374 SER A C 1
ATOM 2887 O O . SER A 1 374 ? -8.055 -7.117 -32.354 1.00 37.72 374 SER A O 1
ATOM 2889 N N . GLY A 1 375 ? -6.030 -7.996 -32.755 1.00 34.47 375 GLY A N 1
ATOM 2890 C CA . GLY A 1 375 ? -5.249 -6.751 -32.673 1.00 34.47 375 GLY A CA 1
ATOM 2891 C C . GLY A 1 375 ? -5.064 -6.022 -31.331 1.00 34.47 375 GLY A C 1
ATOM 2892 O O . GLY A 1 375 ? -4.537 -4.915 -31.373 1.00 34.47 375 GLY A O 1
ATOM 2893 N N . GLU A 1 376 ? -5.413 -6.584 -30.166 1.00 38.44 376 GLU A N 1
ATOM 2894 C CA . GLU A 1 376 ? -5.175 -5.928 -28.852 1.00 38.44 376 GLU A CA 1
ATOM 2895 C C . GLU A 1 376 ? -4.093 -6.591 -27.962 1.00 38.44 376 GLU A C 1
ATOM 2897 O O . GLU A 1 376 ? -4.099 -6.433 -26.738 1.00 38.44 376 GLU A O 1
ATOM 2902 N N . GLU A 1 377 ? -3.105 -7.283 -28.543 1.00 33.75 377 GLU A N 1
ATOM 2903 C CA . GLU A 1 377 ? -1.926 -7.751 -27.789 1.00 33.75 377 GLU A CA 1
ATOM 2904 C C . GLU A 1 377 ? -1.070 -6.570 -27.285 1.00 33.75 377 GLU A C 1
ATOM 2906 O O . GLU A 1 377 ? -0.188 -6.063 -27.975 1.00 33.75 377 GLU A O 1
ATOM 2911 N N . GLY A 1 378 ? -1.335 -6.132 -26.050 1.00 45.34 378 GLY A N 1
ATOM 2912 C CA . GLY A 1 378 ? -0.560 -5.105 -25.344 1.00 45.34 378 GLY A CA 1
ATOM 2913 C C . GLY A 1 378 ? -1.388 -4.030 -24.632 1.00 45.34 378 GLY A C 1
ATOM 2914 O O . GLY A 1 378 ? -0.824 -3.252 -23.857 1.00 45.34 378 GLY A O 1
ATOM 2915 N N . ARG A 1 379 ? -2.711 -3.973 -24.844 1.00 57.72 379 ARG A N 1
ATOM 2916 C CA . ARG A 1 379 ? -3.586 -3.033 -24.120 1.00 57.72 379 ARG A CA 1
ATOM 2917 C C . ARG A 1 379 ? -3.807 -3.505 -22.676 1.00 57.72 379 ARG A C 1
ATOM 2919 O O . ARG A 1 379 ? -3.751 -4.696 -22.375 1.00 57.72 379 ARG A O 1
ATOM 2926 N N . LYS A 1 380 ? -4.014 -2.564 -21.750 1.00 74.06 380 LYS A N 1
ATOM 2927 C CA . LYS A 1 380 ? -4.323 -2.892 -20.347 1.00 74.06 380 LYS A CA 1
ATOM 2928 C C . LYS A 1 380 ? -5.755 -3.440 -20.246 1.00 74.06 380 LYS A C 1
ATOM 2930 O O . LYS A 1 380 ? -6.603 -2.982 -21.007 1.00 74.06 380 LYS A O 1
ATOM 2935 N N . PRO A 1 381 ? -6.062 -4.328 -19.281 1.00 90.12 381 PRO A N 1
ATOM 2936 C CA . PRO A 1 381 ? -7.446 -4.658 -18.950 1.00 90.12 381 PRO A CA 1
ATOM 2937 C C . PRO A 1 381 ? -8.220 -3.384 -18.587 1.00 90.12 381 PRO A C 1
ATOM 2939 O O . PRO A 1 381 ? -7.683 -2.531 -17.875 1.00 90.12 381 PRO A O 1
ATOM 2942 N N . PHE A 1 382 ? -9.466 -3.257 -19.047 1.00 94.31 382 PHE A N 1
ATOM 2943 C CA . PHE A 1 382 ? -10.265 -2.034 -18.897 1.00 94.31 382 PHE A CA 1
ATOM 2944 C C . PHE A 1 382 ? -10.403 -1.579 -17.433 1.00 94.31 382 PHE A C 1
ATOM 2946 O O . PHE A 1 382 ? -10.341 -0.387 -17.143 1.00 94.31 382 PHE A O 1
ATOM 2953 N N . VAL A 1 383 ? -10.461 -2.513 -16.480 1.00 93.44 383 VAL A N 1
ATOM 2954 C CA . VAL A 1 383 ? -10.505 -2.190 -15.043 1.00 93.44 383 VAL A CA 1
ATOM 2955 C C . VAL A 1 383 ? -9.252 -1.449 -14.546 1.00 93.44 383 VAL A C 1
ATOM 2957 O O . VAL A 1 383 ? -9.347 -0.665 -13.605 1.00 93.44 383 VAL A O 1
ATOM 2960 N N . GLU A 1 384 ? -8.083 -1.621 -15.174 1.00 90.69 384 GLU A N 1
ATOM 2961 C CA . GLU A 1 384 ? -6.900 -0.803 -14.861 1.00 90.69 384 GLU A CA 1
ATOM 2962 C C . GLU A 1 384 ? -6.961 0.598 -15.503 1.00 90.69 384 GLU A C 1
ATOM 2964 O O . GLU A 1 384 ? -6.265 1.499 -15.034 1.00 90.69 384 GLU A O 1
ATOM 2969 N N . GLU A 1 385 ? -7.805 0.823 -16.518 1.00 94.19 385 GLU A N 1
ATOM 2970 C CA . GLU A 1 385 ? -8.157 2.174 -16.987 1.00 94.19 385 GLU A CA 1
ATOM 2971 C C . GLU A 1 385 ? -9.130 2.848 -16.005 1.00 94.19 385 GLU A C 1
ATOM 2973 O O . GLU A 1 385 ? -8.834 3.945 -15.530 1.00 94.19 385 GLU A O 1
ATOM 2978 N N . MET A 1 386 ? -10.204 2.155 -15.592 1.00 92.88 386 MET A N 1
ATOM 2979 C CA . MET A 1 386 ? -11.143 2.635 -14.557 1.00 92.88 386 MET A CA 1
ATOM 2980 C C . MET A 1 386 ? -10.400 3.006 -13.268 1.00 92.88 386 MET A C 1
ATOM 2982 O O . MET A 1 386 ? -10.571 4.094 -12.714 1.00 92.88 386 MET A O 1
ATOM 2986 N N . ARG A 1 387 ? -9.484 2.133 -12.834 1.00 88.62 387 ARG A N 1
ATOM 2987 C CA . ARG A 1 387 ? -8.608 2.372 -11.687 1.00 88.62 387 ARG A CA 1
ATOM 2988 C C . ARG A 1 387 ? -7.691 3.577 -11.889 1.00 88.62 387 ARG A C 1
ATOM 2990 O O . ARG A 1 387 ? -7.480 4.327 -10.942 1.00 88.62 387 ARG A O 1
ATOM 2997 N N . ALA A 1 388 ? -7.126 3.774 -13.081 1.00 86.12 388 ALA A N 1
ATOM 2998 C CA . ALA A 1 388 ? -6.244 4.909 -13.349 1.00 86.12 388 ALA A CA 1
ATOM 2999 C C . ALA A 1 388 ? -6.988 6.254 -13.274 1.00 86.12 388 ALA A C 1
ATOM 3001 O O . ALA A 1 388 ? -6.447 7.206 -12.712 1.00 86.12 388 ALA A O 1
ATOM 3002 N N . VAL A 1 389 ? -8.227 6.323 -13.774 1.00 89.62 389 VAL A N 1
ATOM 3003 C CA . VAL A 1 389 ? -9.074 7.523 -13.661 1.00 89.62 389 VAL A CA 1
ATOM 3004 C C . VAL A 1 389 ? -9.490 7.757 -12.207 1.00 89.62 389 VAL A C 1
ATOM 3006 O O . VAL A 1 389 ? -9.258 8.841 -11.674 1.00 89.62 389 VAL A O 1
ATOM 3009 N N . ALA A 1 390 ? -9.986 6.730 -11.511 1.00 87.25 390 ALA A N 1
ATOM 3010 C CA . ALA A 1 390 ? -10.357 6.835 -10.098 1.00 87.25 390 ALA A CA 1
ATOM 3011 C C . ALA A 1 390 ? -9.182 7.284 -9.205 1.00 87.25 390 ALA A C 1
ATOM 3013 O O . ALA A 1 390 ? -9.355 8.118 -8.317 1.00 87.25 390 ALA A O 1
ATOM 3014 N N . MET A 1 391 ? -7.961 6.792 -9.445 1.00 80.19 391 MET A N 1
ATOM 3015 C CA . MET A 1 391 ? -6.771 7.177 -8.668 1.00 80.19 391 MET A CA 1
ATOM 3016 C C . MET A 1 391 ? -6.346 8.641 -8.884 1.00 80.19 391 MET A C 1
ATOM 3018 O O . MET A 1 391 ? -5.839 9.249 -7.945 1.00 80.19 391 MET A O 1
ATOM 3022 N N . LYS A 1 392 ? -6.604 9.237 -10.059 1.00 85.62 392 LYS A N 1
ATOM 3023 C CA . LYS A 1 392 ? -6.381 10.677 -10.311 1.00 85.62 392 LYS A CA 1
ATOM 3024 C C . LYS A 1 392 ? -7.343 11.576 -9.532 1.00 85.62 392 LYS A C 1
ATOM 3026 O O . LYS A 1 392 ? -6.966 12.667 -9.116 1.00 85.62 392 LYS A O 1
ATOM 3031 N N . LEU A 1 393 ? -8.580 11.129 -9.309 1.00 80.75 393 LEU A N 1
ATOM 3032 C CA . LEU A 1 393 ? -9.621 11.912 -8.625 1.00 80.75 393 LEU A CA 1
ATOM 3033 C C . LEU A 1 393 ? -9.452 11.984 -7.093 1.00 80.75 393 LEU A C 1
ATOM 3035 O O . LEU A 1 393 ? -10.192 12.701 -6.420 1.00 80.75 393 LEU A O 1
ATOM 3039 N N . HIS A 1 394 ? -8.470 11.272 -6.541 1.00 77.19 394 HIS A N 1
ATOM 3040 C CA . HIS A 1 394 ? -8.060 11.365 -5.141 1.00 77.19 394 HIS A CA 1
ATOM 3041 C C . HIS A 1 394 ? -7.113 12.557 -4.891 1.00 77.19 394 HIS A C 1
ATOM 3043 O O . HIS A 1 394 ? -6.553 13.141 -5.822 1.00 77.19 394 HIS A O 1
ATOM 3049 N N . THR A 1 395 ? -6.879 12.893 -3.617 1.00 70.19 395 THR A N 1
ATOM 3050 C CA . THR A 1 395 ? -5.784 13.803 -3.232 1.00 70.19 395 THR A CA 1
ATOM 3051 C C . THR A 1 395 ? -4.434 13.087 -3.211 1.00 70.19 395 THR A C 1
ATOM 3053 O O . THR A 1 395 ? -4.377 11.862 -3.087 1.00 70.19 395 THR A O 1
ATOM 3056 N N . LYS A 1 396 ? -3.328 13.844 -3.233 1.00 68.69 396 LYS A N 1
ATOM 3057 C CA . LYS A 1 396 ? -1.961 13.294 -3.101 1.00 68.69 396 LYS A CA 1
ATOM 3058 C C . LYS A 1 396 ? -1.708 12.546 -1.784 1.00 68.69 396 LYS A C 1
ATOM 3060 O O . LYS A 1 396 ? -0.880 11.639 -1.750 1.00 68.69 396 LYS A O 1
ATOM 3065 N N . ASP A 1 397 ? -2.449 12.884 -0.728 1.00 60.22 397 ASP A N 1
ATOM 3066 C CA . ASP A 1 397 ? -2.397 12.196 0.572 1.00 60.22 397 ASP A CA 1
ATOM 3067 C C . ASP A 1 397 ? -3.173 10.867 0.572 1.00 60.22 397 ASP A C 1
ATOM 3069 O O . ASP A 1 397 ? -2.953 10.009 1.428 1.00 60.22 397 ASP A O 1
ATOM 3073 N N . GLN A 1 398 ? -4.110 10.701 -0.366 1.00 52.91 398 GLN A N 1
ATOM 3074 C CA . GLN A 1 398 ? -4.945 9.508 -0.520 1.00 52.91 398 GLN A CA 1
ATOM 3075 C C . GLN A 1 398 ? -4.391 8.548 -1.587 1.00 52.91 398 GLN A C 1
ATOM 3077 O O . GLN A 1 398 ? -4.467 7.332 -1.416 1.00 52.91 398 GLN A O 1
ATOM 3082 N N . ALA A 1 399 ? -3.821 9.084 -2.669 1.00 57.78 399 ALA A N 1
ATOM 3083 C CA . ALA A 1 399 ? -3.212 8.344 -3.767 1.00 57.78 399 ALA A CA 1
ATOM 3084 C C . ALA A 1 399 ? -1.993 9.099 -4.314 1.00 57.78 399 ALA A C 1
ATOM 3086 O O . ALA A 1 399 ? -2.049 10.304 -4.539 1.00 57.78 399 ALA A O 1
ATOM 3087 N N . ARG A 1 400 ? -0.901 8.387 -4.621 1.00 45.78 400 ARG A N 1
ATOM 3088 C CA . ARG A 1 400 ? 0.314 8.987 -5.210 1.00 45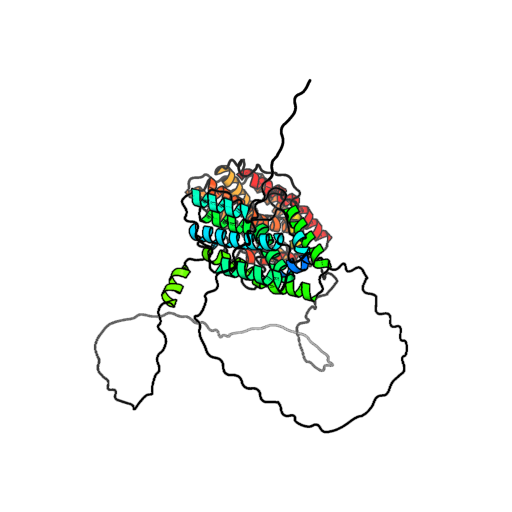.78 400 ARG A CA 1
ATOM 3089 C C . ARG A 1 400 ? 0.032 9.656 -6.563 1.00 45.78 400 ARG A C 1
ATOM 3091 O O . ARG A 1 400 ? 0.676 10.638 -6.915 1.00 45.78 400 ARG A O 1
ATOM 3098 N N . GLU A 1 401 ? -0.916 9.100 -7.307 1.00 57.47 401 GLU A N 1
ATOM 3099 C CA . GLU A 1 401 ? -1.410 9.575 -8.600 1.00 57.47 401 GLU A CA 1
ATOM 3100 C C . GLU A 1 401 ? -2.475 10.686 -8.481 1.00 57.47 401 GLU A C 1
ATOM 3102 O O . GLU A 1 401 ? -2.999 11.114 -9.503 1.00 57.47 401 GLU A O 1
ATOM 3107 N N . GLY A 1 402 ? -2.808 11.141 -7.266 1.00 65.06 402 GLY A N 1
ATOM 3108 C CA . GLY A 1 402 ? -3.884 12.099 -7.012 1.00 65.06 402 GLY A CA 1
ATOM 3109 C C . GLY A 1 402 ? -3.631 13.502 -7.576 1.00 65.06 402 GLY A C 1
ATOM 3110 O O . GLY A 1 402 ? -2.564 14.095 -7.390 1.00 65.06 402 GLY A O 1
ATOM 3111 N N . GLU A 1 403 ? -4.648 14.052 -8.238 1.00 77.25 403 GLU A N 1
ATOM 3112 C CA . GLU A 1 403 ? -4.627 15.341 -8.943 1.00 77.25 403 GLU A CA 1
ATOM 3113 C C . GLU A 1 403 ? -5.633 16.358 -8.362 1.00 77.25 403 GLU A C 1
ATOM 3115 O O . GLU A 1 403 ? -5.640 17.510 -8.793 1.00 77.25 403 GLU A O 1
ATOM 3120 N N . LYS A 1 404 ? -6.466 15.973 -7.379 1.00 74.31 404 LYS A N 1
ATOM 3121 C CA . LYS A 1 404 ? -7.485 16.846 -6.760 1.00 74.31 404 LYS A CA 1
ATOM 3122 C C . LYS A 1 404 ? -7.049 17.406 -5.396 1.00 74.31 404 LYS A C 1
ATOM 3124 O O . LYS A 1 404 ? -6.296 16.780 -4.650 1.00 74.31 404 LYS A O 1
ATOM 3129 N N . GLU A 1 405 ? -7.586 18.574 -5.047 1.00 67.25 405 GLU A N 1
ATOM 3130 C CA . GLU A 1 405 ? -7.395 19.220 -3.739 1.00 67.25 405 GLU A CA 1
ATOM 3131 C C . GLU A 1 405 ? -8.271 18.594 -2.626 1.00 67.25 405 GLU A C 1
ATOM 3133 O O . GLU A 1 405 ? -9.308 17.989 -2.925 1.00 67.25 405 GLU A O 1
ATOM 3138 N N . PRO A 1 406 ? -7.908 18.733 -1.331 1.00 60.91 406 PRO A N 1
ATOM 3139 C CA . PRO A 1 406 ? -8.662 18.152 -0.215 1.00 60.91 406 PRO A CA 1
ATOM 3140 C C . PRO A 1 406 ? -10.101 18.674 -0.063 1.00 60.91 406 PRO A C 1
ATOM 3142 O O . PRO A 1 406 ? -10.346 19.746 0.482 1.00 60.91 406 PRO A O 1
ATOM 3145 N N . GLN A 1 407 ? -11.080 17.853 -0.464 1.00 56.38 407 GLN A N 1
ATOM 3146 C CA . GLN A 1 407 ? -12.515 18.130 -0.273 1.00 56.38 407 GLN A CA 1
ATOM 3147 C C . GLN A 1 407 ? -13.038 17.873 1.155 1.00 56.38 407 GLN A C 1
ATOM 3149 O O . GLN A 1 407 ? -14.195 18.173 1.447 1.00 56.38 407 GLN A O 1
ATOM 3154 N N . ALA A 1 408 ? -12.221 17.293 2.035 1.00 60.50 408 ALA A N 1
ATOM 3155 C CA . ALA A 1 408 ? -12.549 17.048 3.437 1.00 60.50 408 ALA A CA 1
ATOM 3156 C C . ALA A 1 408 ? -11.473 17.679 4.337 1.00 60.50 408 ALA A C 1
ATOM 3158 O O . ALA A 1 408 ? -10.308 17.734 3.928 1.00 60.50 408 ALA A O 1
ATOM 3159 N N . PRO A 1 409 ? -11.810 18.112 5.569 1.00 60.97 409 PRO A N 1
ATOM 3160 C CA . PRO A 1 409 ? -10.811 18.596 6.516 1.00 60.97 409 PRO A CA 1
ATOM 3161 C C . PRO A 1 409 ? -9.723 17.540 6.780 1.00 60.97 409 PRO A C 1
ATOM 3163 O O . PRO A 1 409 ? -10.007 16.339 6.704 1.00 60.97 409 PRO A O 1
ATOM 3166 N N . PRO A 1 410 ? -8.495 17.939 7.162 1.00 62.16 410 PRO A N 1
ATOM 3167 C CA . PRO A 1 410 ? -7.485 17.001 7.640 1.00 62.16 410 PRO A CA 1
ATOM 3168 C C . PRO A 1 410 ? -8.033 16.138 8.783 1.00 62.16 410 PRO A C 1
ATOM 3170 O O . PRO A 1 410 ? -8.696 16.654 9.678 1.00 62.16 410 PRO A O 1
ATOM 3173 N N . VAL A 1 411 ? -7.713 14.841 8.788 1.00 57.78 411 VAL A N 1
ATOM 3174 C CA . VAL A 1 411 ? -8.291 13.815 9.689 1.00 57.78 411 VAL A CA 1
ATOM 3175 C C . VAL A 1 411 ? -8.239 14.191 11.180 1.00 57.78 411 VAL A C 1
ATOM 3177 O O . VAL A 1 411 ? -9.138 13.849 11.951 1.00 57.78 411 VAL A O 1
ATOM 3180 N N . ALA A 1 412 ? -7.200 14.923 11.593 1.00 58.81 412 ALA A N 1
ATOM 3181 C CA . ALA A 1 412 ? -7.059 15.438 12.955 1.00 58.81 412 ALA A CA 1
ATOM 3182 C C . ALA A 1 412 ? -8.209 16.382 13.366 1.00 58.81 412 ALA A C 1
ATOM 3184 O O . ALA A 1 412 ? -8.619 16.370 14.522 1.00 58.81 412 ALA A O 1
ATOM 3185 N N . LYS A 1 413 ? -8.764 17.143 12.412 1.00 66.38 413 LYS A N 1
ATOM 3186 C CA . LYS A 1 413 ? -9.862 18.109 12.584 1.00 66.38 413 LYS A CA 1
ATOM 3187 C C . LYS A 1 413 ? -11.259 17.511 12.347 1.00 66.38 413 LYS A C 1
ATOM 3189 O O . LYS A 1 413 ? -12.218 18.259 12.219 1.00 66.38 413 LYS A O 1
ATOM 3194 N N . TRP A 1 414 ? -11.390 16.186 12.232 1.00 73.56 414 TRP A N 1
ATOM 3195 C CA . TRP A 1 414 ? -12.704 15.547 12.103 1.00 73.56 414 TRP A CA 1
ATOM 3196 C C . TRP A 1 414 ? -13.449 15.555 13.441 1.00 73.56 414 TRP A C 1
ATOM 3198 O O . TRP A 1 414 ? -13.151 14.738 14.324 1.00 73.56 414 TRP A O 1
ATOM 3208 N N . GLU A 1 415 ? -14.420 16.456 13.553 1.00 77.19 415 GLU A N 1
ATOM 3209 C CA . GLU A 1 415 ? -15.512 16.396 14.523 1.00 77.19 415 GLU A CA 1
ATOM 3210 C C . GLU A 1 415 ? -16.466 15.281 14.074 1.00 77.19 415 GLU A C 1
ATOM 3212 O O . GLU A 1 415 ? -17.089 15.372 13.020 1.00 77.19 415 GLU A O 1
ATOM 3217 N N . LEU A 1 416 ? -16.496 14.175 14.823 1.00 86.44 416 LEU A N 1
ATOM 3218 C CA . LEU A 1 416 ? -17.304 12.998 14.499 1.00 86.44 416 LEU A CA 1
ATOM 3219 C C . LEU A 1 416 ? -18.474 12.892 15.475 1.00 86.44 416 LEU A C 1
ATOM 3221 O O . LEU A 1 416 ? -18.267 12.940 16.688 1.00 86.44 416 LEU A O 1
ATOM 3225 N N . SER A 1 417 ? -19.678 12.668 14.954 1.00 91.06 417 SER A N 1
ATOM 3226 C CA . SER A 1 417 ? -20.883 12.410 15.747 1.00 91.06 417 SER A CA 1
ATOM 3227 C C . SER A 1 417 ? -21.518 11.072 15.359 1.00 91.06 417 SER A C 1
ATOM 3229 O O . SER A 1 417 ? -21.420 10.627 14.213 1.00 91.06 417 SER A O 1
ATOM 3231 N N . VAL A 1 418 ? -22.185 10.417 16.316 1.00 93.50 418 VAL A N 1
ATOM 3232 C CA . VAL A 1 418 ? -22.928 9.174 16.037 1.00 93.50 418 VAL A CA 1
ATOM 3233 C C . VAL A 1 418 ? -24.118 9.456 15.116 1.00 93.50 418 VAL A C 1
ATOM 3235 O O . VAL A 1 418 ? -24.393 8.658 14.230 1.00 93.50 418 VAL A O 1
ATOM 3238 N N . GLU A 1 419 ? -24.773 10.613 15.256 1.00 94.00 419 GLU A N 1
ATOM 3239 C CA . GLU A 1 419 ? -25.869 11.034 14.374 1.00 94.00 419 GLU A CA 1
ATOM 3240 C C . GLU A 1 419 ? -25.400 11.212 12.921 1.00 94.00 419 GLU A C 1
ATOM 3242 O O . GLU A 1 419 ? -25.986 10.634 12.008 1.00 94.00 419 GLU A O 1
ATOM 3247 N N . GLY A 1 420 ? -24.308 11.952 12.698 1.00 94.38 420 GLY A N 1
ATOM 3248 C CA . GLY A 1 420 ? -23.734 12.148 11.367 1.00 94.38 420 GLY A CA 1
ATOM 3249 C C . GLY A 1 420 ? -23.332 10.830 10.708 1.00 94.38 420 GLY A C 1
ATOM 3250 O O . GLY A 1 420 ? -23.661 10.563 9.549 1.00 94.38 420 GLY A O 1
ATOM 3251 N N . TYR A 1 421 ? -22.713 9.943 11.485 1.00 95.62 421 TYR A N 1
ATOM 3252 C CA . TYR A 1 421 ? -22.361 8.615 11.008 1.00 95.62 421 TYR A CA 1
ATOM 3253 C C . TYR A 1 421 ? -23.585 7.720 10.739 1.00 95.62 421 TYR A C 1
ATOM 3255 O O . TYR A 1 421 ? -23.582 6.979 9.759 1.00 95.62 421 TYR A O 1
ATOM 3263 N N . LEU A 1 422 ? -24.661 7.828 11.526 1.00 97.25 422 LEU A N 1
ATOM 3264 C CA . LEU A 1 422 ? -25.929 7.140 11.260 1.00 97.25 422 LEU A CA 1
ATOM 3265 C C . LEU A 1 422 ? -26.578 7.606 9.952 1.00 97.25 422 LEU A C 1
A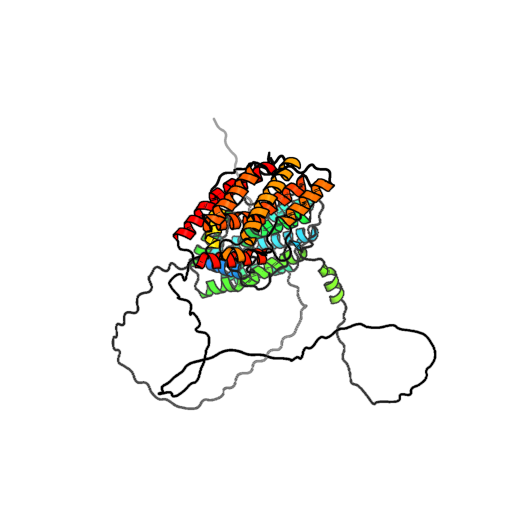TOM 3267 O O . LEU A 1 422 ? -26.997 6.754 9.173 1.00 97.25 422 LEU A O 1
ATOM 3271 N N . ARG A 1 423 ? -26.593 8.918 9.665 1.00 97.38 423 ARG A N 1
ATOM 3272 C CA . ARG A 1 423 ? -27.044 9.458 8.363 1.00 97.38 423 ARG A CA 1
ATOM 3273 C C . ARG A 1 423 ? -26.261 8.808 7.212 1.00 97.38 423 ARG A C 1
ATOM 3275 O O . ARG A 1 423 ? -26.855 8.218 6.314 1.00 97.38 423 ARG A O 1
ATOM 3282 N N . PHE A 1 424 ? -24.928 8.794 7.311 1.00 96.94 424 PHE A N 1
ATOM 3283 C CA . PHE A 1 424 ? -24.055 8.125 6.339 1.00 96.94 424 PHE A CA 1
ATOM 3284 C C . PHE A 1 424 ? -24.354 6.621 6.171 1.00 96.94 424 PHE A C 1
ATOM 3286 O O . PHE A 1 424 ? -24.370 6.136 5.038 1.00 96.94 424 PHE A O 1
ATOM 3293 N N . LEU A 1 425 ? -24.587 5.871 7.255 1.00 98.00 425 LEU A N 1
ATOM 3294 C CA . LEU A 1 425 ? -24.880 4.432 7.182 1.00 98.00 425 LEU A CA 1
ATOM 3295 C C . LEU A 1 425 ? -26.260 4.138 6.575 1.00 98.00 425 LEU A C 1
ATOM 3297 O O . LEU A 1 425 ? -26.383 3.186 5.804 1.00 98.00 425 LEU A O 1
ATOM 3301 N N . VAL A 1 426 ? -27.280 4.946 6.881 1.00 98.62 426 VAL A N 1
ATOM 3302 C CA . VAL A 1 426 ? -28.625 4.821 6.293 1.00 98.62 426 VAL A CA 1
ATOM 3303 C C . VAL A 1 426 ? -28.587 5.095 4.790 1.00 98.62 426 VAL A C 1
ATOM 3305 O O . VAL A 1 426 ? -29.074 4.276 4.010 1.00 98.62 426 VAL A O 1
ATOM 3308 N N . ASP A 1 427 ? -27.944 6.184 4.366 1.00 98.44 427 ASP A N 1
ATOM 3309 C CA . ASP A 1 427 ? -27.846 6.521 2.944 1.00 98.44 427 ASP A CA 1
ATOM 3310 C C . ASP A 1 427 ? -26.971 5.531 2.172 1.00 98.44 427 ASP A C 1
ATOM 3312 O O . ASP A 1 427 ? -27.322 5.120 1.065 1.00 98.44 427 ASP A O 1
ATOM 3316 N N . SER A 1 428 ? -25.868 5.075 2.778 1.00 98.31 428 SER A N 1
ATOM 3317 C CA . SER A 1 428 ? -25.063 3.982 2.223 1.00 98.31 428 SER A CA 1
ATOM 3318 C C . SER A 1 428 ? -25.901 2.718 2.059 1.00 98.31 428 SER A C 1
ATOM 3320 O O . SER A 1 428 ? -25.777 2.041 1.042 1.00 98.31 428 SER A O 1
ATOM 3322 N N . ARG A 1 429 ? -26.779 2.393 3.021 1.00 98.56 429 ARG A N 1
ATOM 3323 C CA . ARG A 1 429 ? -27.639 1.206 2.931 1.00 98.56 429 ARG A CA 1
ATOM 3324 C C . ARG A 1 429 ? -28.604 1.318 1.763 1.00 98.56 429 ARG A C 1
ATOM 3326 O O . ARG A 1 429 ? -28.751 0.336 1.047 1.00 98.56 429 ARG A O 1
ATOM 3333 N N . LEU A 1 430 ? -29.224 2.481 1.564 1.00 98.81 430 LEU A N 1
ATOM 3334 C CA . LEU A 1 430 ? -30.100 2.712 0.418 1.00 98.81 430 LEU A CA 1
ATOM 3335 C C . LEU A 1 430 ? -29.330 2.547 -0.902 1.00 98.81 430 LEU A C 1
ATOM 3337 O O . LEU A 1 430 ? -29.762 1.788 -1.758 1.00 98.81 430 LEU A O 1
ATOM 3341 N N . VAL A 1 431 ? -28.156 3.170 -1.035 1.00 98.75 431 VAL A N 1
ATOM 3342 C CA . VAL A 1 431 ? -27.329 3.084 -2.252 1.00 98.75 431 VAL A CA 1
ATOM 3343 C C . VAL A 1 431 ? -26.860 1.653 -2.544 1.00 98.75 431 VAL A C 1
ATOM 3345 O O . VAL A 1 431 ? -26.968 1.203 -3.682 1.00 98.75 431 VAL A O 1
ATOM 3348 N N . PHE A 1 432 ? -26.386 0.907 -1.540 1.00 98.75 432 PHE A N 1
ATOM 3349 C CA . PHE A 1 432 ? -26.001 -0.497 -1.726 1.00 98.75 432 PHE A CA 1
ATOM 3350 C C . PHE A 1 432 ? -27.205 -1.401 -2.021 1.00 98.75 432 PHE A C 1
ATOM 3352 O O . PHE A 1 432 ? -27.103 -2.248 -2.900 1.00 98.75 432 PHE A O 1
ATOM 3359 N N . GLN A 1 433 ? -28.355 -1.189 -1.367 1.00 98.75 433 GLN A N 1
ATOM 3360 C CA . GLN A 1 433 ? -29.597 -1.902 -1.692 1.00 98.75 433 GLN A CA 1
ATOM 3361 C C . GLN A 1 433 ? -30.007 -1.655 -3.150 1.00 98.75 433 GLN A C 1
ATOM 3363 O O . GLN A 1 433 ? -30.287 -2.609 -3.858 1.00 98.75 433 GLN A O 1
ATOM 3368 N N . THR A 1 434 ? -29.968 -0.409 -3.630 1.00 98.81 434 THR A N 1
ATOM 3369 C CA . THR A 1 434 ? -30.281 -0.077 -5.028 1.00 98.81 434 THR A CA 1
ATOM 3370 C C . THR A 1 434 ? -29.328 -0.761 -6.012 1.00 98.81 434 THR A C 1
ATOM 3372 O O . THR A 1 434 ? -29.794 -1.371 -6.971 1.00 98.81 434 THR A O 1
ATOM 3375 N N . LEU A 1 435 ? -28.009 -0.737 -5.772 1.00 98.62 435 LEU A N 1
ATOM 3376 C CA . LEU A 1 435 ? -27.048 -1.476 -6.609 1.00 98.62 435 LEU A CA 1
ATOM 3377 C C . LEU A 1 435 ? -27.368 -2.981 -6.654 1.00 98.62 435 LEU A C 1
ATOM 3379 O O . LEU A 1 435 ? -27.322 -3.585 -7.726 1.00 98.62 435 LEU A O 1
ATOM 3383 N N . GLU A 1 436 ? -27.713 -3.566 -5.506 1.00 98.38 436 GLU A N 1
ATOM 3384 C CA . GLU A 1 436 ? -28.023 -4.991 -5.339 1.00 98.38 436 GLU A CA 1
ATOM 3385 C C . GLU A 1 436 ? -29.360 -5.373 -6.010 1.00 98.38 436 GLU A C 1
ATOM 3387 O O . GLU A 1 436 ? -29.416 -6.349 -6.758 1.00 98.38 436 GLU A O 1
ATOM 3392 N N . ASP A 1 437 ? -30.405 -4.555 -5.865 1.00 98.38 437 ASP A N 1
ATOM 3393 C CA . ASP A 1 437 ? -31.726 -4.753 -6.479 1.00 98.38 437 ASP A CA 1
ATOM 3394 C C . ASP A 1 437 ? -31.707 -4.551 -8.011 1.00 98.38 437 ASP A C 1
ATOM 3396 O O . ASP A 1 437 ? -32.516 -5.139 -8.740 1.00 98.38 437 ASP A O 1
ATOM 3400 N N . ILE A 1 438 ? -30.792 -3.725 -8.532 1.00 98.31 438 ILE A N 1
ATOM 3401 C CA . ILE A 1 438 ? -30.555 -3.563 -9.976 1.00 98.31 438 ILE A CA 1
ATOM 3402 C C . ILE A 1 438 ? -29.897 -4.821 -10.560 1.00 98.31 438 ILE A C 1
ATOM 3404 O O . ILE A 1 438 ? -30.379 -5.357 -11.566 1.00 98.31 438 ILE A O 1
ATOM 3408 N N . VAL A 1 439 ? -28.828 -5.334 -9.933 1.00 97.50 439 VAL A N 1
ATOM 3409 C CA . VAL A 1 439 ? -28.155 -6.547 -10.432 1.00 97.50 439 VAL A CA 1
ATOM 3410 C C . VAL A 1 439 ? -28.987 -7.807 -10.205 1.00 97.50 439 VAL A C 1
ATOM 3412 O O . VAL A 1 439 ? -28.943 -8.717 -11.034 1.00 97.50 439 VAL A O 1
ATOM 3415 N N . GLU A 1 440 ? -29.827 -7.856 -9.168 1.00 97.06 440 GLU A N 1
ATOM 3416 C CA . GLU A 1 440 ? -30.767 -8.962 -8.971 1.00 97.06 440 GLU A CA 1
ATOM 3417 C C . GLU A 1 440 ? -31.928 -8.920 -9.978 1.00 97.06 440 GLU A C 1
ATOM 3419 O O . GLU A 1 440 ? -32.272 -9.962 -10.532 1.00 97.06 440 GLU A O 1
ATOM 3424 N N . ARG A 1 441 ? -32.458 -7.747 -10.360 1.00 95.19 441 ARG A N 1
ATOM 3425 C CA . ARG A 1 441 ? -33.382 -7.653 -11.515 1.00 95.19 441 ARG A CA 1
ATOM 3426 C C . ARG A 1 441 ? -32.728 -8.080 -12.830 1.00 95.19 441 ARG A C 1
ATOM 3428 O O . ARG A 1 441 ? -33.372 -8.749 -13.633 1.00 95.19 441 ARG A O 1
ATOM 3435 N N . ALA A 1 442 ? -31.471 -7.689 -13.048 1.00 91.00 442 ALA A N 1
ATOM 3436 C CA . ALA A 1 442 ? -30.703 -7.913 -14.277 1.00 91.00 442 ALA A CA 1
ATOM 3437 C C . ALA A 1 442 ? -31.464 -7.588 -15.581 1.00 91.00 442 ALA A C 1
ATOM 3439 O O . ALA A 1 442 ? -31.496 -8.390 -16.514 1.00 91.00 442 ALA A O 1
ATOM 3440 N N . ALA A 1 443 ? -32.057 -6.390 -15.659 1.00 90.56 443 ALA A N 1
ATOM 3441 C CA . ALA A 1 443 ? -32.715 -5.901 -16.877 1.00 90.56 443 ALA A CA 1
ATOM 3442 C C . ALA A 1 443 ? -31.766 -5.861 -18.097 1.00 90.56 443 ALA A C 1
ATOM 3444 O O . ALA A 1 443 ? -32.200 -6.041 -19.234 1.00 90.56 443 ALA A O 1
ATOM 3445 N N . VAL A 1 444 ? -30.463 -5.681 -17.849 1.00 92.38 444 VAL A N 1
ATOM 3446 C CA . VAL A 1 444 ? -29.386 -5.807 -18.838 1.00 92.38 444 VAL A CA 1
ATOM 3447 C C . VAL A 1 444 ? -28.701 -7.173 -18.656 1.00 92.38 444 VAL A C 1
ATOM 3449 O O . VAL A 1 444 ? -28.318 -7.491 -17.528 1.00 92.38 444 VAL A O 1
ATOM 3452 N N . PRO A 1 445 ? -28.486 -7.986 -19.715 1.00 87.69 445 PRO A N 1
ATOM 3453 C CA . PRO A 1 445 ? -28.090 -9.394 -19.569 1.00 87.69 445 PRO A CA 1
ATOM 3454 C C . PRO A 1 445 ? -26.833 -9.653 -18.726 1.00 87.69 445 PRO A C 1
ATOM 3456 O O . PRO A 1 445 ? -26.774 -10.636 -17.992 1.00 87.69 445 PRO A O 1
ATOM 3459 N N . TRP A 1 446 ? -25.835 -8.769 -18.802 1.00 91.12 446 TRP A N 1
ATOM 3460 C CA . TRP A 1 446 ? -24.575 -8.910 -18.065 1.00 91.12 446 TRP A CA 1
ATOM 3461 C C . TRP A 1 446 ? -24.630 -8.444 -16.605 1.00 91.12 446 TRP A C 1
ATOM 3463 O O . TRP A 1 446 ? -23.682 -8.685 -15.864 1.00 91.12 446 TRP A O 1
ATOM 3473 N N . TYR A 1 447 ? -25.720 -7.825 -16.141 1.00 96.44 447 TYR A N 1
ATOM 3474 C CA . TYR A 1 447 ? -25.872 -7.491 -14.719 1.00 96.44 447 TYR A CA 1
ATOM 3475 C C . TYR A 1 447 ? -25.959 -8.737 -13.830 1.00 96.44 447 TYR A C 1
ATOM 3477 O O . TYR A 1 447 ? -25.509 -8.699 -12.687 1.00 96.44 447 TYR A O 1
ATOM 3485 N N . ALA A 1 448 ? -26.456 -9.862 -14.359 1.00 94.31 448 ALA A N 1
ATOM 3486 C CA . ALA A 1 448 ? -26.527 -11.124 -13.623 1.00 94.31 448 ALA A CA 1
ATOM 3487 C C . ALA A 1 448 ? -25.145 -11.648 -13.179 1.00 94.31 448 ALA A C 1
ATOM 3489 O O . ALA A 1 448 ? -25.059 -12.351 -12.172 1.00 94.31 448 ALA A O 1
ATOM 3490 N N . GLU A 1 449 ? -24.062 -11.264 -13.868 1.00 95.00 449 GLU A N 1
ATOM 3491 C CA . GLU A 1 449 ? -22.687 -11.570 -13.451 1.00 95.00 449 GLU A CA 1
ATOM 3492 C C . GLU A 1 449 ? -22.314 -10.892 -12.125 1.00 95.00 449 GLU A C 1
ATOM 3494 O O . GLU A 1 449 ? -21.492 -11.413 -11.374 1.00 95.00 449 GLU A O 1
ATOM 3499 N N . PHE A 1 450 ? -22.923 -9.754 -11.795 1.00 97.12 450 PHE A N 1
ATOM 3500 C CA . PHE A 1 450 ? -22.602 -8.968 -10.602 1.00 97.12 450 PHE A CA 1
ATOM 3501 C C . PHE A 1 450 ? -23.476 -9.302 -9.384 1.00 97.12 450 PHE A C 1
ATOM 3503 O O . PHE A 1 450 ? -23.408 -8.609 -8.374 1.00 97.12 450 PHE A O 1
ATOM 3510 N N . ARG A 1 451 ? -24.243 -10.397 -9.446 1.00 96.31 451 ARG A N 1
ATOM 3511 C CA . ARG A 1 451 ? -24.924 -10.997 -8.290 1.00 96.31 451 ARG A CA 1
ATOM 3512 C C . ARG A 1 451 ? -23.969 -11.893 -7.494 1.00 96.31 451 ARG A C 1
ATOM 3514 O O . ARG A 1 451 ? -23.135 -12.585 -8.082 1.00 96.31 451 ARG A O 1
ATOM 3521 N N . ASN A 1 452 ? -24.175 -11.984 -6.178 1.00 95.31 452 ASN A N 1
ATOM 3522 C CA . ASN A 1 452 ? -23.486 -12.924 -5.276 1.00 95.31 452 ASN A CA 1
ATOM 3523 C C . ASN A 1 452 ? -21.945 -12.873 -5.396 1.00 95.31 452 ASN A C 1
ATOM 3525 O O . ASN A 1 452 ? -21.257 -13.895 -5.412 1.00 95.31 452 ASN A O 1
ATOM 3529 N N . THR A 1 453 ? -21.402 -11.663 -5.505 1.00 95.88 453 THR A N 1
ATOM 3530 C CA . THR A 1 453 ? -19.965 -11.365 -5.592 1.00 95.88 453 THR A CA 1
ATOM 3531 C C . THR A 1 453 ? -19.229 -11.531 -4.262 1.00 95.88 453 THR A C 1
ATOM 3533 O O . THR A 1 453 ? -17.999 -11.583 -4.243 1.00 95.88 453 THR A O 1
ATOM 3536 N N . GLY A 1 454 ? -19.966 -11.574 -3.150 1.00 96.06 454 GLY A N 1
ATOM 3537 C CA . GLY A 1 454 ? -19.453 -11.497 -1.787 1.00 96.06 454 GLY A CA 1
ATOM 3538 C C . GLY A 1 454 ? -19.154 -10.064 -1.333 1.00 96.06 454 GLY A C 1
ATOM 3539 O O . GLY A 1 454 ? -18.786 -9.868 -0.175 1.00 96.06 454 GLY A O 1
ATOM 3540 N N . LEU A 1 455 ? -19.287 -9.057 -2.208 1.00 96.44 455 LEU A N 1
ATOM 3541 C CA . LEU A 1 455 ? -19.064 -7.649 -1.872 1.00 96.44 455 LEU A CA 1
ATOM 3542 C C . LEU A 1 455 ? -20.325 -6.950 -1.342 1.00 96.44 455 LEU A C 1
ATOM 3544 O O . LEU A 1 455 ? -20.187 -5.887 -0.740 1.00 96.44 455 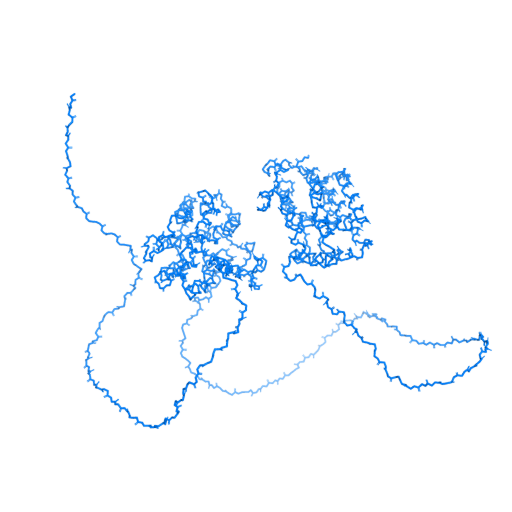LEU A O 1
ATOM 3548 N N . GLU A 1 456 ? -21.509 -7.544 -1.512 1.00 97.56 456 GLU A N 1
ATOM 3549 C CA . GLU A 1 456 ? -22.832 -7.014 -1.147 1.00 97.56 456 GLU A CA 1
ATOM 3550 C C . GLU A 1 456 ? -22.873 -6.523 0.313 1.00 97.56 456 GLU A C 1
ATOM 3552 O O . GLU A 1 456 ? -22.311 -7.165 1.206 1.00 97.56 456 GLU A O 1
ATOM 3557 N N . ARG A 1 457 ? -23.473 -5.351 0.567 1.00 98.00 457 ARG A N 1
ATOM 3558 C CA . ARG A 1 457 ? -23.402 -4.608 1.843 1.00 98.00 457 ARG A CA 1
ATOM 3559 C C . ARG A 1 457 ? -24.758 -4.303 2.483 1.00 98.00 457 ARG A C 1
ATOM 3561 O O . ARG A 1 457 ? -24.760 -3.991 3.676 1.00 98.00 457 ARG A O 1
ATOM 3568 N N . SER A 1 458 ? -25.882 -4.372 1.763 1.00 98.06 458 SER A N 1
ATOM 3569 C CA . SER A 1 458 ? -27.197 -3.925 2.274 1.00 98.06 458 SER A CA 1
ATOM 3570 C C . SER A 1 458 ? -27.599 -4.599 3.600 1.00 98.06 458 SER A C 1
ATOM 3572 O O . SER A 1 458 ? -27.902 -3.920 4.587 1.00 98.06 458 SER A O 1
ATOM 3574 N N . GLU A 1 459 ? -27.515 -5.930 3.663 1.00 98.12 459 GLU A N 1
ATOM 3575 C CA . GLU A 1 459 ? -27.823 -6.737 4.852 1.00 98.12 459 GLU A CA 1
ATOM 3576 C C . GLU A 1 459 ? -26.768 -6.605 5.965 1.00 98.12 459 GLU A C 1
ATOM 3578 O O . GLU A 1 459 ? -27.085 -6.800 7.138 1.00 98.12 459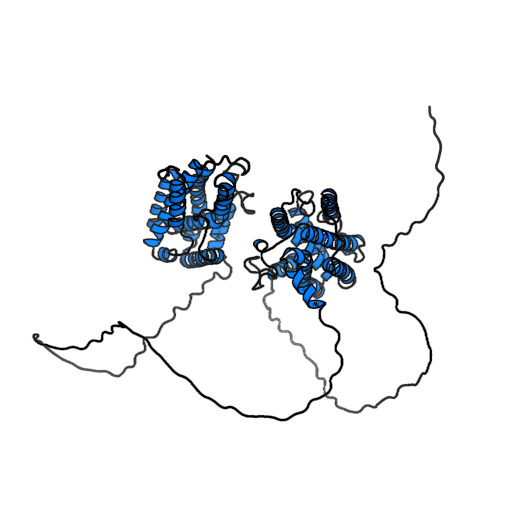 GLU A O 1
ATOM 3583 N N . ALA A 1 460 ? -25.522 -6.246 5.639 1.00 98.06 460 ALA A N 1
ATOM 3584 C CA . ALA A 1 460 ? -24.498 -5.954 6.646 1.00 98.06 460 ALA A CA 1
ATOM 3585 C C . ALA A 1 460 ? -24.807 -4.625 7.356 1.00 98.06 460 ALA A C 1
ATOM 3587 O O . ALA A 1 460 ? -24.906 -4.581 8.580 1.00 98.06 460 ALA A O 1
ATOM 3588 N N . LEU A 1 461 ? -25.089 -3.573 6.580 1.00 98.50 461 LEU A N 1
ATOM 3589 C CA . LEU A 1 461 ? -25.523 -2.271 7.091 1.00 98.50 461 LEU A CA 1
ATOM 3590 C C . LEU A 1 461 ? -26.822 -2.361 7.899 1.00 98.50 461 LEU A C 1
ATOM 3592 O O . LEU A 1 461 ? -26.952 -1.720 8.935 1.00 98.50 461 LEU A O 1
ATOM 3596 N N . LYS A 1 462 ? -27.774 -3.190 7.465 1.00 98.44 462 LYS A N 1
ATOM 3597 C CA . LYS A 1 462 ? -29.021 -3.473 8.192 1.00 98.44 462 LYS A CA 1
ATOM 3598 C C . LYS A 1 462 ? -28.767 -4.055 9.591 1.00 98.44 462 LYS A C 1
ATOM 3600 O O . LYS A 1 462 ? -29.415 -3.619 10.538 1.00 98.44 462 LYS A O 1
ATOM 3605 N N . LYS A 1 463 ? -27.813 -4.988 9.735 1.00 98.50 463 LYS A N 1
ATOM 3606 C CA . LYS A 1 463 ? -27.392 -5.531 11.044 1.00 98.50 463 LYS A CA 1
ATOM 3607 C C . LYS A 1 463 ? -26.769 -4.448 11.926 1.00 98.50 463 LYS A C 1
ATOM 3609 O O . LYS A 1 463 ? -27.108 -4.357 13.101 1.00 98.50 463 LYS A O 1
ATOM 3614 N N . ASP A 1 464 ? -25.896 -3.610 11.365 1.00 98.38 464 ASP A N 1
ATOM 3615 C CA . ASP A 1 464 ? -25.261 -2.521 12.116 1.00 98.38 464 ASP A CA 1
ATOM 3616 C C . ASP A 1 464 ? -26.271 -1.448 12.564 1.00 98.38 464 ASP A C 1
ATOM 3618 O O . ASP A 1 464 ? -26.191 -0.969 13.693 1.00 98.38 464 ASP A O 1
ATOM 3622 N N . LEU A 1 465 ? -27.249 -1.096 11.721 1.00 98.38 465 LEU A N 1
ATOM 3623 C CA . LEU A 1 465 ? -28.312 -0.141 12.060 1.00 98.38 465 LEU A CA 1
ATOM 3624 C C . LEU A 1 465 ? -29.261 -0.683 13.141 1.00 98.38 465 LEU A C 1
ATOM 3626 O O . LEU A 1 465 ? -29.618 0.058 14.054 1.00 98.38 465 LEU A O 1
ATOM 3630 N N . GLU A 1 466 ? -29.631 -1.968 13.096 1.00 98.25 466 GLU A N 1
ATOM 3631 C CA . GLU A 1 466 ? -30.409 -2.578 14.183 1.00 98.25 466 GLU A CA 1
ATOM 3632 C C . GLU A 1 466 ? -29.591 -2.623 15.488 1.00 98.25 466 GLU A C 1
ATOM 3634 O O . GLU A 1 466 ? -30.121 -2.286 16.542 1.00 98.25 466 GLU A O 1
ATOM 3639 N N . TRP A 1 467 ? -28.280 -2.891 15.430 1.00 97.69 467 TRP A N 1
ATOM 3640 C CA . TRP A 1 467 ? -27.400 -2.791 16.603 1.00 97.69 467 TRP A CA 1
ATOM 3641 C C . TRP A 1 467 ? -27.348 -1.368 17.194 1.00 97.69 467 TRP A C 1
ATOM 3643 O O . TRP A 1 467 ? -27.436 -1.207 18.411 1.00 97.69 467 TRP A O 1
ATOM 3653 N N . PHE A 1 468 ? -27.266 -0.312 16.373 1.00 97.75 468 PHE A N 1
ATOM 3654 C CA . PHE A 1 468 ? -27.349 1.074 16.870 1.00 97.75 468 PHE A CA 1
ATOM 3655 C C . PHE A 1 468 ? -28.694 1.372 17.555 1.00 97.75 468 PHE A C 1
ATOM 3657 O O . PHE A 1 468 ? -28.731 2.075 18.567 1.00 97.75 468 PHE A O 1
ATOM 3664 N N . LYS A 1 469 ? -29.788 0.809 17.038 1.00 97.44 469 LYS A N 1
ATOM 3665 C CA . LYS A 1 469 ? -31.130 0.899 17.626 1.00 97.44 469 LYS A CA 1
ATOM 3666 C C . LYS A 1 469 ? -31.236 0.121 18.946 1.00 97.44 469 LYS A C 1
ATOM 3668 O O . LYS A 1 469 ? -31.838 0.630 19.888 1.00 97.44 469 LYS A O 1
ATOM 3673 N N . GLU A 1 470 ? -30.578 -1.034 19.073 1.00 97.44 470 GLU A N 1
ATOM 3674 C CA . GLU A 1 470 ? -30.396 -1.740 20.356 1.00 97.44 470 GLU A CA 1
ATOM 3675 C C . GLU A 1 470 ? -29.582 -0.914 21.369 1.00 97.44 470 GLU A C 1
ATOM 3677 O O . GLU A 1 470 ? -29.863 -0.973 22.565 1.00 97.44 470 GLU A O 1
ATOM 3682 N N . GLN A 1 471 ? -28.617 -0.100 20.915 1.00 95.50 471 GLN A N 1
ATOM 3683 C CA . GLN A 1 471 ? -27.907 0.865 21.776 1.00 95.50 471 GLN A CA 1
ATOM 3684 C C . GLN A 1 471 ? -28.755 2.111 22.126 1.00 95.50 471 GLN A C 1
ATOM 3686 O O . GLN A 1 471 ? -28.271 3.011 22.812 1.00 95.50 471 GLN A O 1
ATOM 3691 N N . GLY A 1 472 ? -30.016 2.182 21.682 1.00 96.31 472 GLY A N 1
ATOM 3692 C CA . GLY A 1 472 ? -30.946 3.269 21.994 1.00 96.31 472 GLY A CA 1
ATOM 3693 C C . GLY A 1 472 ? -30.870 4.484 21.065 1.00 96.31 472 GLY A C 1
ATOM 3694 O O . GLY A 1 472 ? -31.459 5.517 21.383 1.00 96.31 472 GLY A O 1
ATOM 3695 N N . HIS A 1 473 ? -30.176 4.398 19.925 1.00 97.06 473 HIS A N 1
ATOM 3696 C CA . HIS A 1 473 ? -30.166 5.478 18.937 1.00 97.06 473 HIS A CA 1
ATOM 3697 C C . HIS A 1 473 ? -31.393 5.429 18.016 1.00 97.06 473 HIS A C 1
ATOM 3699 O O . HIS A 1 473 ? -31.757 4.378 17.487 1.00 97.06 473 HIS A O 1
ATOM 3705 N N . THR A 1 474 ? -31.988 6.593 17.750 1.00 96.25 474 THR A N 1
ATOM 3706 C CA . THR A 1 474 ? -32.973 6.749 16.674 1.00 96.25 474 THR A CA 1
ATOM 3707 C C . THR A 1 474 ? -32.273 6.639 15.322 1.00 96.25 474 THR A C 1
ATOM 3709 O O . THR A 1 474 ? -31.345 7.398 15.040 1.00 96.25 474 THR A O 1
ATOM 3712 N N . ILE A 1 475 ? -32.732 5.719 14.476 1.00 97.56 475 ILE A N 1
ATOM 3713 C CA . ILE A 1 475 ? -32.264 5.602 13.092 1.00 97.56 475 ILE A CA 1
ATOM 3714 C C . ILE A 1 475 ? -33.010 6.646 12.242 1.00 97.56 475 ILE A C 1
ATOM 3716 O O . ILE A 1 475 ? -34.241 6.669 12.298 1.00 97.56 475 ILE A O 1
ATOM 3720 N N . PRO A 1 476 ? -32.313 7.530 11.504 1.00 96.62 476 PRO A N 1
ATOM 3721 C CA . PRO A 1 476 ? -32.961 8.509 10.636 1.00 96.62 476 PRO A CA 1
ATOM 3722 C C . PRO A 1 476 ? -33.520 7.853 9.365 1.00 96.62 476 PRO A C 1
ATOM 3724 O O . PRO A 1 476 ? -33.072 6.783 8.956 1.00 96.62 476 PRO A O 1
ATOM 3727 N N . GLU A 1 477 ? -34.459 8.533 8.710 1.00 96.62 477 GLU A N 1
ATOM 3728 C CA . GLU A 1 477 ? -34.849 8.213 7.331 1.00 96.62 477 GLU A CA 1
ATOM 3729 C C . GLU A 1 477 ? -33.734 8.607 6.336 1.00 96.62 477 GLU A C 1
ATOM 3731 O O . GLU A 1 477 ? -32.934 9.499 6.645 1.00 96.62 477 GLU A O 1
ATOM 3736 N N . PRO A 1 478 ? -33.674 7.990 5.137 1.00 97.44 478 PRO A N 1
ATOM 3737 C CA . PRO A 1 478 ? -32.715 8.361 4.098 1.00 97.44 478 PRO A CA 1
ATOM 3738 C C . PRO A 1 478 ? -32.792 9.840 3.696 1.00 97.44 478 PRO A C 1
ATOM 3740 O O . PRO A 1 478 ? -33.868 10.421 3.545 1.00 97.44 478 PRO A O 1
ATOM 3743 N N . SER A 1 479 ? -31.628 10.450 3.498 1.00 97.06 479 SER A N 1
ATOM 3744 C CA . SER A 1 479 ? -31.462 11.872 3.215 1.00 97.06 479 SER A CA 1
ATOM 3745 C C . SER A 1 479 ? -31.613 12.203 1.725 1.00 97.06 479 SER A C 1
ATOM 3747 O O . SER A 1 479 ? -31.695 11.324 0.860 1.00 97.06 479 SER A O 1
ATOM 3749 N N . ALA A 1 480 ? -31.615 13.501 1.398 1.00 97.38 480 ALA A N 1
ATOM 3750 C CA . ALA A 1 480 ? -31.618 13.963 0.011 1.00 97.38 480 ALA A CA 1
ATOM 3751 C C . ALA A 1 480 ? -30.398 13.444 -0.793 1.00 97.38 480 ALA A C 1
ATOM 3753 O O . ALA A 1 480 ? -30.624 12.882 -1.863 1.00 97.38 480 ALA A O 1
ATOM 3754 N N . PRO A 1 481 ? -29.138 13.525 -0.311 1.00 96.56 481 PRO A N 1
ATOM 3755 C CA . PRO A 1 481 ? -28.002 12.818 -0.913 1.00 96.56 481 PRO A CA 1
ATOM 3756 C C . PRO A 1 481 ? -28.232 11.326 -1.202 1.00 96.56 481 PRO A C 1
ATOM 3758 O O . PRO A 1 481 ? -28.014 10.897 -2.336 1.00 96.56 481 PRO A O 1
ATOM 3761 N N . GLY A 1 482 ? -28.702 10.543 -0.222 1.00 97.12 482 GLY A N 1
ATOM 3762 C CA . GLY A 1 482 ? -28.935 9.101 -0.389 1.00 97.12 482 GLY A CA 1
ATOM 3763 C C . GLY A 1 482 ? -30.007 8.790 -1.433 1.00 97.12 482 GLY A C 1
ATOM 3764 O O . GLY A 1 482 ? -29.771 8.040 -2.380 1.00 97.12 482 GLY A O 1
ATOM 3765 N N . THR A 1 483 ? -31.174 9.422 -1.299 1.00 98.31 483 THR A N 1
ATOM 3766 C CA . THR A 1 483 ? -32.315 9.237 -2.214 1.00 98.31 483 THR A CA 1
ATOM 3767 C C . THR A 1 483 ? -32.034 9.740 -3.630 1.00 98.31 483 THR A C 1
ATOM 3769 O O . THR A 1 483 ? -32.408 9.071 -4.595 1.00 98.31 483 THR A O 1
ATOM 3772 N N . THR A 1 484 ? -31.317 10.859 -3.786 1.00 98.38 484 THR A N 1
ATOM 3773 C CA . THR A 1 484 ? -30.932 11.376 -5.111 1.00 98.38 484 THR A CA 1
ATOM 3774 C C . THR A 1 484 ? -29.943 10.433 -5.790 1.00 98.38 484 THR A C 1
ATOM 3776 O O . THR A 1 484 ? -30.068 10.182 -6.987 1.00 98.38 484 THR A O 1
ATOM 3779 N N . TYR A 1 485 ? -28.983 9.870 -5.044 1.00 98.50 485 TYR A N 1
ATOM 3780 C CA . TYR A 1 485 ? -28.021 8.941 -5.633 1.00 98.50 485 TYR A CA 1
ATOM 3781 C C . TYR A 1 485 ? -28.682 7.612 -6.031 1.00 98.50 485 TYR A C 1
ATOM 3783 O O . TYR A 1 485 ? -28.477 7.146 -7.147 1.00 98.50 485 TYR A O 1
ATOM 3791 N N . ALA A 1 486 ? -29.545 7.048 -5.182 1.00 98.62 486 ALA A N 1
ATOM 3792 C CA . ALA A 1 486 ? -30.342 5.870 -5.532 1.00 98.62 486 ALA A CA 1
ATOM 3793 C C . ALA A 1 486 ? -31.194 6.095 -6.798 1.00 98.62 486 ALA A C 1
ATOM 3795 O O . ALA A 1 486 ? -31.170 5.276 -7.713 1.00 98.62 486 ALA A O 1
ATOM 3796 N N . SER A 1 487 ? -31.865 7.248 -6.899 1.00 98.56 487 SER A N 1
ATOM 3797 C CA . SER A 1 487 ? -32.662 7.619 -8.082 1.00 98.56 487 SER A CA 1
ATOM 3798 C C . SER A 1 487 ? -31.823 7.689 -9.365 1.00 98.56 487 SER A C 1
ATOM 3800 O O . SER A 1 487 ? -32.270 7.231 -10.413 1.00 98.56 487 SER A O 1
ATOM 3802 N N . LEU A 1 488 ? -30.594 8.218 -9.284 1.00 98.56 488 LEU A N 1
ATOM 3803 C CA . LEU A 1 488 ? -29.665 8.234 -10.418 1.00 98.56 488 LEU A CA 1
ATOM 3804 C C . LEU A 1 488 ? -29.232 6.817 -10.818 1.00 98.56 488 LEU A C 1
ATOM 3806 O O . LEU A 1 488 ? -29.159 6.520 -12.004 1.00 98.56 488 LEU A O 1
ATOM 3810 N N . LEU A 1 489 ? -28.937 5.941 -9.854 1.00 98.56 489 LEU A N 1
ATOM 3811 C CA . LEU A 1 489 ? -28.492 4.574 -10.142 1.00 98.56 489 LEU A CA 1
ATOM 3812 C C . LEU A 1 489 ? -29.579 3.758 -10.854 1.00 98.56 489 LEU A C 1
ATOM 3814 O O . LEU A 1 489 ? -29.258 3.056 -11.810 1.00 98.56 489 LEU A O 1
ATOM 3818 N N . GLU A 1 490 ? -30.845 3.906 -10.452 1.00 98.31 490 GLU A N 1
ATOM 3819 C CA . GLU A 1 490 ? -31.994 3.361 -11.190 1.00 98.31 490 GLU A CA 1
ATOM 3820 C C . GLU A 1 490 ? -32.035 3.900 -12.629 1.00 98.31 490 GLU A C 1
ATOM 3822 O O . GLU A 1 490 ? -32.036 3.113 -13.576 1.00 98.31 490 GLU A O 1
ATOM 3827 N N . GLU A 1 491 ? -31.992 5.227 -12.810 1.00 98.06 491 GLU A N 1
ATOM 3828 C CA . GLU A 1 491 ? -32.061 5.863 -14.132 1.00 98.06 491 GLU A CA 1
ATOM 3829 C C . GLU A 1 491 ? -30.927 5.418 -15.072 1.00 98.06 491 GLU A C 1
ATOM 3831 O O . GLU A 1 491 ? -31.184 5.080 -16.231 1.00 98.06 491 GLU A O 1
ATOM 3836 N N . LEU A 1 492 ? -29.685 5.373 -14.578 1.00 98.06 492 LEU A N 1
ATOM 3837 C CA . LEU A 1 492 ? -28.546 4.868 -15.345 1.00 98.06 492 LEU A CA 1
ATOM 3838 C C . LEU A 1 492 ? -28.716 3.379 -15.663 1.00 98.06 492 LEU A C 1
ATOM 3840 O O . LEU A 1 492 ? -28.407 2.958 -16.771 1.00 98.06 492 LEU A O 1
ATOM 3844 N N . SER A 1 493 ? -29.255 2.571 -14.746 1.00 97.62 493 SER A N 1
ATOM 3845 C CA . SER A 1 493 ? -29.378 1.128 -14.977 1.00 97.62 493 SER A CA 1
ATOM 3846 C C . SER A 1 493 ? -30.292 0.749 -16.147 1.00 97.62 493 SER A C 1
ATOM 3848 O O . SER A 1 493 ? -30.054 -0.288 -16.771 1.00 97.62 493 SER A O 1
ATOM 3850 N N . GLU A 1 494 ? -31.286 1.591 -16.454 1.00 94.62 494 GLU A N 1
ATOM 3851 C CA . GLU A 1 494 ? -32.218 1.419 -17.574 1.00 94.62 494 GLU A CA 1
ATOM 3852 C C . GLU A 1 494 ? -31.755 2.118 -18.863 1.00 94.62 494 GLU A C 1
ATOM 3854 O O . GLU A 1 494 ? -32.024 1.618 -19.957 1.00 94.62 494 GLU A O 1
ATOM 3859 N N . LYS A 1 495 ? -31.089 3.279 -18.757 1.00 96.62 495 LYS A N 1
ATOM 3860 C CA . LYS A 1 495 ? -30.773 4.150 -19.909 1.00 96.62 495 LYS A CA 1
ATOM 3861 C C . LYS A 1 495 ? -29.314 4.111 -20.357 1.00 96.62 495 LYS A C 1
ATOM 3863 O O . LYS A 1 495 ? -29.042 4.392 -21.520 1.00 96.62 495 LYS A O 1
ATOM 3868 N N . ASP A 1 496 ? -28.396 3.808 -19.445 1.00 97.50 496 ASP A N 1
ATOM 3869 C CA . ASP A 1 496 ? -26.948 3.937 -19.628 1.00 97.50 496 ASP A CA 1
ATOM 3870 C C . ASP A 1 496 ? -26.182 2.864 -18.818 1.00 97.50 496 ASP A C 1
ATOM 3872 O O . ASP A 1 496 ? -25.604 3.137 -17.754 1.00 97.50 496 ASP A O 1
ATOM 3876 N N . PRO A 1 497 ? -26.193 1.598 -19.281 1.00 96.88 497 PRO A N 1
ATOM 3877 C CA . PRO A 1 497 ? -25.610 0.487 -18.528 1.00 96.88 497 PRO A CA 1
ATOM 3878 C C . PRO A 1 497 ? -24.106 0.622 -18.258 1.00 96.88 497 PRO A C 1
ATOM 3880 O O . PRO A 1 497 ? -23.588 0.088 -17.277 1.00 96.88 497 PRO A O 1
ATOM 3883 N N . GLN A 1 498 ? -23.399 1.339 -19.126 1.00 97.50 498 GLN A N 1
ATOM 3884 C CA . GLN A 1 498 ? -21.972 1.620 -19.063 1.00 97.50 498 GLN A CA 1
ATOM 3885 C C . GLN A 1 498 ? -21.677 2.621 -17.932 1.00 97.50 498 GLN A C 1
ATOM 3887 O O . GLN A 1 498 ? -20.793 2.368 -17.104 1.00 97.50 498 GLN A O 1
ATOM 3892 N N . ALA A 1 499 ? -22.463 3.699 -17.821 1.00 97.88 499 ALA A N 1
ATOM 3893 C CA . ALA A 1 499 ? -22.427 4.611 -16.679 1.00 97.88 499 ALA A CA 1
ATOM 3894 C C . ALA A 1 499 ? -22.768 3.902 -15.360 1.00 97.88 499 ALA A C 1
ATOM 3896 O O . ALA A 1 499 ? -22.038 4.044 -14.374 1.00 97.88 499 ALA A O 1
ATOM 3897 N N . PHE A 1 500 ? -23.824 3.078 -15.338 1.00 98.38 500 PHE A N 1
ATOM 3898 C CA . PHE A 1 500 ? -24.186 2.296 -14.152 1.00 98.38 500 PHE A CA 1
ATOM 3899 C C . PHE A 1 500 ? -23.021 1.413 -13.668 1.00 98.38 500 PHE A C 1
ATOM 3901 O O . PHE A 1 500 ? -22.690 1.418 -12.481 1.00 98.38 500 PHE A O 1
ATOM 3908 N N . ILE A 1 501 ? -22.341 0.706 -14.579 1.00 97.94 501 ILE A N 1
ATOM 3909 C CA . ILE A 1 501 ? -21.185 -0.137 -14.239 1.00 97.94 501 ILE A CA 1
ATOM 3910 C C . ILE A 1 501 ? -19.995 0.687 -13.710 1.00 97.94 501 ILE A C 1
ATOM 3912 O O . ILE A 1 501 ? -19.295 0.224 -12.803 1.00 97.94 501 ILE A O 1
ATOM 3916 N N . CYS A 1 502 ? -19.786 1.920 -14.188 1.00 97.94 502 CYS A N 1
ATOM 3917 C CA . CYS A 1 502 ? -18.799 2.831 -13.596 1.00 97.94 502 CYS A CA 1
ATOM 3918 C C . CYS A 1 502 ? -19.123 3.150 -12.131 1.00 97.94 502 CYS A C 1
ATOM 3920 O O . CYS A 1 502 ? -18.256 3.050 -11.256 1.00 97.94 502 CYS A O 1
ATOM 3922 N N . HIS A 1 503 ? -20.378 3.495 -11.848 1.00 98.31 503 HIS A N 1
ATOM 3923 C CA . HIS A 1 503 ? -20.831 3.788 -10.494 1.00 98.31 503 HIS A CA 1
ATOM 3924 C C . HIS A 1 503 ? -20.755 2.554 -9.577 1.00 98.31 503 HIS A C 1
ATOM 3926 O O . HIS A 1 503 ? -20.214 2.651 -8.473 1.00 98.31 503 HIS A O 1
ATOM 3932 N N . PHE A 1 504 ? -21.192 1.380 -10.050 1.00 98.12 504 PHE A N 1
ATOM 3933 C CA . PHE A 1 504 ? -21.054 0.097 -9.348 1.00 98.12 504 PHE A CA 1
ATOM 3934 C C . PHE A 1 504 ? -19.590 -0.173 -8.962 1.00 98.12 504 PHE A C 1
ATOM 3936 O O . PHE A 1 504 ? -19.283 -0.401 -7.788 1.00 98.12 504 PHE A O 1
ATOM 3943 N N . TYR A 1 505 ? -18.666 -0.085 -9.929 1.00 97.50 505 TYR A N 1
ATOM 3944 C CA . TYR A 1 505 ? -17.233 -0.268 -9.690 1.00 97.50 505 TYR A CA 1
ATOM 3945 C C . TYR A 1 505 ? -16.717 0.697 -8.618 1.00 97.50 505 TYR A C 1
ATOM 3947 O O . TYR A 1 505 ? -16.127 0.266 -7.626 1.00 97.50 505 TYR A O 1
ATOM 3955 N N . ASN A 1 506 ? -16.957 1.998 -8.786 1.00 95.31 506 ASN A N 1
ATOM 3956 C CA . ASN A 1 506 ? -16.392 3.003 -7.895 1.00 95.31 506 ASN A CA 1
ATOM 3957 C C . ASN A 1 506 ? -16.943 2.893 -6.466 1.00 95.31 506 ASN A C 1
ATOM 3959 O O . ASN A 1 506 ? -16.158 2.982 -5.523 1.00 95.31 506 ASN A O 1
ATOM 3963 N N . VAL A 1 507 ? -18.242 2.632 -6.280 1.00 96.06 507 VAL A N 1
ATOM 3964 C CA . VAL A 1 507 ? -18.848 2.487 -4.943 1.00 96.06 507 VAL A CA 1
ATOM 3965 C C . VAL A 1 507 ? -18.272 1.279 -4.190 1.00 96.06 507 VAL A C 1
ATOM 3967 O O . VAL A 1 507 ? -17.781 1.440 -3.067 1.00 96.06 507 VAL A O 1
ATOM 3970 N N . TYR A 1 508 ? -18.244 0.085 -4.796 1.00 96.38 508 TYR A N 1
ATOM 3971 C CA . TYR A 1 508 ? -17.691 -1.101 -4.127 1.00 96.38 508 TYR A CA 1
ATOM 3972 C C . TYR A 1 508 ? -16.173 -0.993 -3.910 1.00 96.38 508 TYR A C 1
ATOM 3974 O O . TYR A 1 508 ? -15.686 -1.237 -2.801 1.00 96.38 508 TYR A O 1
ATOM 3982 N N . PHE A 1 509 ? -15.398 -0.586 -4.922 1.00 93.38 509 PHE A N 1
ATOM 3983 C CA . PHE A 1 509 ? -13.937 -0.554 -4.803 1.00 93.38 509 PHE A CA 1
ATOM 3984 C C . PHE A 1 509 ? -13.462 0.556 -3.849 1.00 93.38 509 PHE A C 1
ATOM 3986 O O . PHE A 1 509 ? -12.584 0.292 -3.022 1.00 93.38 509 PHE A O 1
ATOM 3993 N N . ALA A 1 510 ? -14.079 1.746 -3.853 1.00 88.44 510 ALA A N 1
ATOM 3994 C CA . ALA A 1 510 ? -13.747 2.802 -2.890 1.00 88.44 510 ALA A CA 1
ATOM 3995 C C . ALA A 1 510 ? -14.067 2.392 -1.442 1.00 88.44 510 ALA A C 1
ATOM 3997 O O . ALA A 1 510 ? -13.273 2.673 -0.539 1.00 88.44 510 ALA A O 1
ATOM 3998 N N . HIS A 1 511 ? -15.171 1.671 -1.202 1.00 91.81 511 HIS A N 1
ATOM 3999 C CA . HIS A 1 511 ? -15.508 1.159 0.132 1.00 91.81 511 HIS A CA 1
ATOM 4000 C C . HIS A 1 511 ? -14.455 0.173 0.663 1.00 91.81 511 HIS A C 1
ATOM 4002 O O . HIS A 1 511 ? -13.964 0.324 1.786 1.00 91.81 511 HIS A O 1
ATOM 4008 N N . THR A 1 512 ? -14.027 -0.789 -0.163 1.00 83.94 512 THR A N 1
ATOM 4009 C CA . THR A 1 512 ? -13.038 -1.812 0.244 1.00 83.94 512 THR A CA 1
ATOM 4010 C C . THR A 1 512 ? -11.645 -1.258 0.575 1.00 83.94 512 THR A C 1
ATOM 4012 O O . THR A 1 512 ? -10.893 -1.919 1.295 1.00 83.94 512 THR A O 1
ATOM 4015 N N . ALA A 1 513 ? -11.311 -0.045 0.117 1.00 77.44 513 ALA A N 1
ATOM 4016 C CA . ALA A 1 513 ? -10.051 0.639 0.413 1.00 77.44 513 ALA A CA 1
ATOM 4017 C C . ALA A 1 513 ? -10.241 1.853 1.346 1.00 77.44 513 ALA A C 1
ATOM 4019 O O . ALA A 1 513 ? -9.909 1.793 2.534 1.00 77.44 513 ALA A O 1
ATOM 4020 N N . GLY A 1 514 ? -10.788 2.955 0.824 1.00 75.94 514 GLY A N 1
ATOM 4021 C CA . GLY A 1 514 ? -10.995 4.203 1.563 1.00 75.94 514 GLY A CA 1
ATOM 4022 C C . GLY A 1 514 ? -12.066 4.082 2.648 1.00 75.94 514 GLY A C 1
ATOM 4023 O O . GLY A 1 514 ? -11.853 4.540 3.772 1.00 75.94 514 GLY A O 1
ATOM 4024 N N . GLY A 1 515 ? -13.174 3.392 2.353 1.00 85.06 515 GLY A N 1
ATOM 4025 C CA . GLY A 1 515 ? -14.260 3.154 3.310 1.00 85.06 515 GLY A CA 1
ATOM 4026 C C . GLY A 1 515 ? -13.776 2.464 4.585 1.00 85.06 515 GLY A C 1
ATOM 4027 O O . GLY A 1 515 ? -14.055 2.945 5.682 1.00 85.06 515 GLY A O 1
ATOM 4028 N N . ARG A 1 516 ? -12.953 1.412 4.466 1.00 84.38 516 ARG A N 1
ATOM 4029 C CA . ARG A 1 516 ? -12.334 0.723 5.619 1.00 84.38 516 ARG A CA 1
ATOM 4030 C C . ARG A 1 516 ? -11.452 1.635 6.477 1.00 84.38 516 ARG A C 1
ATOM 4032 O O . ARG A 1 516 ? -11.487 1.532 7.702 1.00 84.38 516 ARG A O 1
ATOM 4039 N N . MET A 1 517 ? -10.677 2.539 5.868 1.00 82.38 517 MET A N 1
ATOM 4040 C CA . MET A 1 517 ? -9.877 3.521 6.616 1.00 82.38 517 MET A CA 1
ATOM 4041 C C . MET A 1 517 ? -10.773 4.465 7.430 1.00 82.38 517 MET A C 1
ATOM 4043 O O . MET A 1 517 ? -10.444 4.788 8.572 1.00 82.38 517 MET A O 1
ATOM 4047 N N . ILE A 1 518 ? -11.880 4.926 6.843 1.00 83.00 518 ILE A N 1
ATOM 4048 C CA . ILE A 1 518 ? -12.839 5.815 7.510 1.00 83.00 518 ILE A CA 1
ATOM 4049 C C . ILE A 1 518 ? -13.543 5.057 8.642 1.00 83.00 518 ILE A C 1
ATOM 4051 O O . ILE A 1 518 ? -13.516 5.518 9.780 1.00 83.00 518 ILE A O 1
ATOM 4055 N N . GLY A 1 519 ? -14.056 3.855 8.366 1.00 87.56 519 GLY A N 1
ATOM 4056 C CA . GLY A 1 519 ? -14.691 2.974 9.348 1.00 87.56 519 GLY A CA 1
ATOM 4057 C C . GLY A 1 519 ? -13.818 2.696 10.568 1.00 87.56 519 GLY A C 1
ATOM 4058 O O . GLY A 1 519 ? -14.283 2.848 11.695 1.00 87.56 519 GLY A O 1
ATOM 4059 N N . LYS A 1 520 ? -12.527 2.391 10.365 1.00 86.94 520 LYS A N 1
ATOM 4060 C CA . LYS A 1 520 ? -11.573 2.220 11.470 1.00 86.94 520 LYS A CA 1
ATOM 4061 C C . LYS A 1 520 ? -11.473 3.486 12.337 1.00 86.94 520 LYS A C 1
ATOM 4063 O O . LYS A 1 520 ? -11.600 3.395 13.553 1.00 86.94 520 LYS A O 1
ATOM 4068 N N . LYS A 1 521 ? -11.303 4.665 11.726 1.00 84.62 521 LYS A N 1
ATOM 4069 C CA . LYS A 1 521 ? -11.163 5.948 12.445 1.00 84.62 521 LYS A CA 1
ATOM 4070 C C . LYS A 1 521 ? -12.426 6.341 13.215 1.00 84.62 521 LYS A C 1
ATOM 4072 O O . LYS A 1 521 ? -12.325 6.853 14.326 1.00 84.62 521 LYS A O 1
ATOM 4077 N N . VAL A 1 522 ? -13.605 6.096 12.639 1.00 88.69 522 VAL A N 1
ATOM 4078 C CA . VAL A 1 522 ? -14.897 6.302 13.313 1.00 88.69 522 VAL A CA 1
ATOM 4079 C C . VAL A 1 522 ? -15.037 5.332 14.489 1.00 88.69 522 VAL A C 1
ATOM 4081 O O . VAL A 1 522 ? -15.356 5.751 15.599 1.00 88.69 522 VAL A O 1
ATOM 4084 N N . SER A 1 523 ? -14.713 4.055 14.276 1.00 90.44 523 SER A N 1
ATOM 4085 C CA . SER A 1 523 ? -14.742 3.022 15.313 1.00 90.44 523 SER A CA 1
ATOM 4086 C C . SER A 1 523 ? -13.837 3.363 16.506 1.00 90.44 523 SER A C 1
ATOM 4088 O O . SER A 1 523 ? -14.274 3.294 17.656 1.00 90.44 523 SER A O 1
ATOM 4090 N N . GLU A 1 524 ? -12.607 3.811 16.238 1.00 88.94 524 GLU A N 1
ATOM 4091 C CA . GLU A 1 524 ? -11.631 4.235 17.249 1.00 88.94 524 GLU A CA 1
ATOM 4092 C C . GLU A 1 524 ? -12.059 5.490 18.027 1.00 88.94 524 GLU A C 1
ATOM 4094 O O . GLU A 1 524 ? -11.786 5.562 19.224 1.00 88.94 524 GLU A O 1
ATOM 4099 N N . LYS A 1 525 ? -12.720 6.463 17.378 1.00 88.69 525 LYS A N 1
ATOM 4100 C CA . LYS A 1 525 ? -13.126 7.736 18.004 1.00 88.69 525 LYS A CA 1
ATOM 4101 C C . LYS A 1 525 ? -14.474 7.689 18.734 1.00 88.69 525 LYS A C 1
ATOM 4103 O O . LYS A 1 525 ? -14.573 8.299 19.792 1.00 88.69 525 LYS A O 1
ATOM 4108 N N . ILE A 1 526 ? -15.507 7.051 18.168 1.00 91.50 526 ILE A N 1
ATOM 4109 C CA . ILE A 1 526 ? -16.895 7.171 18.672 1.00 91.50 526 ILE A CA 1
ATOM 4110 C C . ILE A 1 526 ? -17.635 5.846 18.916 1.00 91.50 526 ILE A C 1
ATOM 4112 O O . ILE A 1 526 ? -18.702 5.879 19.520 1.00 91.50 526 ILE A O 1
ATOM 4116 N N . LEU A 1 527 ? -17.099 4.686 18.504 1.00 92.12 527 LEU A N 1
ATOM 4117 C CA . LEU A 1 527 ? -17.759 3.374 18.696 1.00 92.12 527 LEU A CA 1
ATOM 4118 C C . LEU A 1 527 ? -16.986 2.428 19.633 1.00 92.12 527 LEU A C 1
ATOM 4120 O O . LEU A 1 527 ? -17.162 1.213 19.562 1.00 92.12 527 LEU A O 1
ATOM 4124 N N . ASN A 1 528 ? -16.095 2.949 20.484 1.00 89.62 528 ASN A N 1
ATOM 4125 C CA . ASN A 1 528 ? -15.294 2.159 21.433 1.00 89.62 528 ASN A CA 1
ATOM 4126 C C . ASN A 1 528 ? -14.552 0.963 20.790 1.00 89.62 528 ASN A C 1
ATOM 4128 O O . ASN A 1 528 ? -14.410 -0.094 21.403 1.00 89.62 528 ASN A O 1
ATOM 4132 N N . LYS A 1 529 ? -14.066 1.129 19.550 1.00 89.69 529 LYS A N 1
ATOM 4133 C CA . LYS A 1 529 ? -13.403 0.097 18.727 1.00 89.69 529 LYS A CA 1
ATOM 4134 C C . LYS A 1 529 ? -14.308 -1.069 18.268 1.00 89.69 529 LYS A C 1
ATOM 4136 O O . LYS A 1 529 ? -13.789 -2.087 17.812 1.00 89.69 529 LYS A O 1
ATOM 4141 N N . LYS A 1 530 ? -15.646 -0.941 18.318 1.00 91.56 530 LYS A N 1
ATOM 4142 C CA . LYS A 1 530 ? -16.584 -1.878 17.657 1.00 91.56 530 LYS A CA 1
ATOM 4143 C C . LYS A 1 530 ? -16.371 -1.844 16.144 1.00 91.56 530 LYS A C 1
ATOM 4145 O O . LYS A 1 530 ? -16.646 -0.835 15.494 1.00 91.56 530 LYS A O 1
ATOM 4150 N N . GLU A 1 531 ? -15.919 -2.953 15.568 1.00 92.44 531 GLU A N 1
ATOM 4151 C CA . GLU A 1 531 ? -15.914 -3.136 14.116 1.00 92.44 531 GLU A CA 1
ATOM 4152 C C . GLU A 1 531 ? -17.330 -3.498 13.637 1.00 92.44 531 GLU A C 1
ATOM 4154 O O . GLU A 1 531 ? -17.942 -4.461 14.120 1.00 92.44 531 GLU A O 1
ATOM 4159 N N . LEU A 1 532 ? -17.858 -2.697 12.711 1.00 96.31 532 LEU A N 1
ATOM 4160 C CA . LEU A 1 532 ? -19.166 -2.880 12.078 1.00 96.31 532 LEU A CA 1
ATOM 4161 C C . LEU A 1 532 ? -19.120 -3.951 10.978 1.00 96.31 532 LEU A C 1
ATOM 4163 O O . LEU A 1 532 ? -18.098 -4.116 10.307 1.00 96.31 532 LEU A O 1
ATOM 4167 N N . GLU A 1 533 ? -20.225 -4.668 10.784 1.00 97.44 533 GLU A N 1
ATOM 4168 C CA . GLU A 1 533 ? -20.357 -5.739 9.786 1.00 97.44 533 GLU A CA 1
ATOM 4169 C C . GLU A 1 533 ? -20.196 -5.206 8.352 1.00 97.44 533 GLU A C 1
ATOM 4171 O O . GLU A 1 533 ? -19.646 -5.886 7.487 1.00 97.44 533 GLU A O 1
ATOM 4176 N N . PHE A 1 534 ? -20.569 -3.946 8.115 1.00 97.50 534 PHE A N 1
ATOM 4177 C CA . PHE A 1 534 ? -20.343 -3.201 6.874 1.00 97.50 534 PHE A CA 1
ATOM 4178 C C . PHE A 1 534 ? -18.894 -3.279 6.346 1.00 97.50 534 PHE A C 1
ATOM 4180 O O . PHE A 1 534 ? -18.684 -3.283 5.126 1.00 97.50 534 PHE A O 1
ATOM 4187 N N . TYR A 1 535 ? -17.899 -3.405 7.236 1.00 95.31 535 TYR A N 1
ATOM 4188 C CA . TYR A 1 535 ? -16.467 -3.509 6.905 1.00 95.31 535 TYR A CA 1
ATOM 4189 C C . TYR A 1 535 ? -15.893 -4.934 7.010 1.00 95.31 535 TYR A C 1
ATOM 4191 O O . TYR A 1 535 ? -14.669 -5.099 7.003 1.00 95.31 535 TYR A O 1
ATOM 4199 N N . LYS A 1 536 ? -16.749 -5.959 7.100 1.00 93.62 536 LYS A N 1
ATOM 4200 C CA . LYS A 1 536 ? -16.364 -7.376 7.163 1.00 93.62 536 LYS A CA 1
ATOM 4201 C C . LYS A 1 536 ? -16.872 -8.127 5.937 1.00 93.62 536 LYS A C 1
ATOM 4203 O O . LYS A 1 536 ? -17.986 -7.902 5.472 1.00 93.62 536 LYS A O 1
ATOM 4208 N N . TRP A 1 537 ? -16.054 -9.033 5.420 1.00 92.62 537 TRP A N 1
ATOM 4209 C CA . TRP A 1 537 ? -16.369 -9.850 4.249 1.00 92.62 537 TRP A CA 1
ATOM 4210 C C . TRP A 1 537 ? -16.177 -11.322 4.593 1.00 92.62 537 TRP A C 1
ATOM 4212 O O . TRP A 1 537 ? -15.243 -11.671 5.316 1.00 92.62 537 TRP A O 1
ATOM 4222 N N . GLU A 1 538 ? -17.054 -12.177 4.076 1.00 89.38 538 GLU A N 1
ATOM 4223 C CA . GLU A 1 538 ? -16.908 -13.624 4.203 1.00 89.38 538 GLU A CA 1
ATOM 4224 C C . GLU A 1 538 ? -15.919 -14.120 3.136 1.00 89.38 538 GLU A C 1
ATOM 4226 O O . GLU A 1 538 ? -16.070 -13.848 1.947 1.00 89.38 538 GLU A O 1
ATOM 4231 N N . GLY A 1 539 ? -14.861 -14.816 3.562 1.00 84.94 539 GLY A N 1
ATOM 4232 C CA . GLY A 1 539 ? -13.782 -15.258 2.673 1.00 84.94 539 GLY A CA 1
ATOM 4233 C C . GLY A 1 539 ? -12.693 -14.204 2.415 1.00 84.94 539 GLY A C 1
ATOM 4234 O O . GLY A 1 539 ? -12.465 -13.288 3.205 1.00 84.94 539 GLY A O 1
ATOM 4235 N N . ASN A 1 540 ? -11.939 -14.377 1.327 1.00 87.25 540 ASN A N 1
ATOM 4236 C CA . ASN A 1 540 ? -10.764 -13.559 1.021 1.00 87.25 540 ASN A CA 1
ATOM 4237 C C . ASN A 1 540 ? -11.124 -12.381 0.104 1.00 87.25 540 ASN A C 1
ATOM 4239 O O . ASN A 1 540 ? -11.269 -12.546 -1.106 1.00 87.25 540 ASN A O 1
ATOM 4243 N N . LEU A 1 541 ? -11.171 -11.172 0.670 1.00 85.81 541 LEU A N 1
ATOM 4244 C CA . LEU A 1 541 ? -11.489 -9.933 -0.049 1.00 85.81 541 LEU A CA 1
ATOM 4245 C C . LEU A 1 541 ? -10.628 -9.684 -1.307 1.00 85.81 541 LEU A C 1
ATOM 4247 O O . LEU A 1 541 ? -11.131 -9.103 -2.264 1.00 85.81 541 LEU A O 1
ATOM 4251 N N . SER A 1 542 ? -9.367 -10.137 -1.354 1.00 82.38 542 SER A N 1
ATOM 4252 C CA . SER A 1 542 ? -8.533 -10.007 -2.564 1.00 82.38 542 SER A CA 1
ATOM 4253 C C . SER A 1 542 ? -9.088 -10.850 -3.720 1.00 82.38 542 SER A C 1
ATOM 4255 O O . SER A 1 542 ? -9.166 -10.381 -4.855 1.00 82.38 542 SER A O 1
ATOM 4257 N N . GLN A 1 543 ? -9.555 -12.066 -3.414 1.00 87.62 543 GLN A N 1
ATOM 4258 C CA . GLN A 1 543 ? -10.172 -12.984 -4.376 1.00 87.62 543 GLN A CA 1
ATOM 4259 C C . GLN A 1 543 ? -11.570 -12.509 -4.799 1.00 87.62 543 GLN A C 1
ATOM 4261 O O . GLN A 1 543 ? -11.874 -12.551 -5.989 1.00 87.62 543 GLN A O 1
ATOM 4266 N N . LEU A 1 544 ? -12.383 -11.990 -3.866 1.00 90.88 544 LEU A N 1
ATOM 4267 C CA . LEU A 1 544 ? -13.686 -11.384 -4.188 1.00 90.88 544 LEU A CA 1
ATOM 4268 C C . LEU A 1 544 ? -13.515 -10.193 -5.144 1.00 90.88 544 LEU A C 1
ATOM 4270 O O . LEU A 1 544 ? -14.126 -10.150 -6.209 1.00 90.88 544 LEU A O 1
ATOM 4274 N N . LEU A 1 545 ? -12.613 -9.262 -4.806 1.00 90.19 545 LEU A N 1
ATOM 4275 C CA . LEU A 1 545 ? -12.294 -8.122 -5.663 1.00 90.19 545 LEU A CA 1
ATOM 4276 C C . LEU A 1 545 ? -11.788 -8.571 -7.035 1.00 90.19 545 LEU A C 1
ATOM 4278 O O . LEU A 1 545 ? -12.228 -8.014 -8.035 1.00 90.19 545 LEU A O 1
ATOM 4282 N N . GLN A 1 546 ? -10.891 -9.561 -7.103 1.00 89.62 546 GLN A N 1
ATOM 4283 C CA . GLN A 1 546 ? -10.360 -10.031 -8.383 1.00 89.62 546 GLN A CA 1
ATOM 4284 C C . GLN A 1 546 ? -11.438 -10.682 -9.256 1.00 89.62 546 GLN A C 1
ATOM 4286 O O . GLN A 1 546 ? -11.527 -10.328 -10.425 1.00 89.62 546 GLN A O 1
ATOM 4291 N N . SER A 1 547 ? -12.315 -11.511 -8.682 1.00 94.56 547 SER A N 1
ATOM 4292 C CA . SER A 1 547 ? -13.483 -12.076 -9.375 1.00 94.56 547 SER A CA 1
ATOM 4293 C C . SER A 1 547 ? -14.348 -10.985 -10.024 1.00 94.56 547 SER A C 1
ATOM 4295 O O . SER A 1 547 ? -14.719 -11.089 -11.193 1.00 94.56 547 SER A O 1
ATOM 4297 N N . VAL A 1 548 ? -14.588 -9.873 -9.314 1.00 96.31 548 VAL A N 1
ATOM 4298 C CA . VAL A 1 548 ? -15.315 -8.723 -9.876 1.00 96.31 548 VAL A CA 1
ATOM 4299 C C . VAL A 1 548 ? -14.496 -7.976 -10.938 1.00 96.31 548 VAL A C 1
ATOM 4301 O O . VAL A 1 548 ? -15.074 -7.564 -11.941 1.00 96.31 548 VAL A O 1
ATOM 4304 N N . ARG A 1 549 ? -13.164 -7.840 -10.805 1.00 95.38 549 ARG A N 1
ATOM 4305 C CA . ARG A 1 549 ? -12.321 -7.279 -11.888 1.00 95.38 549 ARG A CA 1
ATOM 4306 C C . ARG A 1 549 ? -12.399 -8.128 -13.155 1.00 95.38 549 ARG A C 1
ATOM 4308 O O . ARG A 1 549 ? -12.517 -7.577 -14.245 1.00 95.38 549 ARG A O 1
ATOM 4315 N N . ASP A 1 550 ? -12.323 -9.445 -13.021 1.00 94.75 550 ASP A N 1
ATOM 4316 C CA . ASP A 1 550 ? -12.315 -10.368 -14.156 1.00 94.75 550 ASP A CA 1
ATOM 4317 C C . ASP A 1 550 ? -13.669 -10.331 -14.882 1.00 94.75 550 ASP A C 1
ATOM 4319 O O . ASP A 1 550 ? -13.701 -10.167 -16.102 1.00 94.75 550 ASP A O 1
ATOM 4323 N N . LYS A 1 551 ? -14.781 -10.311 -14.131 1.00 96.88 551 LYS A N 1
ATOM 4324 C CA . LYS A 1 551 ? -16.135 -10.081 -14.663 1.00 96.88 551 LYS A CA 1
ATOM 4325 C C . LYS A 1 551 ? -16.294 -8.721 -15.348 1.00 96.88 551 LYS A C 1
ATOM 4327 O O . LYS A 1 551 ? -16.807 -8.666 -16.459 1.00 96.88 551 LYS A O 1
ATOM 4332 N N . LEU A 1 552 ? -15.816 -7.627 -14.748 1.00 96.94 552 LEU A N 1
ATOM 4333 C CA . LEU A 1 552 ? -15.847 -6.295 -15.373 1.00 96.94 552 LEU A CA 1
ATOM 4334 C C . LEU A 1 552 ? -15.056 -6.257 -16.692 1.00 96.94 552 LEU A C 1
ATOM 4336 O O . LEU A 1 552 ? -15.536 -5.700 -17.675 1.00 96.94 552 LEU A O 1
ATOM 4340 N N . ASN A 1 553 ? -13.879 -6.890 -16.746 1.00 96.19 553 ASN A N 1
ATOM 4341 C CA . ASN A 1 553 ? -13.096 -7.006 -17.980 1.00 96.19 553 ASN A CA 1
ATOM 4342 C C . ASN A 1 553 ? -13.796 -7.887 -19.033 1.00 96.19 553 ASN A C 1
ATOM 4344 O O . ASN A 1 553 ? -13.757 -7.558 -20.216 1.00 96.19 553 ASN A O 1
ATOM 4348 N N . GLN A 1 554 ? -14.455 -8.976 -18.621 1.00 94.56 554 GLN A N 1
ATOM 4349 C CA . GLN A 1 554 ? -15.246 -9.837 -19.505 1.00 94.56 554 GLN A CA 1
ATOM 4350 C C . GLN A 1 554 ? -16.445 -9.083 -20.097 1.00 94.56 554 GLN A C 1
ATOM 4352 O O . GLN A 1 554 ? -16.650 -9.130 -21.307 1.00 94.56 554 GLN A O 1
ATOM 4357 N N . VAL A 1 555 ? -17.201 -8.347 -19.280 1.00 94.81 555 VAL A N 1
ATOM 4358 C CA . VAL A 1 555 ? -18.342 -7.536 -19.736 1.00 94.81 555 VAL A CA 1
ATOM 4359 C C . VAL A 1 555 ? -17.879 -6.422 -20.674 1.00 94.81 555 VAL A C 1
ATOM 4361 O O . VAL A 1 555 ? -18.418 -6.285 -21.766 1.00 94.81 555 VAL A O 1
ATOM 4364 N N . ALA A 1 556 ? -16.817 -5.697 -20.317 1.00 95.56 556 ALA A N 1
ATOM 4365 C CA . ALA A 1 556 ? -16.251 -4.659 -21.172 1.00 95.56 556 ALA A CA 1
ATOM 4366 C C . ALA A 1 556 ? -15.542 -5.204 -22.431 1.00 95.56 556 ALA A C 1
ATOM 4368 O O . ALA A 1 556 ? -15.164 -4.417 -23.299 1.00 95.56 556 ALA A O 1
ATOM 4369 N N . SER A 1 557 ? -15.348 -6.520 -22.586 1.00 93.94 557 SER A N 1
ATOM 4370 C CA . SER A 1 557 ? -14.707 -7.079 -23.788 1.00 93.94 557 SER A CA 1
ATOM 4371 C C . SER A 1 557 ? -15.539 -6.873 -25.060 1.00 93.94 557 SER A C 1
ATOM 4373 O O . SER A 1 557 ? -14.961 -6.706 -26.130 1.00 93.94 557 SER A O 1
ATOM 4375 N N . SER A 1 558 ? -16.871 -6.802 -24.943 1.00 90.88 558 SER A N 1
ATOM 4376 C CA . SER A 1 558 ? -17.788 -6.550 -26.064 1.00 90.88 558 SER A CA 1
ATOM 4377 C C . SER A 1 558 ? -18.016 -5.066 -26.370 1.00 90.88 558 SER A C 1
ATOM 4379 O O . SER A 1 558 ? -18.546 -4.750 -27.432 1.00 90.88 558 SER A O 1
ATOM 4381 N N . TRP A 1 559 ? -17.632 -4.161 -25.464 1.00 94.81 559 TRP A N 1
ATOM 4382 C CA . TRP A 1 559 ? -17.869 -2.723 -25.607 1.00 94.81 559 TRP A CA 1
ATOM 4383 C C . TRP A 1 559 ? -16.922 -2.085 -26.633 1.00 94.81 559 TRP A C 1
ATOM 4385 O O . TRP A 1 559 ? -15.722 -2.389 -26.663 1.00 94.81 559 TRP A O 1
ATOM 4395 N N . SER A 1 560 ? -17.437 -1.135 -27.410 1.00 95.75 560 SER A N 1
ATOM 4396 C CA . SER A 1 560 ? -16.658 -0.203 -28.238 1.00 95.75 560 SER A CA 1
ATOM 4397 C C . SER A 1 560 ? -15.687 0.645 -27.402 1.00 95.75 560 SER A C 1
ATOM 4399 O O . SER A 1 560 ? -15.671 0.572 -26.165 1.00 95.75 560 SER A O 1
ATOM 4401 N N . ARG A 1 561 ? -14.830 1.451 -28.048 1.00 94.06 561 ARG A N 1
ATOM 4402 C CA . ARG A 1 561 ? -13.944 2.341 -27.282 1.00 94.06 561 ARG A CA 1
ATOM 4403 C C . ARG A 1 561 ? -14.722 3.525 -26.713 1.00 94.06 561 ARG A C 1
ATOM 4405 O O . ARG A 1 561 ? -14.454 3.941 -25.596 1.00 94.06 561 ARG A O 1
ATOM 4412 N N . GLU A 1 562 ? -15.715 3.983 -27.450 1.00 93.44 562 GLU A N 1
ATOM 4413 C CA . GLU A 1 562 ? -16.614 5.080 -27.131 1.00 93.44 562 GLU A CA 1
ATOM 4414 C C . GLU A 1 562 ? -17.434 4.760 -25.868 1.00 93.44 562 GLU A C 1
ATOM 4416 O O . GLU A 1 562 ? -17.467 5.556 -24.937 1.00 93.44 562 GLU A O 1
ATOM 4421 N N . GLU A 1 563 ? -17.993 3.547 -25.771 1.00 96.06 563 GLU A N 1
ATOM 4422 C CA . GLU A 1 563 ? -18.653 3.036 -24.557 1.00 96.06 563 GLU A CA 1
ATOM 4423 C C . GLU A 1 563 ? -17.702 2.931 -23.353 1.00 96.06 563 GLU A C 1
ATOM 4425 O O . GLU A 1 563 ? -18.095 3.196 -22.216 1.00 96.06 563 GLU A O 1
ATOM 4430 N N . LYS A 1 564 ? -16.441 2.549 -23.594 1.00 96.50 564 LYS A N 1
ATOM 4431 C CA . LYS A 1 564 ? -15.400 2.474 -22.559 1.00 96.50 564 LYS A CA 1
ATOM 4432 C C . LYS A 1 564 ? -14.996 3.859 -22.060 1.00 96.50 564 LYS A C 1
ATOM 4434 O O . LYS A 1 564 ? -14.892 4.036 -20.854 1.00 96.50 564 LYS A O 1
ATOM 4439 N N . ASP A 1 565 ? -14.782 4.828 -22.946 1.00 92.50 565 ASP A N 1
ATOM 4440 C CA . ASP A 1 565 ? -14.421 6.197 -22.564 1.00 92.50 565 ASP A CA 1
ATOM 4441 C C . ASP A 1 565 ? -15.587 6.911 -21.866 1.00 92.50 565 ASP A C 1
ATOM 4443 O O . ASP A 1 565 ? -15.381 7.488 -20.801 1.00 92.50 565 ASP A O 1
ATOM 4447 N N . HIS A 1 566 ? -16.823 6.752 -22.350 1.00 96.00 566 HIS A N 1
ATOM 4448 C CA . HIS A 1 566 ? -18.033 7.228 -21.664 1.00 96.00 566 HIS A CA 1
ATOM 4449 C C . HIS A 1 566 ? -18.160 6.652 -20.242 1.00 96.00 566 HIS A C 1
ATOM 4451 O O . HIS A 1 566 ? -18.350 7.385 -19.272 1.00 96.00 566 HIS A O 1
ATOM 4457 N N . CYS A 1 567 ? -17.930 5.343 -20.078 1.00 96.88 567 CYS A N 1
ATOM 4458 C CA . CYS A 1 567 ? -17.853 4.708 -18.761 1.00 96.88 567 CYS A CA 1
ATOM 4459 C C . CYS A 1 567 ? -16.757 5.331 -17.866 1.00 96.88 567 CYS A C 1
ATOM 4461 O O . CYS A 1 567 ? -16.950 5.452 -16.658 1.00 96.88 567 CYS A O 1
ATOM 4463 N N . LEU A 1 568 ? -15.620 5.766 -18.420 1.00 94.81 568 LEU A N 1
ATOM 4464 C CA . LEU A 1 568 ? -14.564 6.436 -17.650 1.00 94.81 568 LEU A CA 1
ATOM 4465 C C . LEU A 1 568 ? -14.940 7.872 -17.246 1.00 94.81 568 LEU A C 1
ATOM 4467 O O . LEU A 1 568 ? -14.600 8.282 -16.132 1.00 94.81 568 LEU A O 1
ATOM 4471 N N . GLU A 1 569 ? -15.652 8.622 -18.089 1.00 94.25 569 GLU A N 1
ATOM 4472 C CA . GLU A 1 569 ? -16.070 10.008 -17.814 1.00 94.25 569 GLU A CA 1
ATOM 4473 C C . GLU A 1 569 ? -16.997 10.115 -16.587 1.00 94.25 569 GLU A C 1
ATOM 4475 O O . GLU A 1 569 ? -16.826 11.008 -15.750 1.00 94.25 569 GLU A O 1
ATOM 4480 N N . GLU A 1 570 ? -17.885 9.138 -16.376 1.00 96.25 570 GLU A N 1
ATOM 4481 C CA . GLU A 1 570 ? -18.799 9.107 -15.221 1.00 96.25 570 GLU A CA 1
ATOM 4482 C C . GLU A 1 570 ? -18.096 8.954 -13.856 1.00 96.25 570 GLU A C 1
ATOM 4484 O O . GLU A 1 570 ? -18.705 9.186 -12.805 1.00 96.25 570 GLU A O 1
ATOM 4489 N N . THR A 1 571 ? -16.796 8.633 -13.828 1.00 92.19 571 THR A N 1
ATOM 4490 C CA . THR A 1 571 ? -16.037 8.454 -12.577 1.00 92.19 571 THR A CA 1
ATOM 4491 C C . THR A 1 571 ? -16.104 9.706 -11.685 1.00 92.19 571 THR A C 1
ATOM 4493 O O . THR A 1 571 ? -16.287 9.587 -10.471 1.00 92.19 571 THR A O 1
ATOM 4496 N N . GLU A 1 572 ? -16.022 10.921 -12.248 1.00 89.50 572 GLU A N 1
ATOM 4497 C CA . GLU A 1 572 ? -16.078 12.161 -11.450 1.00 89.50 572 GLU A CA 1
ATOM 4498 C C . GLU A 1 572 ? -17.479 12.428 -10.864 1.00 89.50 572 GLU A C 1
ATOM 4500 O O . GLU A 1 572 ? -17.596 12.901 -9.726 1.00 89.50 572 GLU A O 1
ATOM 4505 N N . LYS A 1 573 ? -18.552 12.026 -11.557 1.00 93.75 573 LYS A N 1
ATOM 4506 C CA . LYS A 1 573 ? -19.914 12.040 -10.996 1.00 93.75 573 LYS A CA 1
ATOM 4507 C C . LYS A 1 573 ? -20.035 11.036 -9.851 1.00 93.75 573 LYS A C 1
ATOM 4509 O O . LYS A 1 573 ? -20.482 11.411 -8.768 1.00 93.75 573 LYS A O 1
ATOM 4514 N N . SER A 1 574 ? -19.561 9.800 -10.028 1.00 94.25 574 SER A N 1
ATOM 4515 C CA . SER A 1 574 ? -19.577 8.778 -8.971 1.00 94.25 574 SER A CA 1
ATOM 4516 C C . SER A 1 574 ? -18.830 9.220 -7.708 1.00 94.25 574 SER A C 1
ATOM 4518 O O . SER A 1 574 ? -19.320 9.014 -6.593 1.00 94.25 574 SER A O 1
ATOM 4520 N N . PHE A 1 575 ? -17.680 9.884 -7.857 1.00 88.62 575 PHE A N 1
ATOM 4521 C CA . PHE A 1 575 ? -16.957 10.505 -6.741 1.00 88.62 575 PHE A CA 1
ATOM 4522 C C . PHE A 1 575 ? -17.749 11.660 -6.110 1.00 88.62 575 PHE A C 1
ATOM 4524 O O . PHE A 1 575 ? -17.776 11.782 -4.886 1.00 88.62 575 PHE A O 1
ATOM 4531 N N . THR A 1 576 ? -18.435 12.478 -6.911 1.00 89.31 576 THR A N 1
ATOM 4532 C CA . THR A 1 576 ? -19.238 13.615 -6.431 1.00 89.31 576 THR A CA 1
ATOM 4533 C C . THR A 1 576 ? -20.435 13.173 -5.586 1.00 89.31 576 THR A C 1
ATOM 4535 O O . THR A 1 576 ? -20.666 13.744 -4.519 1.00 89.31 576 THR A O 1
ATOM 4538 N N . TYR A 1 577 ? -21.178 12.145 -6.005 1.00 93.44 577 TYR A N 1
ATOM 4539 C CA . TYR A 1 577 ? -22.288 11.593 -5.216 1.00 93.44 577 TYR A CA 1
ATOM 4540 C C . TYR A 1 577 ? -21.792 10.872 -3.957 1.00 93.44 577 TYR A C 1
ATOM 4542 O O . TYR A 1 577 ? -22.250 11.168 -2.853 1.00 93.44 577 TYR A O 1
ATOM 4550 N N . SER A 1 578 ? -20.780 10.009 -4.083 1.00 89.88 578 SER A N 1
ATOM 4551 C CA . SER A 1 578 ? -20.186 9.309 -2.931 1.00 89.88 578 SER A CA 1
ATOM 4552 C C . SER A 1 578 ? -19.573 10.288 -1.914 1.00 89.88 578 SER A C 1
ATOM 4554 O O . SER A 1 578 ? -19.654 10.080 -0.705 1.00 89.88 578 SER A O 1
ATOM 4556 N N . GLY A 1 579 ? -19.012 11.404 -2.389 1.00 87.75 579 GLY A N 1
ATOM 4557 C CA . GLY A 1 579 ? -18.499 12.492 -1.561 1.00 87.75 579 GLY A CA 1
ATOM 4558 C C . GLY A 1 579 ? -19.583 13.258 -0.796 1.00 87.75 579 GLY A C 1
ATOM 4559 O O . GLY A 1 579 ? -19.303 13.748 0.295 1.00 87.75 579 GLY A O 1
ATOM 4560 N N . GLN A 1 580 ? -20.817 13.336 -1.309 1.00 90.31 580 GLN A N 1
ATOM 4561 C CA . GLN A 1 580 ? -21.945 13.914 -0.565 1.00 90.31 580 GLN A CA 1
ATOM 4562 C C . GLN A 1 580 ? -22.340 13.026 0.619 1.00 90.31 580 GLN A C 1
ATOM 4564 O O . GLN A 1 580 ? -22.460 13.544 1.726 1.00 90.31 580 GLN A O 1
ATOM 4569 N N . LEU A 1 581 ? -22.420 11.702 0.422 1.00 92.00 581 LEU A N 1
ATOM 4570 C CA . LEU A 1 581 ? -22.656 10.740 1.509 1.00 92.00 581 LEU A CA 1
ATOM 4571 C C . LEU A 1 581 ? -21.607 10.883 2.622 1.00 92.00 581 LEU A C 1
ATOM 4573 O O . LEU A 1 581 ? -21.935 10.974 3.803 1.00 92.00 581 LEU A O 1
ATOM 4577 N N . LEU A 1 582 ? -20.326 10.932 2.237 1.00 88.69 582 LEU A N 1
ATOM 4578 C CA . LEU A 1 582 ? -19.204 11.006 3.175 1.00 88.69 582 LEU A CA 1
ATOM 4579 C C . LEU A 1 582 ? -19.176 12.302 3.998 1.00 88.69 582 LEU A C 1
ATOM 4581 O O . LEU A 1 582 ? -18.629 12.289 5.100 1.00 88.69 582 LEU A O 1
ATOM 4585 N N . ARG A 1 583 ? -19.767 13.407 3.518 1.00 87.56 583 ARG A N 1
ATOM 4586 C CA . ARG A 1 583 ? -19.815 14.671 4.277 1.00 87.56 583 ARG A CA 1
ATOM 4587 C C . ARG A 1 583 ? -20.587 14.528 5.586 1.00 87.56 583 ARG A C 1
ATOM 4589 O O . ARG A 1 583 ? -20.135 15.092 6.574 1.00 87.56 583 ARG A O 1
ATOM 4596 N N . HIS A 1 584 ? -21.630 13.692 5.643 1.00 89.94 584 HIS A N 1
ATOM 4597 C CA . HIS A 1 584 ? -22.376 13.415 6.880 1.00 89.94 584 HIS A CA 1
ATOM 4598 C C . HIS A 1 584 ? -21.506 12.875 8.030 1.00 89.94 584 HIS A C 1
ATOM 4600 O O . HIS A 1 584 ? -21.885 12.990 9.188 1.00 89.94 584 HIS A O 1
ATOM 4606 N N . ILE A 1 585 ? -20.328 12.308 7.744 1.00 85.50 585 ILE A N 1
ATOM 4607 C CA . ILE A 1 585 ? -19.392 11.829 8.773 1.00 85.50 585 ILE A CA 1
ATOM 4608 C C . ILE A 1 585 ? -18.653 13.001 9.453 1.00 85.50 585 ILE A C 1
ATOM 4610 O O . ILE A 1 585 ? -18.176 12.852 10.576 1.00 85.50 585 ILE A O 1
ATOM 4614 N N . PHE A 1 586 ? -18.554 14.156 8.786 1.00 73.81 586 PHE A N 1
ATOM 4615 C CA . PHE A 1 586 ? -17.740 15.315 9.188 1.00 73.81 586 PHE A CA 1
ATOM 4616 C C . PHE A 1 586 ? -18.568 16.602 9.397 1.00 73.81 586 PHE A C 1
ATOM 4618 O O . PHE A 1 586 ? -17.982 17.671 9.576 1.00 73.81 586 PHE A O 1
ATOM 4625 N N . THR A 1 587 ? -19.904 16.494 9.328 1.00 59.75 587 THR A N 1
ATOM 4626 C CA . THR A 1 587 ? -20.929 17.537 9.550 1.00 59.75 587 THR A CA 1
ATOM 4627 C C . THR A 1 587 ? -22.212 16.887 10.066 1.00 59.75 587 THR A C 1
ATOM 4629 O O . THR A 1 587 ? -22.771 17.323 11.092 1.00 59.75 587 THR A O 1
#

Radius of gyration: 38.82 Å; chains: 1; bounding box: 125×122×86 Å

Organism: NCBI:txid888268

pLDDT: mean 74.24, std 28.57, range [23.0, 98.81]

Sequence (587 aa):
MAPALLSVPSAHSILDHTPTSCFRAEPPVRATNVVFQIRPVSGVVSIAARRRLVAAPAASATEMAPAASEAERAKPFIEEMRAAAMRLHTKDQSRDGRKDAPMEPPVAKWEPTVEAYIRFLVDNKLVFETLEAVVDRAAVPWYAEFQNTGLERSEPLKRDLEWFRQQGHTIPEPSAAGITYACFLEDLSEKNPQAFVCHFYNMYFAHTAGGRIIGKKVAEKIHIQKELEFYEWEGNLSQMQQNVRGKINQVASGWSRAEKDQCLDEMEKAFASSIDLRRHMEFFLYFVQIILSDAHPRPAMAPAPASLSPPRALSLLAPARVSSGRWNSLSFSVAARPVTGVVSVAPASAAAAVTAQRRLVAAAAATEMAPAASGEEGRKPFVEEMRAVAMKLHTKDQAREGEKEPQAPPVAKWELSVEGYLRFLVDSRLVFQTLEDIVERAAVPWYAEFRNTGLERSEALKKDLEWFKEQGHTIPEPSAPGTTYASLLEELSEKDPQAFICHFYNVYFAHTAGGRMIGKKVSEKILNKKELEFYKWEGNLSQLLQSVRDKLNQVASSWSREEKDHCLEETEKSFTYSGQLLRHIFT

Foldseek 3Di:
DDDDDDDDDDDDDDDDDDDDDDDDDDDDDDDDDDDDDDDDDDDDDDDDDDDDDDDDDDDDDPDDDDDPDPPPPPDQLLVVLVLLLQCQACCVRHVSHPDPDHPADPLVQWAAEPLLVLLLLQLLLLQLVLLQVLLVVCPPVLSVLVPPLQLRQNVLSVVLNVVCVVVVDDRDHHDPLSVVNSVVLNVCCVVQVLQNVLLVCLSSVCCQPVVLVSVVSVCVNNVPPDDRSSNPTDDDSVVSVVSVSVSNSVVCVPDDPVSSVSNSVCNVVSVVSNVVSNVSRGDDCPVVVVVVVVPDDDDDDDDDDDDDDDDDDDDDDDDDDDDDDDDDDDDDDDDDDDDDDDDDDDDDDDDDDDDDDDDDDDDDDDDDPDDPDDDPVPDDQLVVVLVLLLLCCDCCVQHVNHPDDDPAPDLVQFPFDPQLVLQLLQLLLLLLVLLQVLLVVCPDVLSVLVHPLQLRQNVLSVVQNVVVVVVVDDRDHHDPLSVVNSVVLVVCSVVPVLQNVLLVLCSSVCCQRVVLVLQQSNLVPPVVNDRGSSNDTDPDPVVSNVSVSVSVSVVCVPDDVVSSVVSSVSNVVSCVSNVVSCVSRRD

Secondary structure (DSSP, 8-state):
-----------------PPPPPP-PPPPP----------------------------------------TT--PPPHHHHHHHHHHHTS-TTT-TT---SS-SS--GGG----HHHHHHHHHHHHHHHHHHHHHHHHTSSGGGGGGSS-S---HHHHHHHHHHHHHTTPPPPPPPHHHHHHHHHHHHHHHH-HHHHHHHHHHHHHHIIIIIHHHHHHHHHHTT--S--GGG--SS-HHHHHHHHHHHHHHHHHS--HHHHHHHHHTHHHHHHHHHHTTGGGT-TTHHHHHHTTS--PPP---------------------------------------------------------------------------S-TTPPPHHHHHHHHHHHTS-TTT-TT--S--SS--GGG----HHHHHHHHHHHHHHHHHHHHHHHH-SSGGGGGGSS-S---HHHHHHHHHHHHHTTPPPPPPPHHHHHHHHHHHHHHHH-HHHHHHHHHHHHHHIIIIIHHHHHHHHHHHSTT---GGG--SS-HHHHHHHHHHHHHHHGGGS-HHHHHHHHHTHHHHHHHHHHHHHTTT-